Protein AF-0000000066319123 (afdb_homodimer)

Structure (mmCIF, N/CA/C/O backbone):
data_AF-0000000066319123-model_v1
#
loop_
_entity.id
_entity.type
_entity.pdbx_description
1 polymer 'Uncharacterized protein L432'
#
loop_
_atom_site.group_PDB
_atom_site.id
_atom_site.type_symbol
_atom_site.label_atom_id
_atom_site.label_alt_id
_atom_site.label_comp_id
_atom_site.label_asym_id
_atom_site.label_entity_id
_atom_site.label_seq_id
_atom_site.pdbx_PDB_ins_code
_atom_site.Cartn_x
_atom_site.Cartn_y
_atom_site.Cartn_z
_atom_site.occupancy
_atom_site.B_iso_or_equiv
_atom_site.auth_seq_id
_atom_site.auth_comp_id
_atom_site.auth_asym_id
_atom_site.auth_atom_id
_atom_site.pdbx_PDB_model_num
ATOM 1 N N . MET A 1 1 ? 5.961 57.562 -35.188 1 72.5 1 MET A N 1
ATOM 2 C CA . MET A 1 1 ? 4.762 56.812 -34.812 1 72.5 1 MET A CA 1
ATOM 3 C C . MET A 1 1 ? 5.102 55.344 -34.5 1 72.5 1 MET A C 1
ATOM 5 O O . MET A 1 1 ? 4.633 54.812 -33.5 1 72.5 1 MET A O 1
ATOM 9 N N . ILE A 1 2 ? 6.062 54.812 -35.094 1 82.94 2 ILE A N 1
ATOM 10 C CA . ILE A 1 2 ? 6.438 53.406 -34.938 1 82.94 2 ILE A CA 1
ATOM 11 C C . ILE A 1 2 ? 7.23 53.25 -33.656 1 82.94 2 ILE A C 1
ATOM 13 O O . ILE A 1 2 ? 6.984 52.312 -32.875 1 82.94 2 ILE A O 1
ATOM 17 N N . PHE A 1 3 ? 8.016 54.188 -33.344 1 81.31 3 PHE A N 1
ATOM 18 C CA . PHE A 1 3 ? 8.852 54.094 -32.156 1 81.31 3 PHE A CA 1
ATOM 19 C C . PHE A 1 3 ? 8.016 54.219 -30.906 1 81.31 3 PHE A C 1
ATOM 21 O O . PHE A 1 3 ? 8.266 53.5 -29.922 1 81.31 3 PHE A O 1
ATOM 28 N N . TYR A 1 4 ? 6.98 55 -31.047 1 83.81 4 TYR A N 1
ATOM 29 C CA . TYR A 1 4 ? 6.094 55.188 -29.906 1 83.81 4 TYR A CA 1
ATOM 30 C C . TYR A 1 4 ? 5.258 53.938 -29.625 1 83.81 4 TYR A C 1
ATOM 32 O O . TYR A 1 4 ? 5.07 53.562 -28.469 1 83.81 4 TYR A O 1
ATOM 40 N N . ILE A 1 5 ? 4.926 53.219 -30.625 1 84.31 5 ILE A N 1
ATOM 41 C CA . ILE A 1 5 ? 4.113 52 -30.5 1 84.31 5 ILE A CA 1
ATOM 42 C C . ILE A 1 5 ? 4.953 50.875 -29.922 1 84.31 5 ILE A C 1
ATOM 44 O O . ILE A 1 5 ? 4.484 50.125 -29.062 1 84.31 5 ILE A O 1
ATOM 48 N N . ILE A 1 6 ? 6.23 50.844 -30.234 1 85.44 6 ILE A N 1
ATOM 49 C CA . ILE A 1 6 ? 7.125 49.781 -29.734 1 85.44 6 ILE A CA 1
ATOM 50 C C . ILE A 1 6 ? 7.422 50.031 -28.25 1 85.44 6 ILE A C 1
ATOM 52 O O . ILE A 1 6 ? 7.434 49.094 -27.469 1 85.44 6 ILE A O 1
ATOM 56 N N . SER A 1 7 ? 7.527 51.25 -27.875 1 84.56 7 SER A N 1
ATOM 57 C CA . SER A 1 7 ? 7.809 51.594 -26.484 1 84.56 7 SER A CA 1
ATOM 58 C C . SER A 1 7 ? 6.617 51.312 -25.578 1 84.56 7 SER A C 1
ATOM 60 O O . SER A 1 7 ? 6.785 50.781 -24.484 1 84.56 7 SER A O 1
ATOM 62 N N . LEU A 1 8 ? 5.461 51.469 -26.078 1 83.06 8 LEU A N 1
ATOM 63 C CA . LEU A 1 8 ? 4.246 51.188 -25.328 1 83.06 8 LEU A CA 1
ATOM 64 C C . LEU A 1 8 ? 4.039 49.688 -25.172 1 83.06 8 LEU A C 1
ATOM 66 O O . LEU A 1 8 ? 3.609 49.219 -24.125 1 83.06 8 LEU A O 1
ATOM 70 N N . LYS A 1 9 ? 4.43 48.875 -25.984 1 82.38 9 LYS A N 1
ATOM 71 C CA . LYS A 1 9 ? 4.301 47.406 -25.938 1 82.38 9 LYS A CA 1
ATOM 72 C C . LYS A 1 9 ? 5.273 46.812 -24.922 1 82.38 9 LYS A C 1
ATO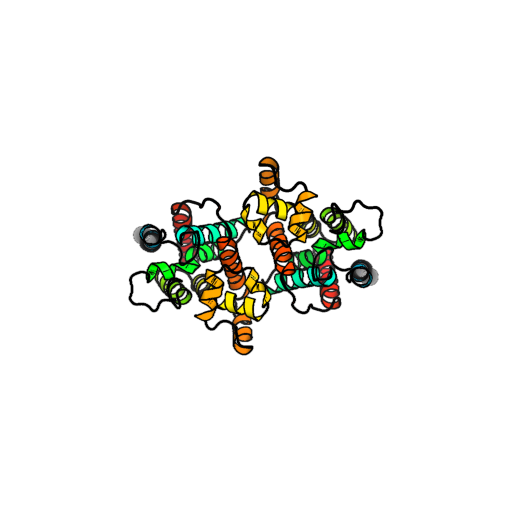M 74 O O . LYS A 1 9 ? 4.91 45.906 -24.172 1 82.38 9 LYS A O 1
ATOM 79 N N . ILE A 1 10 ? 6.387 47.469 -25.188 1 86.06 10 ILE A N 1
ATOM 80 C CA . ILE A 1 10 ? 7.41 47 -24.266 1 86.06 10 ILE A CA 1
ATOM 81 C C . ILE A 1 10 ? 7 47.312 -22.828 1 86.06 10 ILE A C 1
ATOM 83 O O . ILE A 1 10 ? 7.16 46.5 -21.922 1 86.06 10 ILE A O 1
ATOM 87 N N . LYS A 1 11 ? 6.449 48.438 -22.578 1 82.5 11 LYS A N 1
ATOM 88 C CA . LYS A 1 11 ? 5.969 48.812 -21.25 1 82.5 11 LYS A CA 1
ATOM 89 C C . LYS A 1 11 ? 4.832 47.906 -20.797 1 82.5 11 LYS A C 1
ATOM 91 O O . LYS A 1 11 ? 4.797 47.469 -19.656 1 82.5 11 LYS A O 1
ATOM 96 N N . LEU A 1 12 ? 3.959 47.531 -21.672 1 84.94 12 LEU A N 1
ATOM 97 C CA . LEU A 1 12 ? 2.832 46.688 -21.359 1 84.94 12 LEU A CA 1
ATOM 98 C C . LEU A 1 12 ? 3.311 45.25 -21.031 1 84.94 12 LEU A C 1
ATOM 100 O O . LEU A 1 12 ? 2.779 44.625 -20.125 1 84.94 12 LEU A O 1
ATOM 104 N N . ILE A 1 13 ? 4.289 44.844 -21.797 1 84.69 13 ILE A N 1
ATOM 105 C CA . ILE A 1 13 ? 4.852 43.5 -21.547 1 84.69 13 ILE A CA 1
ATOM 106 C C . ILE A 1 13 ? 5.562 43.5 -20.188 1 84.69 13 ILE A C 1
ATOM 108 O O . ILE A 1 13 ? 5.398 42.562 -19.406 1 84.69 13 ILE A O 1
ATOM 112 N N . ARG A 1 14 ? 6.301 44.531 -19.922 1 83.19 14 ARG A N 1
ATOM 113 C CA . ARG A 1 14 ? 6.98 44.625 -18.625 1 83.19 14 ARG A CA 1
ATOM 114 C C . ARG A 1 14 ? 5.977 44.688 -17.484 1 83.19 14 ARG A C 1
ATOM 116 O O . ARG A 1 14 ? 6.18 44.094 -16.438 1 83.19 14 ARG A O 1
ATOM 123 N N . ASP A 1 15 ? 4.969 45.531 -17.734 1 82.44 15 ASP A N 1
ATOM 124 C CA . ASP A 1 15 ? 3.912 45.625 -16.734 1 82.44 15 ASP A CA 1
ATOM 125 C C . ASP A 1 15 ? 3.221 44.281 -16.516 1 82.44 15 ASP A C 1
ATOM 127 O O . ASP A 1 15 ? 2.863 43.938 -15.383 1 82.44 15 ASP A O 1
ATOM 131 N N . TYR A 1 16 ? 3.051 43.562 -17.531 1 80.25 16 TYR A N 1
ATOM 132 C CA . TYR A 1 16 ? 2.463 42.219 -17.453 1 80.25 16 TYR A CA 1
ATOM 133 C C . TYR A 1 16 ? 3.338 41.281 -16.625 1 80.25 16 TYR A C 1
ATOM 135 O O . TYR A 1 16 ? 2.844 40.562 -15.758 1 80.25 16 TYR A O 1
ATOM 143 N N . TYR A 1 17 ? 4.578 41.281 -16.875 1 79.75 17 TYR A N 1
ATOM 144 C CA . TYR A 1 17 ? 5.5 40.438 -16.141 1 79.75 17 TYR A CA 1
ATOM 145 C C . TYR A 1 17 ? 5.605 40.875 -14.688 1 79.75 17 TYR A C 1
ATOM 147 O O . TYR A 1 17 ? 5.715 40.031 -13.789 1 79.75 17 TYR A O 1
ATOM 155 N N . LYS A 1 18 ? 5.582 42.156 -14.492 1 78.94 18 LYS A N 1
ATOM 156 C CA . LYS A 1 18 ? 5.605 42.656 -13.125 1 78.94 18 LYS A CA 1
ATOM 157 C C . LYS A 1 18 ? 4.34 42.25 -12.367 1 78.94 18 LYS A C 1
ATOM 159 O O . LYS A 1 18 ? 4.406 41.844 -11.203 1 78.94 18 LYS A O 1
ATOM 164 N N . TYR A 1 19 ? 3.289 42.406 -13.055 1 78.81 19 TYR A N 1
ATOM 165 C CA . TYR A 1 19 ? 2.012 42.031 -12.461 1 78.81 19 TYR A CA 1
ATOM 166 C C . TYR A 1 19 ? 1.986 40.531 -12.133 1 78.81 19 TYR A C 1
ATOM 168 O O . TYR A 1 19 ? 1.609 40.125 -11.023 1 78.81 19 TYR A O 1
ATOM 176 N N . ASN A 1 20 ? 2.416 39.75 -13.078 1 78.94 20 ASN A N 1
ATOM 177 C CA . ASN A 1 20 ? 2.451 38.281 -12.867 1 78.94 20 ASN A CA 1
ATOM 178 C C . ASN A 1 20 ? 3.42 37.906 -11.75 1 78.94 20 ASN A C 1
ATOM 180 O O . ASN A 1 20 ? 3.145 37 -10.969 1 78.94 20 ASN A O 1
ATOM 184 N N . ALA A 1 21 ? 4.453 38.656 -11.742 1 80.75 21 ALA A N 1
ATOM 185 C CA . ALA A 1 21 ? 5.418 38.406 -10.664 1 80.75 21 ALA A CA 1
ATOM 186 C C . ALA A 1 21 ? 4.828 38.781 -9.312 1 80.75 21 ALA A C 1
ATOM 188 O O . ALA A 1 21 ? 5.066 38.125 -8.312 1 80.75 21 ALA A O 1
ATOM 189 N N . CYS A 1 22 ? 4.086 39.875 -9.281 1 77.5 22 CYS A N 1
ATOM 190 C CA . CYS A 1 22 ? 3.439 40.312 -8.055 1 77.5 22 CYS A CA 1
ATOM 191 C C . CYS A 1 22 ? 2.412 39.281 -7.582 1 77.5 22 CYS A C 1
ATOM 193 O O . CYS A 1 22 ? 2.35 38.938 -6.395 1 77.5 22 CYS A O 1
ATOM 195 N N . ILE A 1 23 ? 1.688 38.812 -8.453 1 77.5 23 ILE A N 1
ATOM 196 C CA . ILE A 1 23 ? 0.68 37.812 -8.125 1 77.5 23 ILE A CA 1
ATOM 197 C C . ILE A 1 23 ? 1.359 36.531 -7.629 1 77.5 23 ILE A C 1
ATOM 199 O O . ILE A 1 23 ? 0.926 35.938 -6.645 1 77.5 23 ILE A O 1
ATOM 203 N N . TYR A 1 24 ? 2.363 36.219 -8.312 1 81.88 24 TYR A N 1
ATOM 204 C CA . TYR A 1 24 ? 3.113 35.031 -7.918 1 81.88 24 TYR A CA 1
ATOM 205 C C . TYR A 1 24 ? 3.691 35.188 -6.52 1 81.88 24 TYR A C 1
ATOM 207 O O . TYR A 1 24 ? 3.592 34.281 -5.691 1 81.88 24 TYR A O 1
ATOM 215 N N . ASN A 1 25 ? 4.203 36.344 -6.332 1 84.5 25 ASN A N 1
ATOM 216 C CA . ASN A 1 25 ? 4.809 36.625 -5.031 1 84.5 25 ASN A CA 1
ATOM 217 C C . ASN A 1 25 ? 3.76 36.625 -3.92 1 84.5 25 ASN A C 1
ATOM 219 O O . ASN A 1 25 ? 4.008 36.125 -2.82 1 84.5 25 ASN A O 1
ATOM 223 N N . ASN A 1 26 ? 2.713 37.25 -4.172 1 84.94 26 ASN A N 1
ATOM 224 C CA . ASN A 1 26 ? 1.636 37.281 -3.188 1 84.94 26 ASN A CA 1
ATOM 225 C C . ASN A 1 26 ? 1.097 35.875 -2.908 1 84.94 26 ASN A C 1
ATOM 227 O O . ASN A 1 26 ? 0.78 35.562 -1.764 1 84.94 26 ASN A O 1
ATOM 231 N N . ASN A 1 27 ? 0.992 35.156 -3.906 1 88.81 27 ASN A N 1
ATOM 232 C CA . ASN A 1 27 ? 0.531 33.75 -3.75 1 88.81 27 ASN A CA 1
ATOM 233 C C . ASN A 1 27 ? 1.515 32.938 -2.93 1 88.81 27 ASN A C 1
ATOM 235 O O . ASN A 1 27 ? 1.106 32.125 -2.084 1 88.81 27 ASN A O 1
ATOM 239 N N . MET A 1 28 ? 2.703 33.188 -3.197 1 92.06 28 MET A N 1
ATOM 240 C CA . MET A 1 28 ? 3.734 32.469 -2.471 1 92.06 28 MET A CA 1
ATOM 241 C C . MET A 1 28 ? 3.744 32.844 -0.997 1 92.06 28 MET A C 1
ATOM 243 O O . MET A 1 28 ? 3.953 32 -0.127 1 92.06 28 MET A O 1
ATOM 247 N N . GLU A 1 29 ? 3.537 34.062 -0.723 1 93.5 29 GLU A N 1
ATOM 248 C CA . GLU A 1 29 ? 3.48 34.531 0.662 1 93.5 29 GLU A CA 1
ATOM 249 C C . GLU A 1 29 ? 2.301 33.906 1.401 1 93.5 29 GLU A C 1
ATOM 251 O O . GLU A 1 29 ? 2.42 33.531 2.572 1 93.5 29 GLU A O 1
ATOM 256 N N . GLN A 1 30 ? 1.279 33.875 0.768 1 94.94 30 GLN A N 1
ATOM 257 C CA . GLN A 1 30 ? 0.1 33.281 1.373 1 94.94 30 GLN A CA 1
ATOM 258 C C . GLN A 1 30 ? 0.324 31.781 1.639 1 94.94 30 GLN A C 1
ATOM 260 O O . GLN A 1 30 ? -0.09 31.266 2.676 1 94.94 30 GLN A O 1
ATOM 265 N N . ILE A 1 31 ? 0.944 31.141 0.725 1 96.88 31 ILE A N 1
ATOM 266 C CA . ILE A 1 31 ? 1.253 29.734 0.879 1 96.88 31 ILE A CA 1
ATOM 267 C C . ILE A 1 31 ? 2.156 29.531 2.094 1 96.88 31 ILE A C 1
ATOM 269 O O . ILE A 1 31 ? 1.888 28.672 2.939 1 96.88 31 ILE A O 1
ATOM 273 N N . ILE A 1 32 ? 3.146 30.328 2.182 1 97.38 32 ILE A N 1
ATOM 274 C CA . ILE A 1 32 ? 4.105 30.219 3.273 1 97.38 32 ILE A CA 1
ATOM 275 C C . ILE A 1 32 ? 3.408 30.469 4.605 1 97.38 32 ILE A C 1
ATOM 277 O O . ILE A 1 32 ? 3.631 29.75 5.582 1 97.38 32 ILE A O 1
ATOM 281 N N . GLN A 1 33 ? 2.559 31.422 4.629 1 97.38 33 GLN A N 1
ATOM 282 C CA . GLN A 1 33 ? 1.821 31.734 5.848 1 97.38 33 GLN A CA 1
ATOM 283 C C . GLN A 1 33 ? 0.901 30.578 6.242 1 97.38 33 GLN A C 1
ATOM 285 O O . GLN A 1 33 ? 0.825 30.219 7.418 1 97.38 33 GLN A O 1
ATOM 290 N N . ASN A 1 34 ? 0.202 30.094 5.281 1 97.88 34 ASN A N 1
ATOM 291 C CA . ASN A 1 34 ? -0.692 28.969 5.539 1 97.88 34 ASN A CA 1
ATOM 292 C C . ASN A 1 34 ? 0.07 27.766 6.066 1 97.88 34 ASN A C 1
ATOM 294 O O . ASN A 1 34 ? -0.347 27.141 7.043 1 97.88 34 ASN A O 1
ATOM 298 N N . VAL A 1 35 ? 1.161 27.453 5.461 1 98.5 35 VAL A N 1
ATOM 299 C CA . VAL A 1 35 ? 1.965 26.297 5.855 1 98.5 35 VAL A CA 1
ATOM 300 C C . VAL A 1 35 ? 2.551 26.531 7.246 1 98.5 35 VAL A C 1
ATOM 302 O O . VAL A 1 35 ? 2.57 25.625 8.078 1 98.5 35 VAL A O 1
ATOM 305 N N . ASN A 1 36 ? 2.969 27.734 7.496 1 98.31 36 ASN A N 1
ATOM 306 C CA . ASN A 1 36 ? 3.508 28.047 8.812 1 98.31 36 ASN A CA 1
ATOM 307 C C . ASN A 1 36 ? 2.443 27.922 9.898 1 98.31 36 ASN A C 1
ATOM 309 O O . ASN A 1 36 ? 2.74 27.5 11.023 1 98.31 36 ASN A O 1
ATOM 313 N N . THR A 1 37 ? 1.271 28.297 9.578 1 98.12 37 THR A N 1
ATOM 314 C CA . THR A 1 37 ? 0.176 28.141 10.531 1 98.12 37 THR A CA 1
ATOM 315 C C . THR A 1 37 ? -0.043 26.672 10.859 1 98.12 37 THR A C 1
ATOM 317 O O . THR A 1 37 ? -0.272 26.312 12.016 1 98.12 37 THR A O 1
ATOM 320 N N . ILE A 1 38 ? 0.036 25.844 9.883 1 98.38 38 ILE A N 1
ATOM 321 C CA . ILE A 1 38 ? -0.114 24.406 10.07 1 98.38 38 ILE A CA 1
ATOM 322 C C . ILE A 1 38 ? 1.033 23.875 10.922 1 98.38 38 ILE A C 1
ATOM 324 O O . ILE A 1 38 ? 0.807 23.156 11.898 1 98.38 38 ILE A O 1
ATOM 328 N N . ILE A 1 39 ? 2.244 24.281 10.586 1 98.44 39 ILE A N 1
ATOM 329 C CA . ILE A 1 39 ? 3.432 23.828 11.297 1 98.44 39 ILE A CA 1
ATOM 330 C C . ILE A 1 39 ? 3.367 24.266 12.758 1 98.44 39 ILE A C 1
ATOM 332 O O . ILE A 1 39 ? 3.762 23.516 13.656 1 98.44 39 ILE A O 1
ATOM 336 N N . ASN A 1 40 ? 2.84 25.422 12.984 1 97.31 40 ASN A N 1
ATOM 337 C CA . ASN A 1 40 ? 2.711 25.938 14.344 1 97.31 40 ASN A CA 1
ATOM 338 C C . ASN A 1 40 ? 1.774 25.078 15.188 1 97.31 40 ASN A C 1
ATOM 340 O O . ASN A 1 40 ? 1.979 24.922 16.391 1 97.31 40 ASN A O 1
ATOM 344 N N . LEU A 1 41 ? 0.739 24.5 14.602 1 96.56 41 LEU A N 1
ATOM 345 C CA . LEU A 1 41 ? -0.139 23.594 15.32 1 96.56 41 LEU A CA 1
ATOM 346 C C . LEU A 1 41 ? 0.642 22.391 15.852 1 96.56 41 LEU A C 1
ATOM 348 O O . LEU A 1 41 ? 0.45 21.984 17 1 96.56 41 LEU A O 1
ATOM 352 N N . TYR A 1 42 ? 1.515 21.859 15.016 1 96.69 42 TYR A N 1
ATOM 353 C CA . TYR A 1 42 ? 2.34 20.734 15.43 1 96.69 42 TYR A CA 1
ATOM 354 C C . TYR A 1 42 ? 3.283 21.141 16.562 1 96.69 42 TYR A C 1
ATOM 356 O O . TYR A 1 42 ? 3.475 20.375 17.516 1 96.69 42 TYR A O 1
ATOM 364 N N . GLU A 1 43 ? 3.9 22.281 16.391 1 95.69 43 GLU A N 1
ATOM 365 C CA . GLU A 1 43 ? 4.867 22.734 17.391 1 95.69 43 GLU A CA 1
ATOM 366 C C . GLU A 1 43 ? 4.199 22.969 18.734 1 95.69 43 GLU A C 1
ATOM 368 O O . GLU A 1 43 ? 4.77 22.656 19.781 1 95.69 43 GLU A O 1
ATOM 373 N N . GLN A 1 44 ? 3.041 23.469 18.734 1 93.75 44 GLN A N 1
ATOM 374 C CA . GLN A 1 44 ? 2.359 23.844 19.969 1 93.75 44 GLN A CA 1
ATOM 375 C C . GLN A 1 44 ? 1.651 22.656 20.594 1 93.75 44 GLN A C 1
ATOM 377 O O . GLN A 1 44 ? 1.676 22.484 21.812 1 93.75 44 GLN A O 1
ATOM 382 N N . PHE A 1 45 ? 1.048 21.781 19.734 1 92.31 45 PHE A N 1
ATOM 383 C CA . PHE A 1 45 ? 0.116 20.797 20.281 1 92.31 45 PHE A CA 1
ATOM 384 C C . PHE A 1 45 ? 0.528 19.391 19.906 1 92.31 45 PHE A C 1
ATOM 386 O O . PHE A 1 45 ? -0.052 18.406 20.391 1 92.31 45 PHE A O 1
ATOM 393 N N . GLY A 1 46 ? 1.486 19.25 19.016 1 92.19 46 GLY A N 1
ATOM 394 C CA . GLY A 1 46 ? 1.865 17.953 18.484 1 92.19 46 GLY A CA 1
ATOM 395 C C . GLY A 1 46 ? 2.504 17.047 19.531 1 92.19 46 GLY A C 1
ATOM 396 O O . GLY A 1 46 ? 2.59 15.836 19.328 1 92.19 46 GLY A O 1
ATOM 397 N N . GLY A 1 47 ? 3.029 17.609 20.594 1 87.81 47 GLY A N 1
ATOM 398 C CA . GLY A 1 47 ? 3.705 16.859 21.625 1 87.81 47 GLY A CA 1
ATOM 399 C C . GLY A 1 47 ? 2.75 16.219 22.625 1 87.81 47 GLY A C 1
ATOM 400 O O . GLY A 1 47 ? 3.17 15.461 23.5 1 87.81 47 GLY A O 1
ATOM 401 N N . SER A 1 48 ? 1.572 16.656 22.547 1 72.25 48 SER A N 1
ATOM 402 C CA . SER A 1 48 ? 0.586 16.094 23.469 1 72.25 48 SER A CA 1
ATOM 403 C C . SER A 1 48 ? 0.408 14.602 23.25 1 72.25 48 SER A C 1
ATOM 405 O O . SER A 1 48 ? 0.528 14.117 22.109 1 72.25 48 SER A O 1
ATOM 407 N N . ASP A 1 49 ? 0.618 13.914 24.406 1 59.66 49 ASP A N 1
ATOM 408 C CA . ASP A 1 49 ? 0.486 12.461 24.359 1 59.66 49 ASP A CA 1
ATOM 409 C C . ASP A 1 49 ? -0.738 12.047 23.547 1 59.66 49 ASP A C 1
ATOM 411 O O . ASP A 1 49 ? -1.784 12.695 23.609 1 59.66 49 ASP A O 1
ATOM 415 N N . TYR A 1 50 ? -0.393 11.461 22.391 1 54.91 50 TYR A N 1
ATOM 416 C CA . TYR A 1 50 ? -1.491 10.812 21.672 1 54.91 50 TYR A CA 1
ATOM 417 C C . TYR A 1 50 ? -2.314 9.945 22.625 1 54.91 50 TYR A C 1
ATOM 419 O O . TYR A 1 50 ? -1.759 9.219 23.453 1 54.91 50 TYR A O 1
ATOM 427 N N . ILE A 1 51 ? -3.709 10.273 22.766 1 48.69 51 ILE A N 1
ATOM 428 C CA . ILE A 1 51 ? -4.695 9.68 23.656 1 48.69 51 ILE A CA 1
ATOM 429 C C . ILE A 1 51 ? -4.59 8.156 23.594 1 48.69 51 ILE A C 1
ATOM 431 O O . ILE A 1 51 ? -5.039 7.535 22.641 1 48.69 51 ILE A O 1
ATOM 435 N N . GLY A 1 52 ? -3.92 7.574 24.594 1 51.91 52 GLY A N 1
ATOM 436 C CA . GLY A 1 52 ? -3.869 6.137 24.828 1 51.91 52 GLY A CA 1
ATOM 437 C C . GLY A 1 52 ? -2.752 5.453 24.062 1 51.91 52 GLY A C 1
ATOM 438 O O . GLY A 1 52 ? -2.711 4.227 23.969 1 51.91 52 GLY A O 1
ATOM 439 N N . GLU A 1 53 ? -1.94 6.312 23.25 1 60.59 53 GLU A N 1
ATOM 440 C CA . GLU A 1 53 ? -0.854 5.68 22.516 1 60.59 53 GLU A CA 1
ATOM 441 C C . GLU A 1 53 ? 0.506 6.078 23.078 1 60.59 53 GLU A C 1
ATOM 443 O O . GLU A 1 53 ? 0.609 7.039 23.844 1 60.59 53 GLU A O 1
ATOM 448 N N . SER A 1 54 ? 1.512 5.301 22.906 1 67.81 54 SER A N 1
ATOM 449 C CA . SER A 1 54 ? 2.873 5.473 23.406 1 67.81 54 SER A CA 1
ATOM 450 C C . SER A 1 54 ? 3.625 6.531 22.609 1 67.81 54 SER A C 1
ATOM 452 O O . SER A 1 54 ? 4.781 6.836 22.906 1 67.81 54 SER A O 1
ATOM 454 N N . GLN A 1 55 ? 2.84 7.105 21.672 1 83.75 55 GLN A N 1
ATOM 455 C CA . GLN A 1 55 ? 3.52 8.117 20.875 1 83.75 55 GLN A CA 1
ATOM 456 C C . GLN A 1 55 ? 2.707 9.406 20.797 1 83.75 55 GLN A C 1
ATOM 458 O O . GLN A 1 55 ? 1.489 9.391 21 1 83.75 55 GLN A O 1
ATOM 463 N N . THR A 1 56 ? 3.428 10.516 20.547 1 90.25 56 THR A N 1
ATOM 464 C CA . THR A 1 56 ? 2.766 11.805 20.406 1 90.25 56 THR A CA 1
ATOM 465 C C . THR A 1 56 ? 2.066 11.898 19.047 1 90.25 56 THR A C 1
ATOM 467 O O . THR A 1 56 ? 2.334 11.102 18.141 1 90.25 56 THR A O 1
ATOM 470 N N . GLN A 1 57 ? 1.211 12.859 18.906 1 91.88 57 GLN A N 1
ATOM 471 C CA . GLN A 1 57 ? 0.521 13.07 17.641 1 91.88 57 GLN A CA 1
ATOM 472 C C . GLN A 1 57 ? 1.505 13.438 16.531 1 91.88 57 GLN A C 1
ATOM 474 O O . GLN A 1 57 ? 1.356 12.992 15.391 1 91.88 57 GLN A O 1
ATOM 479 N N . LEU A 1 58 ? 2.496 14.281 16.875 1 94.19 58 LEU A N 1
ATOM 480 C CA . LEU A 1 58 ? 3.529 14.641 15.906 1 94.19 58 LEU A CA 1
ATOM 481 C C . LEU A 1 58 ? 4.281 13.406 15.43 1 94.19 58 LEU A C 1
ATOM 483 O O . LEU A 1 58 ? 4.496 13.227 14.227 1 94.19 58 LEU A O 1
ATOM 487 N N . GLU A 1 59 ? 4.684 12.586 16.328 1 93.56 59 GLU A N 1
ATOM 488 C CA . GLU A 1 59 ? 5.398 11.359 15.977 1 93.56 59 GLU A CA 1
ATOM 489 C C . GLU A 1 59 ? 4.539 10.453 15.102 1 93.56 59 GLU A C 1
ATOM 491 O O . GLU A 1 59 ? 5.004 9.953 14.07 1 93.56 59 GLU A O 1
ATOM 496 N N . HIS A 1 60 ? 3.303 10.258 15.492 1 94 60 HIS A N 1
ATOM 497 C CA . HIS A 1 60 ? 2.379 9.383 14.781 1 94 60 HIS A CA 1
ATOM 498 C C . HIS A 1 60 ? 2.193 9.828 13.344 1 94 60 HIS A C 1
ATOM 500 O O . HIS A 1 60 ? 2.402 9.047 12.406 1 94 60 HIS A O 1
ATOM 506 N N . MET A 1 61 ? 1.879 11.07 13.203 1 96.31 61 MET A N 1
ATOM 507 C CA . MET A 1 61 ? 1.582 11.594 11.875 1 96.31 61 MET A CA 1
ATOM 508 C C . MET A 1 61 ? 2.842 11.648 1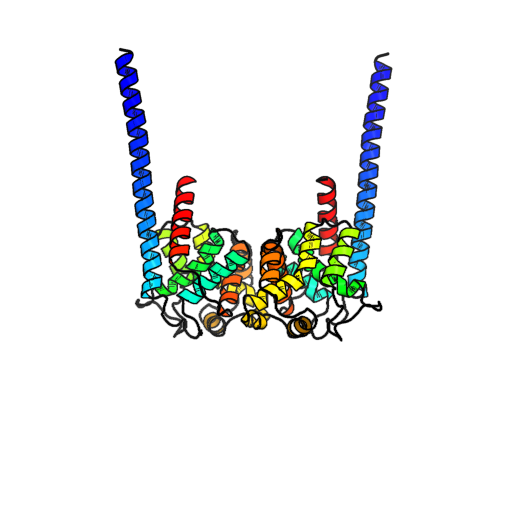1.016 1 96.31 61 MET A C 1
ATOM 510 O O . MET A 1 61 ? 2.793 11.359 9.82 1 96.31 61 MET A O 1
ATOM 514 N N . THR A 1 62 ? 4.004 11.953 11.648 1 96.75 62 THR A N 1
ATOM 515 C CA . THR A 1 62 ? 5.262 11.969 10.906 1 96.75 62 THR A CA 1
ATOM 516 C C . THR A 1 62 ? 5.652 10.562 10.477 1 96.75 62 THR A C 1
ATOM 518 O O . THR A 1 62 ? 6.094 10.352 9.344 1 96.75 62 THR A O 1
ATOM 521 N N . ARG A 1 63 ? 5.461 9.586 11.312 1 95.38 63 ARG A N 1
ATOM 522 C CA . ARG A 1 63 ? 5.793 8.203 10.977 1 95.38 63 ARG A CA 1
ATOM 523 C C . ARG A 1 63 ? 4.895 7.684 9.859 1 95.38 63 ARG A C 1
ATOM 525 O O . ARG A 1 63 ? 5.348 6.938 8.984 1 95.38 63 ARG A O 1
ATOM 532 N N . ALA A 1 64 ? 3.615 8.07 9.906 1 97 64 ALA A N 1
ATOM 533 C CA . ALA A 1 64 ? 2.711 7.68 8.828 1 97 64 ALA A CA 1
ATOM 534 C C . ALA A 1 64 ? 3.197 8.219 7.484 1 97 64 ALA A C 1
ATOM 536 O O . ALA A 1 64 ? 3.205 7.5 6.48 1 97 64 ALA A O 1
ATOM 537 N N . ALA A 1 65 ? 3.637 9.477 7.473 1 98.19 65 ALA A N 1
ATOM 538 C CA . ALA A 1 65 ? 4.152 10.094 6.254 1 98.19 65 ALA A CA 1
ATOM 539 C C . ALA A 1 65 ? 5.445 9.414 5.801 1 98.19 65 ALA A C 1
ATOM 541 O O . ALA A 1 65 ? 5.641 9.18 4.605 1 98.19 65 ALA A O 1
ATOM 542 N N . MET A 1 66 ? 6.316 9.094 6.746 1 96 66 MET A N 1
ATOM 543 C CA . MET A 1 66 ? 7.582 8.438 6.434 1 96 66 MET A CA 1
ATOM 544 C C . MET A 1 66 ? 7.348 7.062 5.82 1 96 66 MET A C 1
ATOM 546 O O . MET A 1 66 ? 8.055 6.66 4.898 1 96 66 MET A O 1
ATOM 550 N N . LEU A 1 67 ? 6.391 6.375 6.336 1 95 67 LEU A N 1
ATOM 551 C CA . LEU A 1 67 ? 6.055 5.07 5.777 1 95 67 LEU A CA 1
ATOM 552 C C . LEU A 1 67 ? 5.551 5.207 4.344 1 95 67 LEU A C 1
ATOM 554 O O . LEU A 1 67 ? 5.926 4.414 3.473 1 95 67 LEU A O 1
ATOM 558 N N . ALA A 1 68 ? 4.68 6.172 4.113 1 97 68 ALA A N 1
ATOM 559 C CA . ALA A 1 68 ? 4.207 6.426 2.754 1 97 68 ALA A CA 1
ATOM 560 C C . ALA A 1 68 ? 5.375 6.719 1.814 1 97 68 ALA A C 1
ATOM 562 O O . ALA A 1 68 ? 5.379 6.277 0.664 1 97 68 ALA A O 1
ATOM 563 N N . GLU A 1 69 ? 6.395 7.418 2.307 1 95.81 69 GLU A N 1
ATOM 564 C CA . GLU A 1 69 ? 7.598 7.68 1.519 1 95.81 69 GLU A CA 1
ATOM 565 C C . GLU A 1 69 ? 8.336 6.387 1.19 1 95.81 69 GLU A C 1
ATOM 567 O O . GLU A 1 69 ? 8.781 6.191 0.059 1 95.81 69 GLU A O 1
ATOM 572 N N . GLU A 1 70 ? 8.461 5.562 2.197 1 91.62 70 GLU A N 1
ATOM 573 C CA . GLU A 1 70 ? 9.164 4.297 2.018 1 91.62 70 GLU A CA 1
ATOM 574 C C . GLU A 1 70 ? 8.484 3.434 0.958 1 91.62 70 GLU A C 1
ATOM 576 O O . GLU A 1 70 ? 9.156 2.709 0.219 1 91.62 70 GLU A O 1
ATOM 581 N N . PHE A 1 71 ? 7.207 3.537 0.909 1 93 71 PHE A N 1
ATOM 582 C CA . PHE A 1 71 ? 6.445 2.73 -0.035 1 93 71 PHE A CA 1
ATOM 583 C C . PHE A 1 71 ? 6.387 3.404 -1.401 1 93 71 PHE A C 1
ATOM 585 O O . PHE A 1 71 ? 5.77 2.885 -2.33 1 93 71 PHE A O 1
ATOM 592 N N . GLY A 1 72 ? 7.012 4.598 -1.57 1 93.44 72 GLY A N 1
ATOM 593 C CA . GLY A 1 72 ? 7.156 5.25 -2.861 1 93.44 72 GLY A CA 1
ATOM 594 C C . GLY A 1 72 ? 5.902 5.984 -3.299 1 93.44 72 GLY A C 1
ATOM 595 O O . GLY A 1 72 ? 5.648 6.137 -4.496 1 93.44 72 GLY A O 1
ATOM 596 N N . GLU A 1 73 ? 5.117 6.426 -2.377 1 95.69 73 GLU A N 1
ATOM 597 C CA . GLU A 1 73 ? 3.885 7.137 -2.709 1 95.69 73 GLU A CA 1
ATOM 598 C C . GLU A 1 73 ? 4.18 8.531 -3.246 1 95.69 73 GLU A C 1
ATOM 600 O O . GLU A 1 73 ? 5.254 9.086 -3.002 1 95.69 73 GLU A O 1
ATOM 605 N N . GLN A 1 74 ? 3.213 9.055 -3.945 1 95.56 74 GLN A N 1
ATOM 606 C CA . GLN A 1 74 ? 3.297 10.43 -4.418 1 95.56 74 GLN A CA 1
ATOM 607 C C . GLN A 1 74 ? 3.059 11.422 -3.279 1 95.56 74 GLN A C 1
ATOM 609 O O . GLN A 1 74 ? 2.553 11.047 -2.219 1 95.56 74 GLN A O 1
ATOM 614 N N . ASN A 1 75 ? 3.361 12.727 -3.523 1 97.38 75 ASN A N 1
ATOM 615 C CA . ASN A 1 75 ? 3.363 13.75 -2.484 1 97.38 75 ASN A CA 1
ATOM 616 C C . ASN A 1 75 ? 1.97 13.953 -1.894 1 97.38 75 ASN A C 1
ATOM 618 O O . ASN A 1 75 ? 1.833 14.281 -0.713 1 97.38 75 ASN A O 1
ATOM 622 N N . ASP A 1 76 ? 0.928 13.727 -2.688 1 97.25 76 ASP A N 1
ATOM 623 C CA . ASP A 1 76 ? -0.424 13.906 -2.17 1 97.25 76 ASP A CA 1
ATOM 624 C C . ASP A 1 76 ? -0.721 12.914 -1.047 1 97.25 76 ASP A C 1
ATOM 626 O O . ASP A 1 76 ? -1.215 13.305 0.015 1 97.25 76 ASP A O 1
ATOM 630 N N . ILE A 1 77 ? -0.26 11.672 -1.206 1 98.12 77 ILE A N 1
ATOM 631 C CA . ILE A 1 77 ? -0.512 10.648 -0.195 1 98.12 77 ILE A CA 1
ATOM 632 C C . ILE A 1 77 ? 0.429 10.852 0.99 1 98.12 77 ILE A C 1
ATOM 634 O O . ILE A 1 77 ? 0.037 10.656 2.143 1 98.12 77 ILE A O 1
ATOM 638 N N . ILE A 1 78 ? 1.693 11.227 0.735 1 98.56 78 ILE A N 1
ATOM 639 C CA . ILE A 1 78 ? 2.664 11.492 1.792 1 98.56 78 ILE A CA 1
ATOM 640 C C . ILE A 1 78 ? 2.152 12.617 2.691 1 98.56 78 ILE A C 1
ATOM 642 O O . ILE A 1 78 ? 2.137 12.484 3.916 1 98.56 78 ILE A O 1
ATOM 646 N N . LEU A 1 79 ? 1.643 13.641 2.047 1 98.81 79 LEU A N 1
ATOM 647 C CA . LEU A 1 79 ? 1.151 14.781 2.814 1 98.81 79 LEU A CA 1
ATOM 648 C C . LEU A 1 79 ? -0.177 14.453 3.486 1 98.81 79 LEU A C 1
ATOM 650 O O . LEU A 1 79 ? -0.453 14.93 4.59 1 98.81 79 LEU A O 1
ATOM 654 N N . ALA A 1 80 ? -1.004 13.68 2.814 1 98.88 80 ALA A N 1
ATOM 655 C CA . ALA A 1 80 ? -2.229 13.227 3.469 1 98.88 80 ALA A CA 1
ATOM 656 C C . ALA A 1 80 ? -1.917 12.461 4.75 1 98.88 80 ALA A C 1
ATOM 658 O O . ALA A 1 80 ? -2.588 12.641 5.77 1 98.88 80 ALA A O 1
ATOM 659 N N . ALA A 1 81 ? -0.913 11.648 4.719 1 98.75 81 ALA A N 1
ATOM 660 C CA . ALA A 1 81 ? -0.501 10.883 5.891 1 98.75 81 ALA A CA 1
ATOM 661 C C . ALA A 1 81 ? 0.017 11.805 6.992 1 98.75 81 ALA A C 1
ATOM 663 O O . ALA A 1 81 ? -0.287 11.602 8.172 1 98.75 81 ALA A O 1
ATOM 664 N N . PHE A 1 82 ? 0.733 12.836 6.633 1 98.69 82 PHE A N 1
ATOM 665 C CA . PHE A 1 82 ? 1.302 13.789 7.578 1 98.69 82 PHE A CA 1
ATOM 666 C C . PHE A 1 82 ? 0.208 14.625 8.227 1 98.69 82 PHE A C 1
ATOM 668 O O . PHE A 1 82 ? 0.327 15.016 9.391 1 98.69 82 PHE A O 1
ATOM 675 N N . LEU A 1 83 ? -0.925 14.805 7.516 1 98.81 83 LEU A N 1
ATOM 676 C CA . LEU A 1 83 ? -1.894 15.812 7.938 1 98.81 83 LEU A CA 1
ATOM 677 C C . LEU A 1 83 ? -3.195 15.156 8.391 1 98.81 83 LEU A C 1
ATOM 679 O O . LEU A 1 83 ? -4.109 15.844 8.852 1 98.81 83 LEU A O 1
ATOM 683 N N . HIS A 1 84 ? -3.314 13.852 8.344 1 98.5 84 HIS A N 1
ATOM 684 C CA . HIS A 1 84 ? -4.617 13.203 8.406 1 98.5 84 HIS A CA 1
ATOM 685 C C . HIS A 1 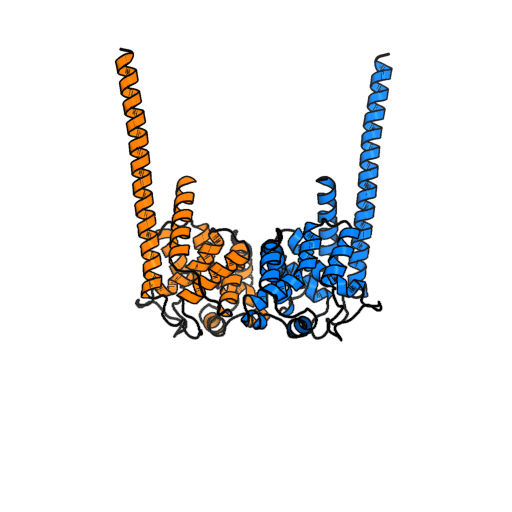84 ? -5.285 13.43 9.758 1 98.5 84 HIS A C 1
ATOM 687 O O . HIS A 1 84 ? -6.508 13.586 9.836 1 98.5 84 HIS A O 1
ATOM 693 N N . ASP A 1 85 ? -4.547 13.578 10.797 1 96.44 85 ASP A N 1
ATOM 694 C CA . ASP A 1 85 ? -5.094 13.68 12.148 1 96.44 85 ASP A CA 1
ATOM 695 C C . ASP A 1 85 ? -4.977 15.102 12.68 1 96.44 85 ASP A C 1
ATOM 697 O O . ASP A 1 85 ? -5.141 15.336 13.883 1 96.44 85 ASP A O 1
ATOM 701 N N . ILE A 1 86 ? -4.723 16.109 11.828 1 97.25 86 ILE A N 1
ATOM 702 C CA . ILE A 1 86 ? -4.465 17.469 12.273 1 97.25 86 ILE A CA 1
ATOM 703 C C . ILE A 1 86 ? -5.719 18.047 12.93 1 97.25 86 ILE A C 1
ATOM 705 O O . ILE A 1 86 ? -5.641 19 13.703 1 97.25 86 ILE A O 1
ATOM 709 N N . GLY A 1 87 ? -6.863 17.469 12.625 1 96.75 87 GLY A N 1
ATOM 710 C CA . GLY A 1 87 ? -8.102 17.891 13.25 1 96.75 87 GLY A CA 1
ATOM 711 C C . GLY A 1 87 ? -8.062 17.828 14.766 1 96.75 87 GLY A C 1
ATOM 712 O O . GLY A 1 87 ? -8.727 18.609 15.445 1 96.75 87 GLY A O 1
ATOM 713 N N . HIS A 1 88 ? -7.266 16.922 15.273 1 94 88 HIS A N 1
ATOM 714 C CA . HIS A 1 88 ? -7.102 16.828 16.719 1 94 88 HIS A CA 1
ATOM 715 C C . HIS A 1 88 ? -6.398 18.062 17.266 1 94 88 HIS A C 1
ATOM 717 O O . HIS A 1 88 ? -6.695 18.5 18.391 1 94 88 HIS A O 1
ATOM 723 N N . LEU A 1 89 ? -5.453 18.578 16.531 1 93.88 89 LEU A N 1
ATOM 724 C CA . LEU A 1 89 ? -4.66 19.719 17 1 93.88 89 LEU A CA 1
ATOM 725 C C . LEU A 1 89 ? -5.445 21.016 16.875 1 93.88 89 LEU A C 1
ATOM 727 O O . LEU A 1 89 ? -5.324 21.891 17.734 1 93.88 89 LEU A O 1
ATOM 731 N N . ILE A 1 90 ? -6.18 21.094 15.836 1 92.62 90 ILE A N 1
ATOM 732 C CA . ILE A 1 90 ? -6.957 22.297 15.562 1 92.62 90 ILE A CA 1
ATOM 733 C C . ILE A 1 90 ? -7.945 22.547 16.703 1 92.62 90 ILE A C 1
ATOM 735 O O . ILE A 1 90 ? -8.109 23.688 17.156 1 92.62 90 ILE A O 1
ATOM 739 N N . GLU A 1 91 ? -8.57 21.516 17.234 1 83.31 91 GLU A N 1
ATOM 740 C CA . GLU A 1 91 ? -9.688 21.672 18.156 1 83.31 91 GLU A CA 1
ATOM 741 C C . GLU A 1 91 ? -9.289 21.281 19.578 1 83.31 91 GLU A C 1
ATOM 743 O O . GLU A 1 91 ? -10.148 21.047 20.422 1 83.31 91 GLU A O 1
ATOM 748 N N . ILE A 1 92 ? -8.047 21.188 19.797 1 76.88 92 ILE A N 1
ATOM 749 C CA . ILE A 1 92 ? -7.566 20.594 21.047 1 76.88 92 ILE A CA 1
ATOM 750 C C . ILE A 1 92 ? -8.078 21.422 22.219 1 76.88 92 ILE A C 1
ATOM 752 O O . ILE A 1 92 ? -8.445 20.859 23.266 1 76.88 92 ILE A O 1
ATOM 756 N N . ASN A 1 93 ? -8.219 22.688 22.062 1 74.88 93 ASN A N 1
ATOM 757 C CA . ASN A 1 93 ? -8.602 23.531 23.188 1 74.88 93 ASN A CA 1
ATOM 758 C C . ASN A 1 93 ? -10.023 24.078 23.031 1 74.88 93 ASN A C 1
ATOM 760 O O . ASN A 1 93 ? -10.445 24.953 23.781 1 74.88 93 ASN A O 1
ATOM 764 N N . ASN A 1 94 ? -10.664 23.469 22.125 1 81.25 94 ASN A N 1
ATOM 765 C CA . ASN A 1 94 ? -12.016 23.953 21.875 1 81.25 94 ASN A CA 1
ATOM 766 C C . ASN A 1 94 ? -13.055 23.062 22.562 1 81.25 94 ASN A C 1
ATOM 768 O O . ASN A 1 94 ? -12.719 22.016 23.109 1 81.25 94 ASN A O 1
ATOM 772 N N . ASP A 1 95 ? -14.258 23.516 22.703 1 78.75 95 ASP A N 1
ATOM 773 C CA . ASP A 1 95 ? -15.359 22.797 23.328 1 78.75 95 ASP A CA 1
ATOM 774 C C . ASP A 1 95 ? -15.961 21.766 22.391 1 78.75 95 ASP A C 1
ATOM 776 O O . ASP A 1 95 ? -17.094 21.312 22.578 1 78.75 95 ASP A O 1
ATOM 780 N N . THR A 1 96 ? -15.172 21.422 21.578 1 81.75 96 THR A N 1
ATOM 781 C CA . THR A 1 96 ? -15.625 20.422 20.609 1 81.75 96 THR A CA 1
ATOM 782 C C . THR A 1 96 ? -15.805 19.062 21.281 1 81.75 96 THR A C 1
ATOM 784 O O . THR A 1 96 ? -15.109 18.75 22.25 1 81.75 96 THR A O 1
ATOM 787 N N . ILE A 1 97 ? -16.766 18.312 20.797 1 82.44 97 ILE A N 1
ATOM 788 C CA . ILE A 1 97 ? -17.062 17 21.344 1 82.44 97 ILE A CA 1
ATOM 789 C C . ILE A 1 97 ? -15.836 16.109 21.25 1 82.44 97 ILE A C 1
ATOM 791 O O . ILE A 1 97 ? -15.195 16.031 20.203 1 82.44 97 ILE A O 1
ATOM 795 N N . LYS A 1 98 ? -15.586 15.461 22.359 1 86.81 98 LYS A N 1
ATOM 796 C CA . LYS A 1 98 ? -14.406 14.602 22.438 1 86.81 98 LYS A CA 1
ATOM 797 C C . LYS A 1 98 ? -14.812 13.133 22.578 1 86.81 98 LYS A C 1
ATOM 799 O O . LYS A 1 98 ? -15.93 12.828 23 1 86.81 98 LYS A O 1
ATOM 804 N N . MET A 1 99 ? -13.938 12.328 22.109 1 88.69 99 MET A N 1
ATOM 805 C CA . MET A 1 99 ? -14.055 10.891 22.344 1 88.69 99 MET A CA 1
ATOM 806 C C . MET A 1 99 ? -13.312 10.484 23.609 1 88.69 99 MET A C 1
ATOM 808 O O . MET A 1 99 ? -12.383 9.68 23.547 1 88.69 99 MET A O 1
ATOM 812 N N . GLY A 1 100 ? -13.844 11.086 24.688 1 81.38 100 GLY A N 1
ATOM 813 C CA . GLY A 1 100 ? -13.102 10.859 25.906 1 81.38 100 GLY A CA 1
ATOM 814 C C . GLY A 1 100 ? -11.664 11.352 25.828 1 81.38 100 GLY A C 1
ATOM 815 O O . GLY A 1 100 ? -11.422 12.516 25.5 1 81.38 100 GLY A O 1
ATOM 816 N N . SER A 1 101 ? -10.719 10.484 26.047 1 83.12 101 SER A N 1
ATOM 817 C CA . SER A 1 101 ? -9.305 10.844 25.984 1 83.12 101 SER A CA 1
ATOM 818 C C . SER A 1 101 ? -8.695 10.453 24.641 1 83.12 101 SER A C 1
ATOM 820 O O . SER A 1 101 ? -7.488 10.578 24.438 1 83.12 101 SER A O 1
ATOM 822 N N . LEU A 1 102 ? -9.586 10.055 23.734 1 85.62 102 LEU A N 1
ATOM 823 C CA . LEU A 1 102 ? -9.102 9.453 22.484 1 85.62 102 LEU A CA 1
ATOM 824 C C . LEU A 1 102 ? -8.992 10.508 21.391 1 85.62 102 LEU A C 1
ATOM 826 O O . LEU A 1 102 ? -8.539 10.203 20.281 1 85.62 102 LEU A O 1
ATOM 830 N N . GLY A 1 103 ? -9.477 11.742 21.734 1 88.31 103 GLY A N 1
ATOM 831 C CA . GLY A 1 103 ? -9.336 12.812 20.75 1 88.31 103 GLY A CA 1
ATOM 832 C C . GLY A 1 103 ? -10.656 13.484 20.406 1 88.31 103 GLY A C 1
ATOM 833 O O . GLY A 1 103 ? -11.609 13.414 21.188 1 88.31 103 GLY A O 1
ATOM 834 N N . ILE A 1 104 ? -10.625 14.164 19.328 1 89.81 104 ILE A N 1
ATOM 835 C CA . ILE A 1 104 ? -11.742 15.016 18.93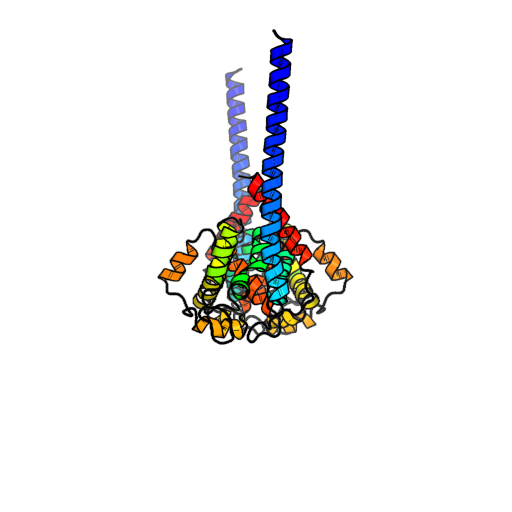8 1 89.81 104 ILE A CA 1
ATOM 836 C C . ILE A 1 104 ? -12.664 14.25 17.984 1 89.81 104 ILE A C 1
ATOM 838 O O . ILE A 1 104 ? -12.195 13.609 17.031 1 89.81 104 ILE A O 1
ATOM 842 N N . MET A 1 105 ? -13.945 14.297 18.266 1 91.75 105 MET A N 1
ATOM 843 C CA . MET A 1 105 ? -14.922 13.695 17.359 1 91.75 105 MET A CA 1
ATOM 844 C C . MET A 1 105 ? -14.914 14.406 16 1 91.75 105 MET A C 1
ATOM 846 O O . MET A 1 105 ? -14.828 15.633 15.945 1 91.75 105 MET A O 1
ATOM 850 N N . ASN A 1 106 ? -14.992 13.656 14.93 1 94.81 106 ASN A N 1
ATOM 851 C CA . ASN A 1 106 ? -15.039 14.148 13.562 1 94.81 106 ASN A CA 1
ATOM 852 C C . ASN A 1 106 ? -13.766 14.906 13.195 1 94.81 106 ASN A C 1
ATOM 854 O O . ASN A 1 106 ? -13.805 15.859 12.422 1 94.81 106 ASN A O 1
ATOM 858 N N . HIS A 1 107 ? -12.656 14.523 13.805 1 96.12 107 HIS A N 1
ATOM 859 C CA . HIS A 1 107 ? -11.391 15.188 13.508 1 96.12 107 HIS A CA 1
ATOM 860 C C . HIS A 1 107 ? -11.039 15.086 12.031 1 96.12 107 HIS A C 1
ATOM 862 O O . HIS A 1 107 ? -10.391 15.969 11.477 1 96.12 107 HIS A O 1
ATOM 868 N N . GLU A 1 108 ? -11.492 14.047 11.359 1 97.81 108 GLU A N 1
ATOM 869 C CA . GLU A 1 108 ? -11.195 13.852 9.945 1 97.81 108 GLU A CA 1
ATOM 870 C C . GLU A 1 108 ? -11.898 14.898 9.086 1 97.81 108 GLU A C 1
ATOM 872 O O . GLU A 1 108 ? -11.336 15.383 8.102 1 97.81 108 GLU A O 1
ATOM 877 N N . LEU A 1 109 ? -13.133 15.234 9.453 1 97.38 109 LEU A N 1
ATOM 878 C CA . LEU A 1 109 ? -13.883 16.234 8.695 1 97.38 109 LEU A CA 1
ATOM 879 C C . LEU A 1 109 ? -13.383 17.641 9.008 1 97.38 109 LEU A C 1
ATOM 881 O O . LEU A 1 109 ? -13.328 18.484 8.125 1 97.38 109 LEU A O 1
ATOM 885 N N . ILE A 1 110 ? -13.047 17.844 10.266 1 97.19 110 ILE A N 1
ATOM 886 C CA . ILE A 1 110 ? -12.453 19.109 10.672 1 97.19 110 ILE A CA 1
ATOM 887 C C . ILE A 1 110 ? -11.164 19.344 9.891 1 97.19 110 ILE A C 1
ATOM 889 O O . ILE A 1 110 ? -10.938 20.438 9.367 1 97.19 110 ILE A O 1
ATOM 893 N N . ALA A 1 111 ? -10.328 18.312 9.82 1 98.25 111 ALA A N 1
ATOM 894 C CA . ALA A 1 111 ? -9.078 18.406 9.07 1 98.25 111 ALA A CA 1
ATOM 895 C C . ALA A 1 111 ? -9.352 18.719 7.598 1 98.25 111 ALA A C 1
ATOM 897 O O . ALA A 1 111 ? -8.703 19.594 7.012 1 98.25 111 ALA A O 1
ATOM 898 N N . ARG A 1 112 ? -10.289 18.016 6.984 1 98.5 112 ARG A N 1
ATOM 899 C CA . ARG A 1 112 ? -10.641 18.203 5.578 1 98.5 112 ARG A CA 1
ATOM 900 C C . ARG A 1 112 ? -10.984 19.656 5.297 1 98.5 112 ARG A C 1
ATOM 902 O O . ARG A 1 112 ? -10.398 20.281 4.406 1 98.5 112 ARG A O 1
ATOM 909 N N . ASP A 1 113 ? -11.867 20.219 6.07 1 98.19 113 ASP A N 1
ATOM 910 C CA . ASP A 1 113 ? -12.352 21.578 5.828 1 98.19 113 ASP A CA 1
ATOM 911 C C . ASP A 1 113 ? -11.25 22.609 6.082 1 98.19 113 ASP A C 1
ATOM 913 O O . ASP A 1 113 ? -11.102 23.562 5.324 1 98.19 113 ASP A O 1
ATOM 917 N N . TYR A 1 114 ? -10.5 22.406 7.145 1 98.19 114 TYR A N 1
ATOM 918 C CA . TYR A 1 114 ? -9.398 23.297 7.484 1 98.19 114 TYR A CA 1
ATOM 919 C C . TYR A 1 114 ? -8.367 23.344 6.363 1 98.19 114 TYR A C 1
ATOM 921 O O . TYR A 1 114 ? -7.895 24.422 5.992 1 98.19 114 TYR A O 1
ATOM 929 N N . LEU A 1 115 ? -8.055 22.188 5.773 1 98.5 115 LEU A N 1
ATOM 930 C CA . LEU A 1 115 ? -6.996 22.125 4.773 1 98.5 115 LEU A CA 1
ATOM 931 C C . LEU A 1 115 ? -7.457 22.719 3.449 1 98.5 115 LEU A C 1
ATOM 933 O O . LEU A 1 115 ? -6.66 23.312 2.719 1 98.5 115 LEU A O 1
ATOM 937 N N . ILE A 1 116 ? -8.719 22.594 3.16 1 97.94 116 ILE A N 1
ATOM 938 C CA . ILE A 1 116 ? -9.266 23.281 1.995 1 97.94 116 ILE A CA 1
ATOM 939 C C . ILE A 1 116 ? -9.102 24.797 2.164 1 97.94 116 ILE A C 1
ATOM 941 O O . ILE A 1 116 ? -8.656 25.484 1.247 1 97.94 116 ILE A O 1
ATOM 945 N N . GLU A 1 117 ? -9.391 25.266 3.312 1 97.62 117 GLU A N 1
ATOM 946 C CA . GLU A 1 117 ? -9.25 26.688 3.615 1 97.62 117 GLU A CA 1
ATOM 947 C C . GLU A 1 117 ? -7.797 27.141 3.492 1 97.62 117 GLU A C 1
ATOM 949 O O . GLU A 1 117 ? -7.527 28.281 3.109 1 97.62 117 GLU A O 1
ATOM 954 N N . LYS A 1 118 ? -6.902 26.219 3.777 1 97.69 118 LYS A N 1
ATOM 955 C CA . LYS A 1 118 ? -5.48 26.547 3.746 1 97.69 118 LYS A CA 1
ATOM 956 C C . LYS A 1 118 ? -4.902 26.359 2.346 1 97.69 118 LYS A C 1
ATOM 958 O O . LYS A 1 118 ? -3.697 26.516 2.139 1 97.69 118 LYS A O 1
ATOM 963 N N . GLY A 1 119 ? -5.75 25.984 1.382 1 96.75 119 GLY A N 1
ATOM 964 C CA . GLY A 1 119 ? -5.328 26.047 -0.01 1 96.75 119 GLY A CA 1
ATOM 965 C C . GLY A 1 119 ? -5.059 24.672 -0.609 1 96.75 119 GLY A C 1
ATOM 966 O O . GLY A 1 119 ? -4.699 24.562 -1.783 1 96.75 119 GLY A O 1
ATOM 967 N N . PHE A 1 120 ? -5.258 23.578 0.084 1 98.06 120 PHE A N 1
ATOM 968 C CA . PHE A 1 120 ? -5.074 22.234 -0.481 1 98.06 120 PHE A CA 1
ATOM 969 C C . PHE A 1 120 ? -6.219 21.891 -1.424 1 98.06 120 PHE A C 1
ATOM 971 O O . PHE A 1 120 ? -7.355 22.328 -1.218 1 98.06 120 PHE A O 1
ATOM 978 N N . ASP A 1 121 ? -5.879 21.172 -2.455 1 96.56 121 ASP A N 1
ATOM 979 C CA . ASP A 1 121 ? -6.922 20.75 -3.385 1 96.56 121 ASP A CA 1
ATOM 980 C C . ASP A 1 121 ? -7.906 19.797 -2.709 1 96.56 121 ASP A C 1
ATOM 982 O O . ASP A 1 121 ? -7.562 19.141 -1.723 1 96.56 121 ASP A O 1
ATOM 986 N N . LYS A 1 122 ? -9.062 19.672 -3.234 1 97.56 122 LYS A N 1
ATOM 987 C CA . LYS A 1 122 ? -10.156 18.906 -2.646 1 97.56 122 LYS A CA 1
ATOM 988 C C . LYS A 1 122 ? -9.828 17.422 -2.586 1 97.56 122 LYS A C 1
ATOM 990 O O . LYS A 1 122 ? -10.258 16.719 -1.666 1 97.56 122 LYS A O 1
ATOM 995 N N . ASP A 1 123 ? -9.078 16.953 -3.516 1 97.5 123 ASP A N 1
ATOM 996 C CA . ASP A 1 123 ? -8.789 15.523 -3.545 1 97.5 123 ASP A CA 1
ATOM 997 C C . ASP A 1 123 ? -8.008 15.094 -2.299 1 97.5 123 ASP A C 1
ATOM 999 O O . ASP A 1 123 ? -8.422 14.18 -1.589 1 97.5 123 ASP A O 1
ATOM 1003 N N . ILE A 1 124 ? -6.91 15.773 -1.986 1 98.25 124 ILE A N 1
ATOM 1004 C CA . ILE A 1 124 ? -6.129 15.391 -0.814 1 98.25 124 ILE A CA 1
ATOM 1005 C C . ILE A 1 124 ? -6.949 15.625 0.451 1 98.25 124 ILE A C 1
ATOM 1007 O O . ILE A 1 124 ? -6.902 14.82 1.386 1 98.25 124 ILE A O 1
ATOM 1011 N N . ALA A 1 125 ? -7.699 16.703 0.506 1 98.62 125 ALA A N 1
ATOM 1012 C CA . ALA A 1 125 ? -8.547 16.969 1.662 1 98.62 125 ALA A CA 1
ATOM 1013 C C . ALA A 1 125 ? -9.602 15.883 1.847 1 98.62 125 ALA A C 1
ATOM 1015 O O . ALA A 1 125 ? -9.859 15.445 2.971 1 98.62 125 ALA A O 1
ATOM 1016 N N . ASN A 1 126 ? -10.148 15.453 0.78 1 98.69 126 ASN A N 1
ATOM 1017 C CA . ASN A 1 126 ? -11.172 14.414 0.85 1 98.69 126 ASN A CA 1
ATOM 1018 C C . ASN A 1 126 ? -10.57 13.062 1.245 1 98.69 126 ASN A C 1
ATOM 1020 O O . ASN A 1 126 ? -11.211 12.273 1.936 1 98.69 126 ASN A O 1
ATOM 1024 N N . ILE A 1 127 ? -9.383 12.75 0.771 1 98.75 127 ILE A N 1
ATOM 1025 C CA . ILE A 1 127 ? -8.688 11.547 1.213 1 98.75 127 ILE A CA 1
ATOM 1026 C C . ILE A 1 127 ? -8.539 11.562 2.732 1 98.75 127 ILE A C 1
ATOM 1028 O O . ILE A 1 127 ? -8.836 10.578 3.406 1 98.75 127 ILE A O 1
ATOM 1032 N N . ILE A 1 128 ? -8.133 12.68 3.281 1 98.81 128 ILE A N 1
ATOM 1033 C CA . ILE A 1 128 ? -7.945 12.867 4.715 1 98.81 128 ILE A CA 1
ATOM 1034 C C . ILE A 1 128 ? -9.289 12.734 5.434 1 98.81 128 ILE A C 1
ATOM 1036 O O . ILE A 1 128 ? -9.383 12.055 6.457 1 98.81 128 ILE A O 1
ATOM 1040 N N . GLY A 1 129 ? -10.312 13.305 4.844 1 98.62 129 GLY A N 1
ATOM 1041 C CA . GLY A 1 129 ? -11.648 13.227 5.418 1 98.62 129 GLY A CA 1
ATOM 1042 C C . GLY A 1 129 ? -12.203 11.812 5.43 1 98.62 129 GLY A C 1
ATOM 1043 O O . GLY A 1 129 ? -13.117 11.508 6.203 1 98.62 129 GLY A O 1
ATOM 1044 N N . ASN A 1 130 ? -11.656 10.953 4.633 1 98.56 130 ASN A N 1
ATOM 1045 C CA . ASN A 1 130 ? -12.172 9.602 4.438 1 98.56 130 ASN A CA 1
ATOM 1046 C C . ASN A 1 130 ? -11.484 8.602 5.359 1 98.56 130 ASN A C 1
ATOM 1048 O O . ASN A 1 130 ? -11.844 7.426 5.387 1 98.56 130 ASN A O 1
ATOM 1052 N N . HIS A 1 131 ? -10.453 8.977 6.219 1 98.31 131 HIS A N 1
ATOM 1053 C CA . HIS A 1 131 ? -9.609 7.949 6.812 1 98.31 131 HIS A CA 1
ATOM 1054 C C . HIS A 1 131 ? -10.344 7.207 7.926 1 98.31 131 HIS A C 1
ATOM 1056 O O . HIS A 1 131 ? -10.023 6.059 8.227 1 98.31 131 HIS A O 1
ATOM 1062 N N . VAL A 1 132 ? -11.367 7.816 8.484 1 97.75 132 VAL A N 1
ATOM 1063 C CA . VAL A 1 132 ? -12.195 7.09 9.438 1 97.75 132 VAL A CA 1
ATOM 1064 C C . VAL A 1 132 ? -13.133 6.145 8.703 1 97.75 132 VAL A C 1
ATOM 1066 O O . VAL A 1 132 ? -13.32 4.996 9.109 1 97.75 132 VAL A O 1
ATOM 1069 N N . LYS A 1 133 ? -13.75 6.672 7.594 1 97.62 133 LYS A N 1
ATOM 1070 C CA . LYS A 1 133 ? -14.57 5.805 6.758 1 97.62 133 LYS A CA 1
ATOM 1071 C C . LYS A 1 133 ? -13.789 4.582 6.289 1 97.62 133 LYS A C 1
ATOM 1073 O O . LYS A 1 133 ? -14.32 3.473 6.242 1 97.62 133 LYS A O 1
ATOM 1078 N N . ALA A 1 134 ? -12.594 4.805 5.898 1 98.06 134 ALA A N 1
ATOM 1079 C CA . ALA A 1 134 ? -11.75 3.713 5.434 1 98.06 134 ALA A CA 1
ATOM 1080 C C . ALA A 1 134 ? -11.555 2.668 6.527 1 98.06 134 ALA A C 1
ATOM 1082 O O . ALA A 1 134 ? -11.578 1.465 6.258 1 98.06 134 ALA A O 1
ATOM 1083 N N . LYS A 1 135 ? -11.312 3.131 7.707 1 97.06 135 LYS A N 1
ATOM 1084 C CA . LYS A 1 135 ? -11.203 2.225 8.852 1 97.06 135 LYS A CA 1
ATOM 1085 C C . LYS A 1 135 ? -12.477 1.403 9.023 1 97.06 135 LYS A C 1
ATOM 1087 O O . LYS A 1 135 ? -12.414 0.18 9.164 1 97.06 135 LYS A O 1
ATOM 1092 N N . ARG A 1 136 ? -13.594 2.072 9.008 1 97.62 136 ARG A N 1
ATOM 1093 C CA . ARG A 1 136 ? -14.875 1.391 9.156 1 97.62 136 ARG A CA 1
ATOM 1094 C C . ARG A 1 136 ? -15.086 0.372 8.039 1 97.62 136 ARG A C 1
ATOM 1096 O O . ARG A 1 136 ? -15.57 -0.733 8.281 1 97.62 136 ARG A O 1
ATOM 1103 N N . TYR A 1 137 ? -14.742 0.768 6.902 1 97.75 137 TYR A N 1
ATOM 1104 C CA . TYR A 1 137 ? -14.891 -0.115 5.75 1 97.75 137 TYR A CA 1
ATOM 1105 C C . TYR A 1 137 ? -14.07 -1.387 5.926 1 97.75 137 TYR A C 1
ATOM 1107 O O . TYR A 1 137 ? -14.586 -2.494 5.742 1 97.75 137 TYR A O 1
ATOM 1115 N N . LEU A 1 138 ? -12.812 -1.239 6.25 1 94.81 138 LEU A N 1
ATOM 1116 C CA . LEU A 1 138 ? -11.898 -2.375 6.352 1 94.81 138 LEU A CA 1
ATOM 1117 C C . LEU A 1 138 ? -12.352 -3.338 7.445 1 94.81 138 LEU A C 1
ATOM 1119 O O . LEU A 1 138 ? -12.336 -4.555 7.25 1 94.81 138 LEU A O 1
ATOM 1123 N N . VAL A 1 139 ? -12.797 -2.869 8.57 1 94.19 139 VAL A N 1
ATOM 1124 C CA . VAL A 1 139 ? -13.203 -3.74 9.664 1 94.19 139 VAL A CA 1
ATOM 1125 C C . VAL A 1 139 ? -14.523 -4.426 9.32 1 94.19 139 VAL A C 1
ATOM 1127 O O . VAL A 1 139 ? -14.812 -5.516 9.82 1 94.19 139 VAL A O 1
ATOM 1130 N N . THR A 1 140 ? -15.383 -3.736 8.539 1 95.06 140 THR A N 1
ATOM 1131 C CA . THR A 1 140 ? -16.641 -4.344 8.109 1 95.06 140 THR A CA 1
ATOM 1132 C C . THR A 1 140 ? -16.375 -5.457 7.098 1 95.06 140 THR A C 1
ATOM 1134 O O . THR A 1 140 ? -16.906 -6.562 7.238 1 95.06 140 THR A O 1
ATOM 1137 N N . LYS A 1 141 ? -15.602 -5.098 6.117 1 92.25 141 LYS A N 1
ATOM 1138 C CA . LYS A 1 141 ? -15.336 -6.043 5.039 1 92.25 141 LYS A CA 1
ATOM 1139 C C . LYS A 1 141 ? -14.477 -7.207 5.531 1 92.25 141 LYS A C 1
ATOM 1141 O O . LYS A 1 141 ? -14.648 -8.344 5.078 1 92.25 141 LYS A O 1
ATOM 1146 N N . TYR A 1 142 ? -13.484 -6.832 6.402 1 88.75 142 TYR A N 1
ATOM 1147 C CA . TYR A 1 142 ? -12.562 -7.789 7.008 1 88.75 142 TYR A CA 1
ATOM 1148 C C . TYR A 1 142 ? -12.586 -7.68 8.523 1 88.75 142 TYR A C 1
ATOM 1150 O O . TYR A 1 142 ? -11.727 -7.035 9.125 1 88.75 142 TYR A O 1
ATOM 1158 N N . PRO A 1 143 ? -13.414 -8.43 9.156 1 88.88 143 PRO A N 1
ATOM 1159 C CA . PRO A 1 143 ? -13.547 -8.281 10.609 1 88.88 143 PRO A CA 1
ATOM 1160 C C . PRO A 1 143 ? -12.234 -8.523 11.352 1 88.88 143 PRO A C 1
ATOM 1162 O O . PRO A 1 143 ? -11.953 -7.875 12.359 1 88.88 143 PRO A O 1
ATOM 1165 N N . GLU A 1 144 ? -11.375 -9.398 10.891 1 86.19 144 GLU A N 1
ATOM 1166 C CA . GLU A 1 144 ? -10.102 -9.711 11.531 1 86.19 144 GLU A CA 1
ATOM 1167 C C . GLU A 1 144 ? -9.125 -8.539 11.422 1 86.19 144 GLU A C 1
ATOM 1169 O O . GLU A 1 144 ? -8.117 -8.5 12.125 1 86.19 144 GLU A O 1
ATOM 1174 N N . TYR A 1 145 ? -9.453 -7.621 10.539 1 87.88 145 TYR A N 1
ATOM 1175 C CA . TYR A 1 145 ? -8.602 -6.445 10.375 1 87.88 145 TYR A CA 1
ATOM 1176 C C . TYR A 1 145 ? -8.461 -5.688 11.688 1 87.88 145 TYR A C 1
ATOM 1178 O O . TYR A 1 145 ? -7.516 -4.918 11.867 1 87.88 145 TYR A O 1
ATOM 1186 N N . LYS A 1 146 ? -9.367 -5.91 12.594 1 87.44 146 LYS A N 1
ATOM 1187 C CA . LYS A 1 146 ? -9.328 -5.246 13.891 1 87.44 146 LYS A CA 1
ATOM 1188 C C . LYS A 1 146 ? -8.016 -5.535 14.617 1 87.44 146 LYS A C 1
ATOM 1190 O O . LYS A 1 146 ? -7.559 -4.73 15.43 1 87.44 146 LYS A O 1
ATOM 1195 N N . ILE A 1 147 ? -7.402 -6.625 14.273 1 79.56 147 ILE A N 1
ATOM 1196 C CA . ILE A 1 147 ? -6.156 -7.039 14.906 1 79.56 147 ILE A CA 1
ATOM 1197 C C . ILE A 1 147 ? -5.047 -6.055 14.555 1 79.56 147 ILE A C 1
ATOM 1199 O O . ILE A 1 147 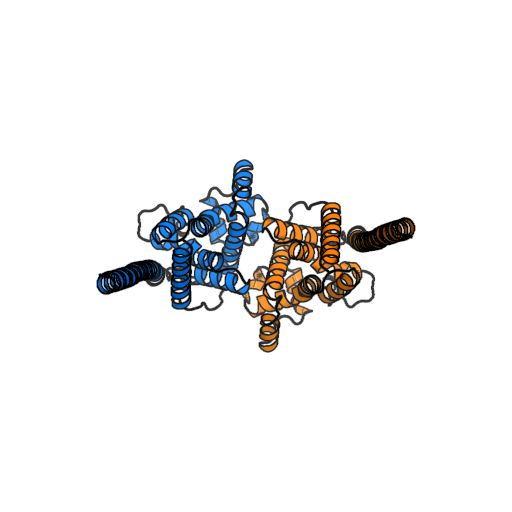? -4.121 -5.844 15.344 1 79.56 147 ILE A O 1
ATOM 1203 N N . ASN A 1 148 ? -5.156 -5.406 13.391 1 80.56 148 ASN A N 1
ATOM 1204 C CA . ASN A 1 148 ? -4.156 -4.461 12.914 1 80.56 148 ASN A CA 1
ATOM 1205 C C . ASN A 1 148 ? -4.332 -3.084 13.547 1 80.56 148 ASN A C 1
ATOM 1207 O O . ASN A 1 148 ? -3.471 -2.215 13.406 1 80.56 148 ASN A O 1
ATOM 1211 N N . LEU A 1 149 ? -5.418 -2.939 14.219 1 88.06 149 LEU A N 1
ATOM 1212 C CA . LEU A 1 149 ? -5.703 -1.638 14.812 1 88.06 149 LEU A CA 1
ATOM 1213 C C . LEU A 1 149 ? -5.062 -1.519 16.188 1 88.06 149 LEU A C 1
ATOM 1215 O O . LEU A 1 149 ? -5.023 -2.492 16.953 1 88.06 149 LEU A O 1
ATOM 1219 N N . SER A 1 150 ? -4.57 -0.347 16.484 1 87.44 150 SER A N 1
ATOM 1220 C CA . SER A 1 150 ? -4.16 -0.044 17.859 1 87.44 150 SER A CA 1
ATOM 1221 C C . SER A 1 150 ? -5.352 -0.058 18.812 1 87.44 150 SER A C 1
ATOM 1223 O O . SER A 1 150 ? -6.5 0.002 18.375 1 87.44 150 SER A O 1
ATOM 1225 N N . GLU A 1 151 ? -5.051 -0.154 20.078 1 87.62 151 GLU A N 1
ATOM 1226 C CA . GLU A 1 151 ? -6.113 -0.118 21.078 1 87.62 151 GLU A CA 1
ATOM 1227 C C . GLU A 1 151 ? -6.938 1.161 20.969 1 87.62 151 GLU A C 1
ATOM 1229 O O . GLU A 1 151 ? -8.172 1.121 21.031 1 87.62 151 GLU A O 1
ATOM 1234 N N . ALA A 1 152 ? -6.293 2.26 20.797 1 87.12 152 ALA A N 1
ATOM 1235 C CA . ALA A 1 152 ? -6.973 3.545 20.656 1 87.12 152 ALA A CA 1
ATOM 1236 C C . ALA A 1 152 ? -7.914 3.533 19.453 1 87.12 152 ALA A C 1
ATOM 1238 O O . ALA A 1 152 ? -9.039 4.027 19.531 1 87.12 152 ALA A O 1
ATOM 1239 N N . SER A 1 153 ? -7.418 2.992 18.344 1 91.12 153 SER A N 1
ATOM 1240 C CA . SER A 1 153 ? -8.234 2.941 17.141 1 91.12 153 SER A CA 1
ATOM 1241 C C . SER A 1 153 ? -9.453 2.041 17.328 1 91.12 153 SER A C 1
ATOM 1243 O O . SER A 1 153 ? -10.539 2.33 16.812 1 91.12 153 SER A O 1
ATOM 1245 N N . ARG A 1 154 ? -9.281 0.955 18.031 1 91.69 154 ARG A N 1
ATOM 1246 C CA . ARG A 1 154 ? -10.391 0.052 18.312 1 91.69 154 ARG A CA 1
ATOM 1247 C C . ARG A 1 154 ? -11.445 0.734 19.172 1 91.69 154 ARG A C 1
ATOM 1249 O O . ARG A 1 154 ? -12.641 0.603 18.938 1 91.69 154 ARG A O 1
ATOM 1256 N N . GLN A 1 155 ? -11.016 1.445 20.141 1 91.06 155 GLN A N 1
ATOM 1257 C CA . GLN A 1 155 ? -11.93 2.133 21.031 1 91.06 155 GLN A CA 1
ATOM 1258 C C . GLN A 1 155 ? -12.664 3.26 20.312 1 91.06 155 GLN A C 1
ATOM 1260 O O . GLN A 1 155 ? -13.859 3.471 20.547 1 91.06 155 GLN A O 1
ATOM 1265 N N . THR A 1 156 ? -11.93 3.922 19.438 1 92.81 156 THR A N 1
ATOM 1266 C CA . THR A 1 156 ? -12.562 5.051 18.766 1 92.81 156 THR A CA 1
ATOM 1267 C C . THR A 1 156 ? -13.633 4.57 17.797 1 92.81 156 THR A C 1
ATOM 1269 O O . THR A 1 156 ? -14.57 5.305 17.484 1 92.81 156 THR A O 1
ATOM 1272 N N . LEU A 1 157 ? -13.5 3.361 17.297 1 92.88 157 LEU A N 1
ATOM 1273 C CA . LEU A 1 157 ? -14.5 2.787 16.406 1 92.88 157 LEU A CA 1
ATOM 1274 C C . LEU A 1 157 ? -15.883 2.811 17.062 1 92.88 157 LEU A C 1
ATOM 1276 O O . LEU A 1 157 ? -16.891 3.01 16.391 1 92.88 157 LEU A O 1
ATOM 1280 N N . LEU A 1 158 ? -15.883 2.703 18.344 1 89.88 158 LEU A N 1
ATOM 1281 C CA . LEU A 1 158 ? -17.141 2.67 19.078 1 89.88 158 LEU A CA 1
ATOM 1282 C C . LEU A 1 158 ? -17.828 4.027 19.031 1 89.88 158 LEU A C 1
ATOM 1284 O O . LEU A 1 158 ? -19.062 4.098 19.031 1 89.88 158 LEU A O 1
ATOM 1288 N N . TYR A 1 159 ? -17.062 5.07 18.969 1 91.25 159 TYR A N 1
ATOM 1289 C CA . TYR A 1 159 ? -17.594 6.426 18.875 1 91.25 159 TYR A CA 1
ATOM 1290 C C . TYR A 1 159 ? -17.969 6.766 17.438 1 91.25 159 TYR A C 1
ATOM 1292 O O . TYR A 1 159 ? -18.766 7.684 17.188 1 91.25 159 TYR A O 1
ATOM 1300 N N . GLN A 1 160 ? -17.422 6.008 16.422 1 92.5 160 GLN A N 1
ATOM 1301 C CA . GLN A 1 160 ? -17.516 6.355 15.008 1 92.5 160 GLN A CA 1
ATOM 1302 C C . GLN A 1 160 ? -1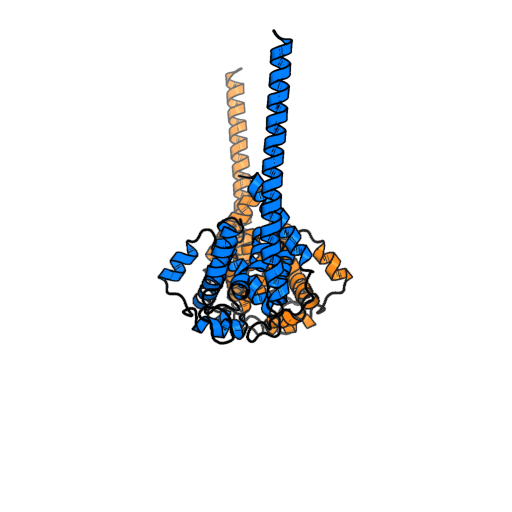8.484 5.43 14.273 1 92.5 160 GLN A C 1
ATOM 1304 O O . GLN A 1 160 ? -18.266 5.102 13.109 1 92.5 160 GLN A O 1
ATOM 1309 N N . LYS A 1 161 ? -19.406 4.941 14.875 1 90.88 161 LYS A N 1
ATOM 1310 C CA . LYS A 1 161 ? -20.5 4.137 14.344 1 90.88 161 LYS A CA 1
ATOM 1311 C C . LYS A 1 161 ? -20.047 2.711 14.047 1 90.88 161 LYS A C 1
ATOM 1313 O O . LYS A 1 161 ? -20.766 1.94 13.414 1 90.88 161 LYS A O 1
ATOM 1318 N N . ASN A 1 162 ? -18.781 2.354 14.344 1 91.81 162 ASN A N 1
ATOM 1319 C CA . ASN A 1 162 ? -18.234 1.005 14.242 1 91.81 162 ASN A CA 1
ATOM 1320 C C . ASN A 1 162 ? -18.234 0.5 12.805 1 91.81 162 ASN A C 1
ATOM 1322 O O . ASN A 1 162 ? -17.609 1.095 11.93 1 91.81 162 ASN A O 1
ATOM 1326 N N . THR A 1 163 ? -19.141 -0.515 12.461 1 94.75 163 THR A N 1
ATOM 1327 C CA . THR A 1 163 ? -19.156 -1.12 11.133 1 94.75 163 THR A CA 1
ATOM 1328 C C . THR A 1 163 ? -20.094 -0.363 10.203 1 94.75 163 THR A C 1
ATOM 1330 O O . THR A 1 163 ? -20.875 0.483 10.648 1 94.75 163 THR A O 1
ATOM 1333 N N . MET A 1 164 ? -19.922 -0.632 8.969 1 97.38 164 MET A N 1
ATOM 1334 C CA . MET A 1 164 ? -20.734 -0.001 7.926 1 97.38 164 MET A CA 1
ATOM 1335 C C . MET A 1 164 ? -21.875 -0.912 7.5 1 97.38 164 MET A C 1
ATOM 1337 O O . MET A 1 164 ? -21.75 -2.137 7.543 1 97.38 164 MET A O 1
ATOM 1341 N N . SER A 1 165 ? -23.016 -0.22 7.117 1 97.06 165 SER A N 1
ATOM 1342 C CA . SER A 1 165 ? -24.047 -0.942 6.391 1 97.06 165 SER A CA 1
ATOM 1343 C C . SER A 1 165 ? -23.609 -1.255 4.961 1 97.06 165 SER A C 1
ATOM 1345 O O . SER A 1 165 ? -22.625 -0.707 4.477 1 97.06 165 SER A O 1
ATOM 1347 N N . GLN A 1 166 ? -24.375 -2.168 4.293 1 96.69 166 GLN A N 1
ATOM 1348 C CA . GLN A 1 166 ? -24.078 -2.482 2.9 1 96.69 166 GLN A CA 1
ATOM 1349 C C . GLN A 1 166 ? -24.172 -1.237 2.023 1 96.69 166 GLN A C 1
ATOM 1351 O O . GLN A 1 166 ? -23.391 -1.07 1.086 1 96.69 166 GLN A O 1
ATOM 1356 N N . GLU A 1 167 ? -25.109 -0.414 2.338 1 97.44 167 GLU A N 1
ATOM 1357 C CA . GLU A 1 167 ? -25.281 0.829 1.592 1 97.44 167 GLU A CA 1
ATOM 1358 C C . GLU A 1 167 ? -24.078 1.755 1.778 1 97.44 167 GLU A C 1
ATOM 1360 O O . GLU A 1 167 ? -23.594 2.354 0.816 1 97.44 167 GLU A O 1
ATOM 1365 N N . GLU A 1 168 ? -23.578 1.869 3.012 1 97.62 168 GLU A N 1
ATOM 1366 C CA . GLU A 1 168 ? -22.406 2.695 3.297 1 97.62 168 GLU A CA 1
ATOM 1367 C C . GLU A 1 168 ? -21.172 2.166 2.578 1 97.62 168 GLU A C 1
ATOM 1369 O O . GLU A 1 168 ? -20.375 2.943 2.043 1 97.62 168 GLU A O 1
ATOM 1374 N N . MET A 1 169 ? -21.062 0.85 2.609 1 97.44 169 MET A N 1
ATOM 1375 C CA . MET A 1 169 ? -19.922 0.222 1.939 1 97.44 169 MET A CA 1
ATOM 1376 C C . MET A 1 169 ? -19.969 0.496 0.44 1 97.44 169 MET A C 1
ATOM 1378 O O . MET A 1 169 ? -18.953 0.865 -0.151 1 97.44 169 MET A O 1
ATOM 1382 N N . THR A 1 170 ? -21.141 0.337 -0.189 1 97.44 170 THR A N 1
ATOM 1383 C CA . THR A 1 170 ? -21.297 0.558 -1.622 1 97.44 170 THR A CA 1
ATOM 1384 C C . THR A 1 170 ? -21 2.01 -1.983 1 97.44 170 THR A C 1
ATOM 1386 O O . THR A 1 170 ? -20.328 2.281 -2.984 1 97.44 170 THR A O 1
ATOM 1389 N N . GLU A 1 171 ? -21.469 2.926 -1.186 1 97.81 171 GLU A N 1
ATOM 1390 C CA . GLU A 1 171 ? -21.203 4.344 -1.406 1 97.81 171 GLU A CA 1
ATOM 1391 C C . GLU A 1 171 ? -19.719 4.656 -1.328 1 97.81 171 GLU A C 1
ATOM 1393 O O . GLU A 1 171 ? -19.172 5.371 -2.178 1 97.81 171 GLU A O 1
ATOM 1398 N N . PHE A 1 172 ? -19.078 4.113 -0.299 1 98.38 172 PHE A N 1
ATOM 1399 C CA . PHE A 1 172 ? -17.656 4.371 -0.136 1 98.38 172 PHE A CA 1
ATOM 1400 C C . PHE A 1 172 ? -16.859 3.748 -1.276 1 98.38 172 PHE A C 1
ATOM 1402 O O . PHE A 1 172 ? -15.922 4.359 -1.797 1 98.38 172 PHE A O 1
ATOM 1409 N N . GLU A 1 173 ? -17.25 2.533 -1.699 1 96.88 173 GLU A N 1
ATOM 1410 C CA . GLU A 1 173 ? -16.578 1.822 -2.781 1 96.88 173 GLU A CA 1
ATOM 1411 C C . GLU A 1 173 ? -16.719 2.574 -4.102 1 96.88 173 GLU A C 1
ATOM 1413 O O . GLU A 1 173 ? -15.875 2.428 -4.992 1 96.88 173 GLU A O 1
ATOM 1418 N N . SER A 1 174 ? -17.719 3.436 -4.258 1 97.25 174 SER A N 1
ATOM 1419 C CA . SER A 1 174 ? -17.969 4.18 -5.484 1 97.25 174 SER A CA 1
ATOM 1420 C C . SER A 1 174 ? -17.219 5.504 -5.492 1 97.25 174 SER A C 1
ATOM 1422 O O . SER A 1 174 ? -17.172 6.191 -6.516 1 97.25 174 SER A O 1
ATOM 1424 N N . ASP A 1 175 ? -16.594 5.848 -4.387 1 97.38 175 ASP A N 1
ATOM 1425 C CA . ASP A 1 175 ? -15.812 7.074 -4.293 1 97.38 175 ASP A CA 1
ATOM 1426 C C . ASP A 1 175 ? -14.57 6.996 -5.18 1 97.38 175 ASP A C 1
ATOM 1428 O O . ASP A 1 175 ? -13.789 6.043 -5.082 1 97.38 175 ASP A O 1
ATOM 1432 N N . PRO A 1 176 ? -14.375 8.008 -6.004 1 97.44 176 PRO A N 1
ATOM 1433 C CA . PRO A 1 176 ? -13.195 7.988 -6.875 1 97.44 176 PRO A CA 1
ATOM 1434 C C . PRO A 1 176 ? -11.883 7.953 -6.094 1 97.44 176 PRO A C 1
ATOM 1436 O O . PRO A 1 176 ? -10.852 7.562 -6.633 1 97.44 176 PRO A O 1
ATOM 1439 N N . LEU A 1 177 ? -11.883 8.312 -4.852 1 97.94 177 LEU A N 1
ATOM 1440 C CA . LEU A 1 177 ? -10.68 8.359 -4.027 1 97.94 177 LEU A CA 1
ATOM 1441 C C . LEU A 1 177 ? -10.609 7.152 -3.096 1 97.94 177 LEU A C 1
ATOM 1443 O O . LEU A 1 177 ? -9.812 7.137 -2.156 1 97.94 177 LEU A O 1
ATOM 1447 N N . PHE A 1 178 ? -11.453 6.16 -3.361 1 97.88 178 PHE A N 1
ATOM 1448 C CA . PHE A 1 178 ? -11.602 4.988 -2.508 1 97.88 178 PHE A CA 1
ATOM 1449 C C . PHE A 1 178 ? -10.25 4.332 -2.25 1 97.88 178 PHE A C 1
ATOM 1451 O O . PHE A 1 178 ? -9.836 4.184 -1.097 1 97.88 178 PHE A O 1
ATOM 1458 N N . ASN A 1 179 ? -9.484 4.07 -3.26 1 96.56 179 ASN A N 1
ATOM 1459 C CA . ASN A 1 179 ? -8.227 3.346 -3.139 1 96.56 179 ASN A CA 1
ATOM 1460 C C . ASN A 1 179 ? -7.18 4.164 -2.387 1 96.56 179 ASN A C 1
ATOM 1462 O O . ASN A 1 179 ? -6.465 3.631 -1.535 1 96.56 179 ASN A O 1
ATOM 1466 N N . LYS A 1 180 ? -7.113 5.434 -2.717 1 97 180 LYS A N 1
ATOM 1467 C CA . LYS A 1 180 ? -6.16 6.305 -2.035 1 97 180 LYS A CA 1
ATOM 1468 C C . LYS A 1 180 ? -6.5 6.438 -0.553 1 97 180 LYS A C 1
ATOM 1470 O O . LYS A 1 180 ? -5.605 6.555 0.287 1 97 180 LYS A O 1
ATOM 1475 N N . SER A 1 181 ? -7.805 6.395 -0.24 1 98.5 181 SER A N 1
ATOM 1476 C CA . SER A 1 181 ? -8.234 6.461 1.152 1 98.5 181 SER A CA 1
ATOM 1477 C C . SER A 1 181 ? -7.832 5.207 1.919 1 98.5 181 SER A C 1
ATOM 1479 O O . SER A 1 181 ? -7.445 5.285 3.086 1 98.5 181 SER A O 1
ATOM 1481 N N . LEU A 1 182 ? -7.914 4.098 1.271 1 97.38 182 LEU A N 1
ATOM 1482 C CA . LEU A 1 182 ? -7.477 2.859 1.904 1 97.38 182 LEU A CA 1
ATOM 1483 C C . LEU A 1 182 ? -5.973 2.881 2.166 1 97.38 182 LEU A C 1
ATOM 1485 O O . LEU A 1 182 ? -5.516 2.41 3.209 1 97.38 182 LEU A O 1
ATOM 1489 N N . LYS A 1 183 ? -5.223 3.377 1.202 1 95.81 183 LYS A N 1
ATOM 1490 C CA . LYS A 1 183 ? -3.777 3.492 1.382 1 95.81 183 LYS A CA 1
ATOM 1491 C C . LYS A 1 183 ? -3.439 4.355 2.594 1 95.81 183 LYS A C 1
ATOM 1493 O O . LYS A 1 183 ? -2.58 3.994 3.398 1 95.81 183 LYS A O 1
ATOM 1498 N N . LEU A 1 184 ? -4.113 5.461 2.682 1 98.31 184 LEU A N 1
ATOM 1499 C CA . LEU A 1 184 ? -3.885 6.332 3.828 1 98.31 184 LEU A CA 1
ATOM 1500 C C . LEU A 1 184 ? -4.184 5.598 5.133 1 98.31 184 LEU A C 1
ATOM 1502 O O . LEU A 1 184 ? -3.445 5.742 6.113 1 98.31 184 LEU A O 1
ATOM 1506 N N . ARG A 1 185 ? -5.273 4.867 5.137 1 97.19 185 ARG A N 1
ATOM 1507 C CA . ARG A 1 185 ? -5.645 4.137 6.344 1 97.19 185 ARG A CA 1
ATOM 1508 C C . ARG A 1 185 ? -4.57 3.123 6.723 1 97.19 185 ARG A C 1
ATOM 1510 O O . ARG A 1 185 ? -4.273 2.936 7.902 1 97.19 185 ARG A O 1
ATOM 1517 N N . PHE A 1 186 ? -4.031 2.504 5.738 1 92.75 186 PHE A N 1
ATOM 1518 C CA . PHE A 1 186 ? -2.938 1.568 5.977 1 92.75 186 PHE A CA 1
ATOM 1519 C C . PHE A 1 186 ? -1.778 2.256 6.684 1 92.75 186 PHE A C 1
ATOM 1521 O O . PHE A 1 186 ? -1.263 1.746 7.684 1 92.75 186 PHE A O 1
ATOM 1528 N N . TYR A 1 187 ? -1.305 3.387 6.18 1 95.81 187 TYR A N 1
ATOM 1529 C CA . TYR A 1 187 ? -0.175 4.098 6.77 1 95.81 187 TYR A CA 1
ATOM 1530 C C . TYR A 1 187 ? -0.503 4.566 8.18 1 95.81 187 TYR A C 1
ATOM 1532 O O . TYR A 1 187 ? 0.352 4.527 9.07 1 95.81 187 TYR A O 1
ATOM 1540 N N . ASP A 1 188 ? -1.739 4.969 8.352 1 96 188 ASP A N 1
ATOM 1541 C CA . ASP A 1 188 ? -2.213 5.371 9.672 1 96 188 ASP A CA 1
ATOM 1542 C C . ASP A 1 188 ? -2.109 4.219 10.672 1 96 188 ASP A C 1
ATOM 1544 O O . ASP A 1 188 ? -1.511 4.367 11.734 1 96 188 ASP A O 1
ATOM 1548 N N . ASP A 1 189 ? -2.58 3.09 10.281 1 92.88 189 ASP A N 1
ATOM 1549 C CA . ASP A 1 189 ? -2.604 1.939 11.18 1 92.88 189 ASP A CA 1
ATOM 1550 C C . ASP A 1 189 ? -1.191 1.428 11.453 1 92.88 189 ASP A C 1
ATOM 1552 O O . ASP A 1 189 ? -0.847 1.128 12.602 1 92.88 189 ASP A O 1
ATOM 1556 N N . GLN A 1 190 ? -0.394 1.36 10.438 1 89.69 190 GLN A N 1
ATOM 1557 C CA . GLN A 1 190 ? 0.938 0.784 10.586 1 89.69 190 GLN A CA 1
ATOM 1558 C C . GLN A 1 190 ? 1.852 1.707 11.391 1 89.69 190 GLN A C 1
ATOM 1560 O O . GLN A 1 190 ? 2.711 1.241 12.141 1 89.69 190 GLN A O 1
ATOM 1565 N N . SER A 1 191 ? 1.656 2.955 11.219 1 90.56 191 SER A N 1
ATOM 1566 C CA . SER A 1 191 ? 2.523 3.916 11.891 1 90.56 191 SER A CA 1
ATOM 1567 C C . SER A 1 191 ? 2.34 3.859 13.398 1 90.56 191 SER A C 1
ATOM 1569 O O . SER A 1 191 ? 3.258 4.188 14.156 1 90.56 191 SER A O 1
ATOM 1571 N N . LYS A 1 192 ? 1.219 3.443 13.836 1 85 192 LYS A N 1
ATOM 1572 C CA . LYS A 1 192 ? 0.916 3.381 15.266 1 85 192 LYS A CA 1
ATOM 1573 C C . LYS A 1 192 ? 1.721 2.281 15.945 1 85 192 LYS A C 1
ATOM 1575 O O . LYS A 1 192 ? 1.849 2.27 17.172 1 85 192 LYS A O 1
ATOM 1580 N N . LEU A 1 193 ? 2.203 1.461 15.125 1 75.62 193 LEU A N 1
ATOM 1581 C CA . LEU A 1 193 ? 2.898 0.296 15.664 1 75.62 193 LEU A CA 1
ATOM 1582 C C . LEU A 1 193 ? 4.41 0.464 15.547 1 75.62 193 LEU A C 1
ATOM 1584 O O . LEU A 1 193 ? 5.168 -0.444 15.898 1 75.62 193 LEU A O 1
ATOM 1588 N N . LEU A 1 194 ? 4.855 1.625 15.07 1 78.81 194 LEU A N 1
ATOM 1589 C CA . LEU A 1 194 ? 6.277 1.86 14.828 1 78.81 194 LEU A CA 1
ATOM 1590 C C . LEU A 1 194 ? 6.848 2.852 15.836 1 78.81 194 LEU A C 1
ATOM 1592 O O . LEU A 1 194 ? 6.141 3.748 16.297 1 78.81 194 LEU A O 1
ATOM 1596 N N . SER A 1 195 ? 8.094 2.723 16.203 1 79.75 195 SER A N 1
ATOM 1597 C CA . SER A 1 195 ? 8.734 3.623 17.156 1 79.75 195 SER A CA 1
ATOM 1598 C C . SER A 1 195 ? 9.977 4.266 16.547 1 79.75 195 SER A C 1
ATOM 1600 O O . SER A 1 195 ? 10.758 4.91 17.25 1 79.75 195 SER A O 1
ATOM 1602 N N . LYS A 1 196 ? 10.133 4.258 15.375 1 80.25 196 LYS A N 1
ATOM 1603 C CA . LYS A 1 196 ? 11.305 4.809 14.703 1 80.25 196 LYS A CA 1
ATOM 1604 C C . LYS A 1 196 ? 11.398 6.316 14.914 1 80.25 196 LYS A C 1
ATOM 1606 O O . LYS A 1 196 ? 10.383 6.992 15.094 1 80.25 196 LYS A O 1
ATOM 1611 N N . SER A 1 197 ? 12.633 6.812 14.82 1 88.69 197 SER A N 1
ATOM 1612 C CA . SER A 1 197 ? 12.852 8.258 14.852 1 88.69 197 SER A CA 1
ATOM 1613 C C . SER A 1 197 ? 12.18 8.945 13.664 1 88.69 197 SER A C 1
ATOM 1615 O O . SER A 1 197 ? 12.008 8.336 12.609 1 88.69 197 SER A O 1
ATOM 1617 N N . ILE A 1 198 ? 11.805 10.188 13.898 1 93.31 198 ILE A N 1
ATOM 1618 C CA . ILE A 1 198 ? 11.008 10.844 12.867 1 93.31 198 ILE A CA 1
ATOM 1619 C C . ILE A 1 198 ? 11.828 11.945 12.195 1 93.31 198 ILE A C 1
ATOM 1621 O O . ILE A 1 198 ? 12.742 12.508 12.812 1 93.31 198 ILE A O 1
ATOM 1625 N N . LYS A 1 199 ? 11.562 12.273 10.969 1 95.19 199 LYS A N 1
ATOM 1626 C CA . LYS A 1 199 ? 12.133 13.406 10.25 1 95.19 199 LYS A CA 1
ATOM 1627 C C . LYS A 1 199 ? 11.734 14.727 10.906 1 95.19 199 LYS A C 1
ATOM 1629 O O . LYS A 1 199 ? 10.688 14.812 11.547 1 95.19 199 LYS A O 1
ATOM 1634 N N . PRO A 1 200 ? 12.562 15.719 10.727 1 96 200 PRO A N 1
ATOM 1635 C CA . PRO A 1 200 ? 12.227 17.016 11.297 1 96 200 PRO A CA 1
ATOM 1636 C C . PRO A 1 200 ? 11.008 17.656 10.633 1 96 200 PRO A C 1
ATOM 1638 O O . PRO A 1 200 ? 10.781 17.469 9.438 1 96 200 PRO A O 1
ATOM 1641 N N . LEU A 1 201 ? 10.328 18.484 11.367 1 97.06 201 LEU A N 1
ATOM 1642 C CA . LEU A 1 201 ? 9.109 19.156 10.914 1 97.06 201 LEU A CA 1
ATOM 1643 C C . LEU A 1 201 ? 9.391 20 9.672 1 97.06 201 LEU A C 1
ATOM 1645 O O . LEU A 1 201 ? 8.523 20.141 8.805 1 97.06 201 LEU A O 1
ATOM 1649 N N . ASP A 1 202 ? 10.602 20.516 9.547 1 97.44 202 ASP A N 1
ATOM 1650 C CA . ASP A 1 202 ? 10.969 21.406 8.438 1 97.44 202 ASP A CA 1
ATOM 1651 C C . ASP A 1 202 ? 10.891 20.656 7.102 1 97.44 202 ASP A C 1
ATOM 1653 O O . ASP A 1 202 ? 10.594 21.266 6.066 1 97.44 202 ASP A O 1
ATOM 1657 N N . TYR A 1 203 ? 11.141 19.438 7.148 1 98.12 203 TYR A N 1
ATOM 1658 C CA . TYR A 1 203 ? 11.055 18.656 5.922 1 98.12 203 TYR A CA 1
ATOM 1659 C C . TYR A 1 203 ? 9.648 18.719 5.34 1 98.12 203 TYR A C 1
ATOM 1661 O O . TYR A 1 203 ? 9.469 19 4.152 1 98.12 203 TYR A O 1
ATOM 1669 N N . TYR A 1 204 ? 8.695 18.484 6.152 1 98.56 204 TYR A N 1
ATOM 1670 C CA . TYR A 1 204 ? 7.32 18.453 5.66 1 98.56 204 TYR A CA 1
ATOM 1671 C C . TYR A 1 204 ? 6.781 19.859 5.438 1 98.56 204 TYR A C 1
ATOM 1673 O O . TYR A 1 204 ? 5.895 20.062 4.605 1 98.56 204 TYR A O 1
ATOM 1681 N N . ARG A 1 205 ? 7.305 20.844 6.184 1 98.44 205 ARG A N 1
ATOM 1682 C CA . ARG A 1 205 ? 7.023 22.25 5.852 1 98.44 205 ARG A CA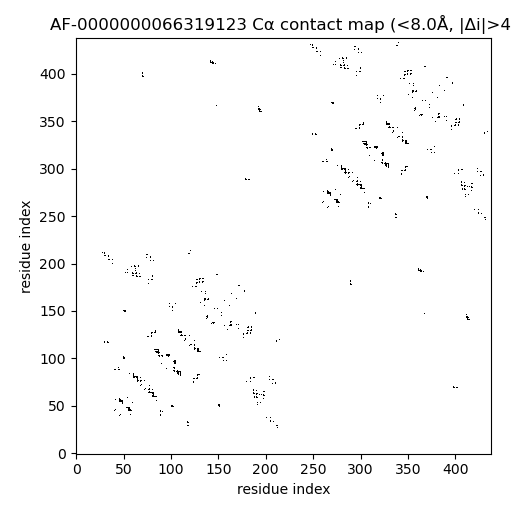 1
ATOM 1683 C C . ARG A 1 205 ? 7.387 22.547 4.402 1 98.44 205 ARG A C 1
ATOM 1685 O O . ARG A 1 205 ? 6.57 23.094 3.652 1 98.44 205 ARG A O 1
ATOM 1692 N N . ASN A 1 206 ? 8.57 22.172 4.066 1 98.44 206 ASN A N 1
ATOM 1693 C CA . ASN A 1 206 ? 9.055 22.438 2.715 1 98.44 206 ASN A CA 1
ATOM 1694 C C . ASN A 1 206 ? 8.266 21.656 1.672 1 98.44 206 ASN A C 1
ATOM 1696 O O . ASN A 1 206 ? 7.992 22.156 0.583 1 98.44 206 ASN A O 1
ATOM 1700 N N . LEU A 1 207 ? 7.949 20.453 2.02 1 98.38 207 LEU A N 1
ATOM 1701 C CA . LEU A 1 207 ? 7.168 19.625 1.101 1 98.38 207 LEU A CA 1
ATOM 1702 C C . LEU A 1 207 ? 5.797 20.234 0.852 1 98.38 207 LEU A C 1
ATOM 1704 O O . LEU A 1 207 ? 5.297 20.219 -0.275 1 98.38 207 LEU A O 1
ATOM 1708 N N . MET A 1 208 ? 5.176 20.75 1.902 1 98.56 208 MET A N 1
ATOM 1709 C CA . MET A 1 208 ? 3.871 21.375 1.753 1 98.56 208 MET A CA 1
ATOM 1710 C C . MET A 1 208 ? 3.971 22.625 0.872 1 98.56 208 MET A C 1
ATOM 1712 O O . MET A 1 208 ? 3.115 22.859 0.015 1 98.56 208 MET A O 1
ATOM 1716 N N . ILE A 1 209 ? 4.984 23.422 1.087 1 97.62 209 ILE A N 1
ATOM 1717 C CA . ILE A 1 209 ? 5.176 24.625 0.295 1 97.62 209 ILE A CA 1
ATOM 1718 C C . ILE A 1 209 ? 5.344 24.266 -1.178 1 97.62 209 ILE A C 1
ATOM 1720 O O . ILE A 1 209 ? 4.703 24.859 -2.049 1 97.62 209 ILE A O 1
ATOM 1724 N N . GLU A 1 210 ? 6.16 23.281 -1.438 1 96.81 210 GLU A N 1
ATOM 1725 C CA . GLU A 1 210 ? 6.371 22.828 -2.807 1 96.81 210 GLU A CA 1
ATOM 1726 C C . GLU A 1 210 ? 5.074 22.328 -3.428 1 96.81 210 GLU A C 1
ATOM 1728 O O . GLU A 1 210 ? 4.75 22.656 -4.566 1 96.81 210 GLU A O 1
ATOM 1733 N N . TYR A 1 211 ? 4.363 21.547 -2.719 1 97.06 211 TYR A N 1
ATOM 1734 C CA . TYR A 1 211 ? 3.125 20.938 -3.201 1 97.06 211 TYR A CA 1
ATOM 1735 C C . TYR A 1 211 ? 2.096 22.016 -3.551 1 97.06 211 TYR A C 1
ATOM 1737 O O . TYR A 1 211 ? 1.478 21.969 -4.617 1 97.06 211 TYR A O 1
ATOM 1745 N N . LEU A 1 212 ? 1.924 22.969 -2.646 1 96.94 212 LEU A N 1
ATOM 1746 C CA . LEU A 1 212 ? 0.92 24.016 -2.832 1 96.94 212 LEU A CA 1
ATOM 1747 C C . LEU A 1 212 ? 1.335 24.984 -3.941 1 96.94 212 LEU A C 1
ATOM 1749 O O . LEU A 1 212 ? 0.482 25.562 -4.617 1 96.94 212 LEU A O 1
ATOM 1753 N N . SER A 1 213 ? 2.646 25.141 -4.113 1 93.94 213 SER A N 1
ATOM 1754 C CA . SER A 1 213 ? 3.148 26.016 -5.164 1 93.94 213 SER A CA 1
ATOM 1755 C C . SER A 1 213 ? 2.912 25.422 -6.543 1 93.94 213 SER A C 1
ATOM 1757 O O . SER A 1 213 ? 2.678 26.141 -7.512 1 93.94 213 SER A O 1
ATOM 1759 N N . GLU A 1 214 ? 3.016 24.109 -6.688 1 88.88 214 GLU A N 1
ATOM 1760 C CA . GLU A 1 214 ? 2.803 23.422 -7.957 1 88.88 214 GLU A CA 1
ATOM 1761 C C . GLU A 1 214 ? 1.324 23.391 -8.328 1 88.88 214 GLU A C 1
ATOM 1763 O O . GLU A 1 214 ? 0.977 23.422 -9.516 1 88.88 214 GLU A O 1
ATOM 1768 N N . SER A 1 215 ? 0.564 23.281 -7.438 1 78.19 215 SER A N 1
ATOM 1769 C CA . SER A 1 215 ? -0.875 23.219 -7.672 1 78.19 215 SER A CA 1
ATOM 1770 C C . SER A 1 215 ? -1.414 24.547 -8.172 1 78.19 215 SER A C 1
ATOM 1772 O O . SER A 1 215 ? -2.391 24.594 -8.922 1 78.19 215 SER A O 1
ATOM 1774 N N . THR A 1 216 ? -0.876 25.578 -7.723 1 69 216 THR A N 1
ATOM 1775 C CA . THR A 1 216 ? -1.296 26.922 -8.141 1 69 216 THR A CA 1
ATOM 1776 C C . THR A 1 216 ? -0.839 27.203 -9.57 1 69 216 THR A C 1
ATOM 1778 O O . THR A 1 216 ? -1.516 27.922 -10.312 1 69 216 THR A O 1
ATOM 1781 N N . ASN A 1 217 ? 0.193 26.469 -9.945 1 59.84 217 ASN A N 1
ATOM 1782 C CA . ASN A 1 217 ? 0.683 26.688 -11.305 1 59.84 217 ASN A CA 1
ATOM 1783 C C . ASN A 1 217 ? -0.118 25.875 -12.32 1 59.84 217 ASN A C 1
ATOM 1785 O O . ASN A 1 217 ? -0.176 26.25 -13.5 1 59.84 217 ASN A O 1
ATOM 1789 N N . ASN A 1 218 ? -0.693 24.812 -11.852 1 49.97 218 ASN A N 1
ATOM 1790 C CA . ASN A 1 218 ? -1.468 24.016 -12.797 1 49.97 218 ASN A CA 1
ATOM 1791 C C . ASN A 1 218 ? -2.881 24.578 -12.969 1 49.97 218 ASN A C 1
ATOM 1793 O O . ASN A 1 218 ? -3.674 24.031 -13.742 1 49.97 218 ASN A O 1
ATOM 1797 N N . VAL A 1 219 ? -3.23 25.625 -12.07 1 41.62 219 VAL A N 1
ATOM 1798 C CA . VAL A 1 219 ? -4.523 26.25 -12.336 1 41.62 219 VAL A CA 1
ATOM 1799 C C . VAL A 1 219 ? -4.336 27.453 -13.273 1 41.62 219 VAL A C 1
ATOM 1801 O O . VAL A 1 219 ? -3.322 28.141 -13.203 1 41.62 219 VAL A O 1
ATOM 1804 N N . MET B 1 1 ? 1.381 -7.902 -67.125 1 72.69 1 MET B N 1
ATOM 1805 C CA . MET B 1 1 ? 2.494 -7.801 -66.188 1 72.69 1 MET B CA 1
ATOM 1806 C C . MET B 1 1 ? 2.051 -7.145 -64.875 1 72.69 1 MET B C 1
ATOM 1808 O O . MET B 1 1 ? 2.373 -7.629 -63.812 1 72.69 1 MET B O 1
ATOM 1812 N N . ILE B 1 2 ? 1.121 -6.277 -64.938 1 83.38 2 ILE B N 1
ATOM 1813 C CA . ILE B 1 2 ? 0.654 -5.516 -63.812 1 83.38 2 ILE B CA 1
ATOM 1814 C C . ILE B 1 2 ? -0.287 -6.379 -62.969 1 83.38 2 ILE B C 1
ATOM 1816 O O . ILE B 1 2 ? -0.184 -6.406 -61.75 1 83.38 2 ILE B O 1
ATOM 1820 N N . PHE B 1 3 ? -1.042 -7.156 -63.625 1 81.31 3 PHE B N 1
ATOM 1821 C CA . PHE B 1 3 ? -2.018 -7.98 -62.906 1 81.31 3 PHE B CA 1
ATOM 1822 C C . PHE B 1 3 ? -1.327 -9.102 -62.125 1 81.31 3 PHE B C 1
ATOM 1824 O O . PHE B 1 3 ? -1.721 -9.422 -61 1 81.31 3 PHE B O 1
ATOM 1831 N N . TYR B 1 4 ? -0.248 -9.547 -62.719 1 83.81 4 TYR B N 1
ATOM 1832 C CA . TYR B 1 4 ? 0.51 -10.625 -62.062 1 83.81 4 TYR B CA 1
ATOM 1833 C C . TYR B 1 4 ? 1.241 -10.117 -60.844 1 83.81 4 TYR B C 1
ATOM 1835 O O . TYR B 1 4 ? 1.281 -10.805 -59.812 1 83.81 4 TYR B O 1
ATOM 1843 N N . ILE B 1 5 ? 1.642 -8.883 -60.812 1 84.25 5 ILE B N 1
ATOM 1844 C CA . ILE B 1 5 ? 2.371 -8.273 -59.719 1 84.25 5 ILE B CA 1
ATOM 1845 C C . ILE B 1 5 ? 1.411 -7.977 -58.562 1 84.25 5 ILE B C 1
ATOM 1847 O O . ILE B 1 5 ? 1.739 -8.211 -57.406 1 84.25 5 ILE B O 1
ATOM 1851 N N . ILE B 1 6 ? 0.179 -7.664 -58.906 1 85.12 6 ILE B N 1
ATOM 1852 C CA . ILE B 1 6 ? -0.82 -7.344 -57.875 1 85.12 6 ILE B CA 1
ATOM 1853 C C . ILE B 1 6 ? -1.28 -8.625 -57.188 1 85.12 6 ILE B C 1
ATOM 1855 O O . ILE B 1 6 ? -1.437 -8.656 -55.969 1 85.12 6 ILE B O 1
ATOM 1859 N N . SER B 1 7 ? -1.362 -9.664 -57.938 1 84.12 7 SER B N 1
ATOM 1860 C CA . SER B 1 7 ? -1.785 -10.953 -57.406 1 84.12 7 SER B CA 1
ATOM 1861 C C . SER B 1 7 ? -0.725 -11.539 -56.469 1 84.12 7 SER B C 1
ATOM 1863 O O . SER B 1 7 ? -1.048 -12.07 -55.406 1 84.12 7 SER B O 1
ATOM 1865 N N . LEU B 1 8 ? 0.48 -11.344 -56.75 1 83 8 LEU B N 1
ATOM 1866 C CA . LEU B 1 8 ? 1.585 -11.82 -55.938 1 83 8 LEU B CA 1
ATOM 1867 C C . LEU B 1 8 ? 1.689 -11.023 -54.656 1 83 8 LEU B C 1
ATOM 1869 O O . LEU B 1 8 ? 1.973 -11.578 -53.594 1 83 8 LEU B O 1
ATOM 1873 N N . LYS B 1 9 ? 1.341 -9.859 -54.531 1 82.25 9 LYS B N 1
ATOM 1874 C CA . LYS B 1 9 ? 1.388 -8.992 -53.375 1 82.25 9 LYS B CA 1
ATOM 1875 C C . LYS B 1 9 ? 0.271 -9.344 -52.375 1 82.25 9 LYS B C 1
ATOM 1877 O O . LYS B 1 9 ? 0.494 -9.391 -51.156 1 82.25 9 LYS B O 1
ATOM 1882 N N . ILE B 1 10 ? -0.762 -9.5 -53.219 1 86 10 ILE B N 1
ATOM 1883 C CA . ILE B 1 10 ? -1.911 -9.867 -52.375 1 86 10 ILE B CA 1
ATOM 1884 C C . ILE B 1 10 ? -1.656 -11.211 -51.719 1 86 10 ILE B C 1
ATOM 1886 O O . ILE B 1 10 ? -1.968 -11.391 -50.531 1 86 10 ILE B O 1
ATOM 1890 N N . LYS B 1 11 ? -1.071 -12.109 -52.344 1 82.12 11 LYS B N 1
ATOM 1891 C CA . LYS B 1 11 ? -0.732 -13.414 -51.781 1 82.12 11 LYS B CA 1
ATOM 1892 C C . LYS B 1 11 ? 0.297 -13.273 -50.656 1 82.12 11 LYS B C 1
ATOM 1894 O O . LYS B 1 11 ? 0.173 -13.914 -49.625 1 82.12 11 LYS B O 1
ATOM 1899 N N . LEU B 1 12 ? 1.249 -12.422 -50.812 1 85.19 12 LEU B N 1
ATOM 1900 C CA . LEU B 1 12 ? 2.285 -12.18 -49.812 1 85.19 12 LEU B CA 1
ATOM 1901 C C . LEU B 1 12 ? 1.698 -11.539 -48.562 1 85.19 12 LEU B C 1
ATOM 1903 O O . LEU B 1 12 ? 2.082 -11.883 -47.438 1 85.19 12 LEU B O 1
ATOM 1907 N N . ILE B 1 13 ? 0.786 -10.625 -48.812 1 84.75 13 ILE B N 1
ATOM 1908 C CA . ILE B 1 13 ? 0.128 -9.969 -47.688 1 84.75 13 ILE B CA 1
ATOM 1909 C C . ILE B 1 13 ? -0.734 -10.969 -46.938 1 84.75 13 ILE B C 1
ATOM 1911 O O . ILE B 1 13 ? -0.72 -11.008 -45.688 1 84.75 13 ILE B O 1
ATOM 1915 N N . ARG B 1 14 ? -1.447 -11.773 -47.656 1 83 14 ARG B N 1
ATOM 1916 C CA . ARG B 1 14 ? -2.268 -12.805 -47.031 1 83 14 ARG B CA 1
ATOM 1917 C C . ARG B 1 14 ? -1.404 -13.805 -46.25 1 83 14 ARG B C 1
ATOM 1919 O O . ARG B 1 14 ? -1.763 -14.227 -45.156 1 83 14 ARG B O 1
ATOM 1926 N N . ASP B 1 15 ? -0.335 -14.188 -46.938 1 82.25 15 ASP B N 1
ATOM 1927 C CA . ASP B 1 15 ? 0.6 -15.094 -46.281 1 82.25 15 ASP B CA 1
ATOM 1928 C C . ASP B 1 15 ? 1.184 -14.469 -45 1 82.25 15 ASP B C 1
ATOM 1930 O O . ASP B 1 15 ? 1.382 -15.156 -44 1 82.25 15 ASP B O 1
ATOM 1934 N N . TYR B 1 16 ? 1.438 -13.219 -45.062 1 80.56 16 TYR B N 1
ATOM 1935 C CA . TYR B 1 16 ? 1.935 -12.484 -43.906 1 80.56 16 TYR B CA 1
ATOM 1936 C C . TYR B 1 16 ? 0.913 -12.492 -42.781 1 80.56 16 TYR B C 1
ATOM 1938 O O . TYR B 1 16 ? 1.257 -12.758 -41.625 1 80.56 16 TYR B O 1
ATOM 1946 N N . TYR B 1 17 ? -0.294 -12.234 -43.062 1 80.56 17 TYR B N 1
ATOM 1947 C CA . TYR B 1 17 ? -1.347 -12.227 -42.031 1 80.56 17 TYR B CA 1
ATOM 1948 C C . TYR B 1 17 ? -1.597 -13.625 -41.5 1 80.56 17 TYR B C 1
ATOM 1950 O O . TYR B 1 17 ? -1.853 -13.797 -40.312 1 80.56 17 TYR B O 1
ATOM 1958 N N . LYS B 1 18 ? -1.521 -14.578 -42.375 1 78.44 18 LYS B N 1
ATOM 1959 C CA . LYS B 1 18 ? -1.674 -15.961 -41.938 1 78.44 18 LYS B CA 1
ATOM 1960 C C . LYS B 1 18 ? -0.529 -16.375 -41 1 78.44 18 LYS B C 1
ATOM 1962 O O . LYS B 1 18 ? -0.75 -17.031 -40 1 78.44 18 LYS B O 1
ATOM 1967 N N . TYR B 1 19 ? 0.609 -15.992 -41.406 1 78.12 19 TYR B N 1
ATOM 1968 C CA . TYR B 1 19 ? 1.783 -16.297 -40.594 1 78.12 19 TYR B CA 1
ATOM 1969 C C . TYR B 1 19 ? 1.688 -15.617 -39.219 1 78.12 19 TYR B C 1
ATOM 1971 O O . TYR B 1 19 ? 1.914 -16.25 -38.188 1 78.12 19 TYR B O 1
ATOM 1979 N N . ASN B 1 20 ? 1.334 -14.367 -39.25 1 79.12 20 ASN B N 1
ATOM 1980 C CA . ASN B 1 20 ? 1.196 -13.625 -38 1 79.12 20 ASN B CA 1
ATOM 1981 C C . ASN B 1 20 ? 0.083 -14.195 -37.125 1 79.12 20 ASN B C 1
ATOM 1983 O O . ASN B 1 20 ? 0.214 -14.25 -35.875 1 79.12 20 ASN B O 1
ATOM 1987 N N . ALA B 1 21 ? -0.902 -14.602 -37.781 1 80.75 21 ALA B N 1
ATOM 1988 C CA . ALA B 1 21 ? -1.999 -15.242 -37.062 1 80.75 21 ALA B CA 1
ATOM 1989 C C . ALA B 1 21 ? -1.552 -16.562 -36.438 1 80.75 21 ALA B C 1
ATOM 1991 O O . ALA B 1 21 ? -1.944 -16.906 -35.344 1 80.75 21 ALA B O 1
ATOM 1992 N N . CYS B 1 22 ? -0.773 -17.312 -37.188 1 76.75 22 CYS B N 1
ATOM 1993 C CA . CYS B 1 22 ? -0.25 -18.578 -36.688 1 76.75 22 CYS B CA 1
ATOM 1994 C C . CYS B 1 22 ? 0.655 -18.359 -35.469 1 76.75 22 CYS B C 1
ATOM 1996 O O . CYS B 1 22 ? 0.562 -19.078 -34.5 1 76.75 22 CYS B O 1
ATOM 1998 N N . ILE B 1 23 ? 1.444 -17.422 -35.594 1 77.25 23 ILE B N 1
ATOM 1999 C CA . ILE B 1 23 ? 2.352 -17.109 -34.469 1 77.25 23 ILE B CA 1
ATOM 2000 C C . ILE B 1 23 ? 1.549 -16.656 -33.25 1 77.25 23 ILE B C 1
ATOM 2002 O O . ILE B 1 23 ? 1.829 -17.078 -32.125 1 77.25 23 ILE B O 1
ATOM 2006 N N . TYR B 1 24 ? 0.622 -15.859 -33.531 1 82 24 TYR B N 1
ATOM 2007 C CA . TYR B 1 24 ? -0.234 -15.383 -32.469 1 82 24 TYR B CA 1
ATOM 2008 C C . TYR B 1 24 ? -0.961 -16.547 -31.781 1 82 24 TYR B C 1
ATOM 2010 O O . TYR B 1 24 ? -1.009 -16.625 -30.562 1 82 24 TYR B O 1
ATOM 2018 N N . ASN B 1 25 ? -1.42 -17.391 -32.656 1 84.5 25 ASN B N 1
ATOM 2019 C CA . ASN B 1 25 ? -2.158 -18.531 -32.125 1 84.5 25 ASN B CA 1
ATOM 2020 C C . ASN B 1 25 ? -1.25 -19.469 -31.328 1 84.5 25 ASN B C 1
ATOM 2022 O O . ASN B 1 25 ? -1.652 -20 -30.281 1 84.5 25 ASN B O 1
ATOM 2026 N N . ASN B 1 26 ? -0.154 -19.719 -31.844 1 84.94 26 ASN B N 1
ATOM 2027 C CA . ASN B 1 26 ? 0.798 -20.562 -31.141 1 84.94 26 ASN B CA 1
ATOM 2028 C C . ASN B 1 26 ? 1.221 -19.938 -29.812 1 84.94 26 ASN B C 1
ATOM 2030 O O . ASN B 1 26 ? 1.383 -20.641 -28.812 1 84.94 26 ASN B O 1
ATOM 2034 N N . ASN B 1 27 ? 1.396 -18.703 -29.828 1 88.88 27 ASN B N 1
ATOM 2035 C CA . ASN B 1 27 ? 1.755 -18 -28.609 1 88.88 27 ASN B CA 1
ATOM 2036 C C . ASN B 1 27 ? 0.635 -18.062 -27.562 1 88.88 27 ASN B C 1
ATOM 2038 O O . ASN B 1 27 ? 0.895 -18.25 -26.375 1 88.88 27 ASN B O 1
ATOM 2042 N N . MET B 1 28 ? -0.5 -17.938 -28.078 1 92.12 28 MET B N 1
ATOM 2043 C CA . MET B 1 28 ? -1.649 -17.984 -27.188 1 92.12 28 MET B CA 1
ATOM 2044 C C . MET B 1 28 ? -1.809 -19.375 -26.578 1 92.12 28 MET B C 1
ATOM 2046 O O . MET B 1 28 ? -2.166 -19.516 -25.406 1 92.12 28 MET B O 1
ATOM 2050 N N . GLU B 1 29 ? -1.571 -20.375 -27.344 1 93.56 29 GLU B N 1
ATOM 2051 C CA . GLU B 1 29 ? -1.65 -21.75 -26.844 1 93.56 29 GLU B CA 1
ATOM 2052 C C . GLU B 1 29 ? -0.603 -22 -25.766 1 93.56 29 GLU B C 1
ATOM 2054 O O . GLU B 1 29 ? -0.879 -22.672 -24.766 1 93.56 29 GLU B O 1
ATOM 2059 N N . GLN B 1 30 ? 0.489 -21.547 -26 1 94.94 30 GLN B N 1
ATOM 2060 C CA . GLN B 1 30 ? 1.551 -21.703 -25.016 1 94.94 30 GLN B CA 1
ATOM 2061 C C . GLN B 1 30 ? 1.211 -20.969 -23.719 1 94.94 30 GLN B C 1
ATOM 2063 O O . GLN B 1 30 ? 1.47 -21.469 -22.625 1 94.94 30 GLN B O 1
ATOM 2068 N N . ILE B 1 31 ? 0.665 -19.828 -23.859 1 96.94 31 ILE B N 1
ATOM 2069 C CA . ILE B 1 31 ? 0.26 -19.047 -22.703 1 96.94 31 ILE B CA 1
ATOM 2070 C C . ILE B 1 31 ? -0.79 -19.812 -21.906 1 96.94 31 ILE B C 1
ATOM 2072 O O . ILE B 1 31 ? -0.672 -19.953 -20.688 1 96.94 31 ILE B O 1
ATOM 2076 N N . ILE B 1 32 ? -1.739 -20.328 -22.594 1 97.31 32 ILE B N 1
ATOM 2077 C CA . ILE B 1 32 ? -2.826 -21.047 -21.938 1 97.31 32 ILE B CA 1
ATOM 2078 C C . ILE B 1 32 ? -2.275 -22.281 -21.234 1 97.31 32 ILE B C 1
ATOM 2080 O O . ILE B 1 32 ? -2.652 -22.578 -20.094 1 97.31 32 ILE B O 1
ATOM 2084 N N . GLN B 1 33 ? -1.381 -22.938 -21.859 1 97.31 33 GLN B N 1
ATOM 2085 C CA . GLN B 1 33 ? -0.776 -24.125 -21.266 1 97.31 33 GLN B CA 1
ATOM 2086 C C . GLN B 1 33 ? 0.025 -23.766 -20.016 1 97.31 33 GLN B C 1
ATOM 2088 O O . GLN B 1 33 ? -0.057 -24.453 -19 1 97.31 33 GLN B O 1
ATOM 2093 N N . ASN B 1 34 ? 0.803 -22.766 -20.141 1 97.88 34 ASN B N 1
ATOM 2094 C CA . ASN B 1 34 ? 1.594 -22.312 -19 1 97.88 34 ASN B CA 1
ATOM 2095 C C . ASN B 1 34 ? 0.707 -21.922 -17.828 1 97.88 34 ASN B C 1
ATOM 2097 O O . ASN B 1 34 ? 0.97 -22.312 -16.688 1 97.88 34 ASN B O 1
ATOM 2101 N N . VAL B 1 35 ? -0.321 -21.188 -18.094 1 98.5 35 VAL B N 1
ATOM 2102 C CA . VAL B 1 35 ? -1.231 -20.734 -17.047 1 98.5 35 VAL B CA 1
ATOM 2103 C C . VAL B 1 35 ? -1.964 -21.922 -16.438 1 98.5 35 VAL B C 1
ATOM 2105 O O . VAL B 1 35 ? -2.133 -22 -15.219 1 98.5 35 VAL B O 1
ATOM 2108 N N . ASN B 1 36 ? -2.338 -22.859 -17.281 1 98.31 36 ASN B N 1
ATOM 2109 C CA . ASN B 1 36 ? -3.012 -24.047 -16.766 1 98.31 36 ASN B CA 1
ATOM 2110 C C . ASN B 1 36 ? -2.092 -24.859 -15.875 1 98.31 36 ASN B C 1
ATOM 2112 O O . ASN B 1 36 ? -2.543 -25.469 -14.898 1 98.31 36 ASN B O 1
ATOM 2116 N N . THR B 1 37 ? -0.87 -24.922 -16.234 1 98.06 37 THR B N 1
ATOM 2117 C CA . THR B 1 37 ? 0.094 -25.625 -15.391 1 98.06 37 THR B CA 1
ATOM 2118 C C . THR B 1 37 ? 0.187 -24.969 -14.008 1 98.06 37 THR B C 1
ATOM 2120 O O . THR B 1 37 ? 0.258 -25.656 -12.992 1 98.06 37 THR B O 1
ATOM 2123 N N . ILE B 1 38 ? 0.179 -23.703 -13.992 1 98.38 38 ILE B N 1
ATOM 2124 C CA . ILE B 1 38 ? 0.224 -22.953 -12.742 1 98.38 38 ILE B CA 1
ATOM 2125 C C . ILE B 1 38 ? -1.045 -23.219 -11.93 1 98.38 38 ILE B C 1
ATOM 2127 O O . ILE B 1 38 ? -0.977 -23.531 -10.742 1 98.38 38 ILE B O 1
ATOM 2131 N N . ILE B 1 39 ? -2.182 -23.141 -12.602 1 98.44 39 ILE B N 1
ATOM 2132 C CA . ILE B 1 39 ? -3.471 -23.328 -11.945 1 98.44 39 ILE B CA 1
ATOM 2133 C C . ILE B 1 39 ? -3.553 -24.75 -11.383 1 98.44 39 ILE B C 1
ATOM 2135 O O . ILE B 1 39 ? -4.094 -24.969 -10.289 1 98.44 39 ILE B O 1
ATOM 2139 N N . ASN B 1 40 ? -2.984 -25.688 -12.078 1 97.38 40 ASN B N 1
ATOM 2140 C CA . ASN B 1 40 ? -2.988 -27.078 -11.633 1 97.38 40 ASN B CA 1
ATOM 2141 C C . ASN B 1 40 ? -2.209 -27.25 -10.328 1 97.38 40 ASN B C 1
ATOM 2143 O O . ASN B 1 40 ? -2.562 -28.078 -9.492 1 97.38 40 ASN B O 1
ATOM 2147 N N . LEU B 1 41 ? -1.145 -26.484 -10.133 1 96.56 41 LEU B N 1
ATOM 2148 C CA . LEU B 1 41 ? -0.411 -26.531 -8.875 1 96.56 41 LEU B CA 1
ATOM 2149 C C . LEU B 1 41 ? -1.316 -26.156 -7.703 1 96.56 41 LEU B C 1
ATOM 2151 O O . LEU B 1 41 ? -1.286 -26.812 -6.656 1 96.56 41 LEU B O 1
ATOM 2155 N N . TYR B 1 42 ? -2.115 -25.109 -7.902 1 96.69 42 TYR B N 1
ATOM 2156 C CA . TYR B 1 42 ? -3.049 -24.688 -6.863 1 96.69 42 TYR B CA 1
ATOM 2157 C C . TYR B 1 42 ? -4.094 -25.766 -6.598 1 96.69 42 TYR B C 1
ATOM 2159 O O . TYR B 1 42 ? -4.441 -26.031 -5.445 1 96.69 42 TYR B O 1
ATOM 2167 N N . GLU B 1 43 ? -4.621 -26.312 -7.656 1 95.75 43 GLU B N 1
ATOM 2168 C CA . GLU B 1 43 ? -5.668 -27.328 -7.52 1 95.75 43 GLU B CA 1
ATOM 2169 C C . GLU B 1 43 ? -5.152 -28.562 -6.797 1 95.75 43 GLU B C 1
ATOM 2171 O O . GLU B 1 43 ? -5.859 -29.141 -5.969 1 95.75 43 GLU B O 1
ATOM 2176 N N . GLN B 1 44 ? -3.977 -28.938 -7.051 1 93.81 44 GLN B N 1
ATOM 2177 C CA . GLN B 1 44 ? -3.424 -30.172 -6.504 1 93.81 44 GLN B CA 1
ATOM 2178 C C . GLN B 1 44 ? -2.869 -29.953 -5.102 1 93.81 44 GLN B C 1
ATOM 2180 O O . GLN B 1 44 ? -3.053 -30.797 -4.219 1 93.81 44 GLN B O 1
ATOM 2185 N N . PHE B 1 45 ? -2.217 -28.766 -4.875 1 92.31 45 PHE B N 1
ATOM 2186 C CA . PHE B 1 45 ? -1.416 -28.656 -3.662 1 92.31 45 PHE B CA 1
ATOM 2187 C C . PHE B 1 45 ? -1.863 -27.453 -2.838 1 92.31 45 PHE B C 1
ATOM 2189 O O . PHE B 1 45 ? -1.401 -27.25 -1.712 1 92.31 45 PHE B O 1
ATOM 2196 N N . GLY B 1 46 ? -2.721 -26.625 -3.4 1 92.19 46 GLY B N 1
ATOM 2197 C CA . GLY B 1 46 ? -3.111 -25.375 -2.762 1 92.19 46 GLY B CA 1
ATOM 2198 C C . GLY B 1 46 ? -3.91 -25.578 -1.49 1 92.19 46 GLY B C 1
ATOM 2199 O O . GLY B 1 46 ? -4.043 -24.656 -0.677 1 92.19 46 GLY B O 1
ATOM 2200 N N . GLY B 1 47 ? -4.508 -26.734 -1.329 1 87.88 47 GLY B N 1
ATOM 2201 C CA . GLY B 1 47 ? -5.336 -27.031 -0.173 1 87.88 47 GLY B CA 1
ATOM 2202 C C . GLY B 1 47 ? -4.535 -27.453 1.043 1 87.88 47 GLY B C 1
ATOM 2203 O O . GLY B 1 47 ? -5.09 -27.641 2.129 1 87.88 47 GLY B O 1
ATOM 2204 N N . SER B 1 48 ? -3.322 -27.719 0.793 1 72.56 48 SER B N 1
ATOM 2205 C CA . SER B 1 48 ? -2.475 -28.125 1.91 1 72.56 48 SER B CA 1
ATOM 2206 C C . SER B 1 48 ? -2.363 -27.016 2.951 1 72.56 48 SER B C 1
ATOM 2208 O O . SER B 1 48 ? -2.379 -25.828 2.609 1 72.56 48 SER B O 1
ATOM 2210 N N . ASP B 1 49 ? -2.736 -27.484 4.172 1 59.72 49 ASP B N 1
ATOM 2211 C CA . ASP B 1 49 ? -2.68 -26.547 5.281 1 59.72 49 ASP B CA 1
ATOM 2212 C C . ASP B 1 49 ? -1.375 -25.75 5.262 1 59.72 49 ASP B C 1
ATOM 2214 O O . ASP B 1 49 ? -0.318 -26.281 4.93 1 59.72 49 ASP B O 1
ATOM 2218 N N . TYR B 1 50 ? -1.582 -24.438 4.973 1 54.66 50 TYR B N 1
ATOM 2219 C CA . TYR B 1 50 ? -0.422 -23.594 5.215 1 54.66 50 TYR B CA 1
ATOM 2220 C C . TYR B 1 50 ? 0.167 -23.859 6.598 1 54.66 50 TYR B C 1
ATOM 2222 O O . TYR B 1 50 ? -0.568 -23.969 7.582 1 54.66 50 TYR B O 1
ATOM 2230 N N . ILE B 1 51 ? 1.512 -24.359 6.656 1 48.22 51 ILE B N 1
ATOM 2231 C CA . ILE B 1 51 ? 2.262 -24.766 7.844 1 48.22 51 ILE B CA 1
ATOM 2232 C C . ILE B 1 51 ? 2.111 -23.703 8.93 1 48.22 51 ILE B C 1
ATOM 2234 O O . ILE B 1 51 ? 2.68 -22.609 8.828 1 48.22 51 ILE B O 1
ATOM 2238 N N . GLY B 1 52 ? 1.264 -23.984 9.914 1 52.12 52 GLY B N 1
ATOM 2239 C CA . GLY B 1 52 ? 1.121 -23.203 11.133 1 52.12 52 GLY B CA 1
ATOM 2240 C C . GLY B 1 52 ? 0.089 -22.094 11.008 1 52.12 52 GLY B C 1
ATOM 2241 O O . GLY B 1 52 ? 0.001 -21.219 11.875 1 52.12 52 GLY B O 1
ATOM 2242 N N . GLU B 1 53 ? -0.556 -22 9.742 1 60.81 53 GLU B N 1
ATOM 2243 C CA . GLU B 1 53 ? -1.571 -20.969 9.602 1 60.81 53 GLU B CA 1
ATOM 2244 C C . GLU B 1 53 ? -2.969 -21.562 9.5 1 60.81 53 GLU B C 1
ATOM 2246 O O . GLU B 1 53 ? -3.115 -22.766 9.227 1 60.81 53 GLU B O 1
ATOM 2251 N N . SER B 1 54 ? -3.973 -20.875 9.867 1 68.38 54 SER B N 1
ATOM 2252 C CA . SER B 1 54 ? -5.371 -21.281 9.883 1 68.38 54 SER B CA 1
ATOM 2253 C C . SER B 1 54 ? -5.965 -21.297 8.484 1 68.38 54 SER B C 1
ATOM 2255 O O . SER B 1 54 ? -7.133 -21.641 8.297 1 68.38 54 SER B O 1
ATOM 2257 N N . GLN B 1 55 ? -5.047 -20.984 7.543 1 84 55 GLN B N 1
ATOM 2258 C CA . GLN B 1 55 ? -5.574 -20.969 6.184 1 84 55 GLN B CA 1
ATOM 2259 C C . GLN B 1 55 ? -4.684 -21.766 5.234 1 84 55 GLN B C 1
ATOM 2261 O O . GLN B 1 55 ? -3.498 -21.969 5.508 1 84 55 GLN B O 1
ATOM 2266 N N . THR B 1 56 ? -5.305 -22.234 4.125 1 90.25 56 THR B N 1
ATOM 2267 C CA . THR B 1 56 ? -4.555 -22.953 3.107 1 90.25 56 THR B CA 1
ATOM 2268 C C . THR B 1 56 ? -3.699 -22.016 2.279 1 90.25 56 THR B C 1
ATOM 2270 O O . THR B 1 56 ? -3.902 -20.797 2.311 1 90.25 56 THR B O 1
ATOM 2273 N N . GLN B 1 57 ? -2.787 -22.547 1.556 1 91.81 57 GLN B N 1
ATOM 2274 C CA . GLN B 1 57 ? -1.941 -21.734 0.689 1 91.81 57 GLN B CA 1
ATOM 2275 C C . GLN B 1 57 ? -2.766 -21.047 -0.393 1 91.81 57 GLN B C 1
ATOM 2277 O O . GLN B 1 57 ? -2.514 -19.891 -0.73 1 91.81 57 GLN B O 1
ATOM 2282 N N . LEU B 1 58 ? -3.738 -21.781 -0.968 1 94.19 58 LEU B N 1
ATOM 2283 C CA . LEU B 1 58 ? -4.629 -21.203 -1.964 1 94.19 58 LEU B CA 1
ATOM 2284 C C . LEU B 1 58 ? -5.391 -20.016 -1.384 1 94.19 58 LEU B C 1
ATOM 2286 O O . LEU B 1 58 ? -5.473 -18.953 -2.012 1 94.19 58 LEU B O 1
ATOM 2290 N N . GLU B 1 59 ? -5.945 -20.172 -0.235 1 93.62 59 GLU B N 1
ATOM 2291 C CA . GLU B 1 59 ? -6.684 -19.094 0.419 1 93.62 59 GLU B CA 1
ATOM 2292 C C . GLU B 1 59 ? -5.785 -17.891 0.689 1 93.62 59 GLU B C 1
ATOM 2294 O O . GLU B 1 59 ? -6.148 -16.75 0.388 1 93.62 59 GLU B O 1
ATOM 2299 N N . HIS B 1 60 ? -4.617 -18.141 1.23 1 94 60 HIS B N 1
ATOM 2300 C CA . HIS B 1 60 ? -3.668 -17.094 1.585 1 94 60 HIS B CA 1
ATOM 2301 C C . HIS B 1 60 ? -3.287 -16.266 0.365 1 94 60 HIS B C 1
ATOM 2303 O O . HIS B 1 60 ? -3.43 -15.039 0.375 1 94 60 HIS B O 1
ATOM 2309 N N . MET B 1 61 ? -2.885 -16.953 -0.653 1 96.31 61 MET B N 1
ATOM 2310 C CA . MET B 1 61 ? -2.402 -16.266 -1.845 1 96.31 61 MET B CA 1
ATOM 2311 C C . MET B 1 61 ? -3.547 -15.547 -2.561 1 96.31 61 MET B C 1
ATOM 2313 O O . MET B 1 61 ? -3.375 -14.438 -3.07 1 96.31 61 MET B O 1
ATOM 2317 N N . THR B 1 62 ? -4.754 -16.172 -2.545 1 96.75 62 THR B N 1
ATOM 2318 C CA . THR B 1 62 ? -5.914 -15.539 -3.164 1 96.75 62 THR B CA 1
ATOM 2319 C C . THR B 1 62 ? -6.332 -14.297 -2.379 1 96.75 62 THR B C 1
ATOM 2321 O O . THR B 1 62 ? -6.648 -13.266 -2.969 1 96.75 62 THR B O 1
ATOM 2324 N N . ARG B 1 63 ? -6.293 -14.344 -1.084 1 95.44 63 ARG B N 1
ATOM 2325 C CA . ARG B 1 63 ? -6.664 -13.203 -0.257 1 95.44 63 ARG B CA 1
ATOM 2326 C C . ARG B 1 63 ? -5.672 -12.055 -0.433 1 95.44 63 ARG B C 1
ATOM 2328 O O . ARG B 1 63 ? -6.059 -10.883 -0.443 1 95.44 63 ARG B O 1
ATOM 2335 N N . ALA B 1 64 ? -4.383 -12.406 -0.557 1 97 64 ALA B N 1
ATOM 2336 C CA . ALA B 1 64 ? -3.383 -11.375 -0.817 1 97 64 ALA B CA 1
ATOM 2337 C C . ALA B 1 64 ? -3.678 -10.641 -2.123 1 97 64 ALA B C 1
ATOM 2339 O O . ALA B 1 64 ? -3.611 -9.406 -2.178 1 97 64 ALA B O 1
ATOM 2340 N N . ALA B 1 65 ? -4.047 -11.383 -3.146 1 98.19 65 ALA B N 1
ATOM 2341 C CA . ALA B 1 65 ? -4.379 -10.797 -4.438 1 98.19 65 ALA B CA 1
ATOM 2342 C C . ALA B 1 65 ? -5.645 -9.945 -4.344 1 98.19 65 ALA B C 1
ATOM 2344 O O . ALA B 1 65 ? -5.719 -8.859 -4.922 1 98.19 65 ALA B O 1
ATOM 2345 N N . MET B 1 66 ? -6.637 -10.438 -3.615 1 96.06 66 MET B N 1
ATOM 2346 C CA . MET B 1 66 ? -7.895 -9.711 -3.447 1 96.06 66 MET B CA 1
ATOM 2347 C C . MET B 1 66 ? -7.664 -8.391 -2.725 1 96.06 66 MET B C 1
ATOM 2349 O O . MET B 1 66 ? -8.281 -7.375 -3.061 1 96.06 66 MET B O 1
ATOM 2353 N N . LEU B 1 67 ? -6.812 -8.414 -1.75 1 95.06 67 LEU B N 1
ATOM 2354 C CA . LEU B 1 67 ? -6.484 -7.18 -1.039 1 95.06 67 LEU B CA 1
ATOM 2355 C C . LEU B 1 67 ? -5.812 -6.18 -1.971 1 95.06 67 LEU B C 1
ATOM 2357 O O . LEU B 1 67 ? -6.121 -4.984 -1.933 1 95.06 67 LEU B O 1
ATOM 2361 N N . ALA B 1 68 ? -4.867 -6.656 -2.762 1 97 68 ALA B N 1
ATOM 2362 C CA . ALA B 1 68 ? -4.223 -5.789 -3.744 1 97 68 ALA B CA 1
ATOM 2363 C C . ALA B 1 68 ? -5.254 -5.172 -4.688 1 97 68 ALA B C 1
ATOM 2365 O O . ALA B 1 68 ? -5.145 -3.996 -5.051 1 97 68 ALA B O 1
ATOM 2366 N N . GLU B 1 69 ? -6.285 -5.926 -5.039 1 95.88 69 GLU B N 1
ATOM 2367 C CA . GLU B 1 69 ? -7.367 -5.402 -5.871 1 95.88 69 GLU B CA 1
ATOM 2368 C C . GLU B 1 69 ? -8.133 -4.297 -5.148 1 95.88 69 GLU B C 1
ATOM 2370 O O . GLU B 1 69 ? -8.453 -3.27 -5.746 1 95.88 69 GLU B O 1
ATOM 2375 N N . GLU B 1 70 ? -8.422 -4.559 -3.908 1 91.69 70 GLU B N 1
ATOM 2376 C CA . GLU B 1 70 ? -9.164 -3.586 -3.113 1 91.69 70 GLU B CA 1
ATOM 2377 C C . GLU B 1 70 ? -8.414 -2.262 -3.016 1 91.69 70 GLU B C 1
ATOM 2379 O O . GLU B 1 70 ? -9.031 -1.194 -2.984 1 91.69 70 GLU B O 1
ATOM 2384 N N . PHE B 1 71 ? -7.137 -2.361 -2.971 1 93.06 71 PHE B N 1
ATOM 2385 C CA . PHE B 1 71 ? -6.312 -1.167 -2.834 1 93.06 71 PHE B CA 1
ATOM 2386 C C . PHE B 1 71 ? -6.055 -0.528 -4.195 1 93.06 71 PHE B C 1
ATOM 2388 O O . PHE B 1 71 ? -5.359 0.485 -4.289 1 93.06 71 PHE B O 1
ATOM 2395 N N . GLY B 1 72 ? -6.586 -1.116 -5.301 1 93.56 72 GLY B N 1
ATOM 2396 C CA . GLY B 1 72 ? -6.539 -0.51 -6.625 1 93.56 72 GLY B CA 1
ATOM 2397 C C . GLY B 1 72 ? -5.203 -0.7 -7.316 1 93.56 72 GLY B C 1
ATOM 2398 O O . GLY B 1 72 ? -4.805 0.124 -8.141 1 93.56 72 GLY B O 1
ATOM 2399 N N . GLU B 1 73 ? -4.508 -1.734 -7.004 1 95.75 73 GLU B N 1
ATOM 2400 C CA . GLU B 1 73 ? -3.207 -1.99 -7.617 1 95.75 73 GLU B CA 1
ATOM 2401 C C . GLU B 1 73 ? -3.361 -2.43 -9.07 1 95.75 73 GLU B C 1
ATOM 2403 O O . GLU B 1 73 ? -4.426 -2.904 -9.469 1 95.75 73 GLU B O 1
ATOM 2408 N N . GLN B 1 74 ? -2.295 -2.256 -9.789 1 95.62 74 GLN B N 1
ATOM 2409 C CA . GLN B 1 74 ? -2.246 -2.744 -11.164 1 95.62 74 GLN B CA 1
ATOM 2410 C C . GLN B 1 74 ? -2.088 -4.262 -11.211 1 95.62 74 GLN B C 1
ATOM 2412 O O . GLN B 1 74 ? -1.732 -4.879 -10.203 1 95.62 74 GLN B O 1
ATOM 2417 N N . ASN B 1 75 ? -2.289 -4.871 -12.414 1 97.38 75 ASN B N 1
ATOM 2418 C CA . ASN B 1 75 ? -2.357 -6.32 -12.578 1 97.38 75 ASN B CA 1
ATOM 2419 C C . ASN B 1 75 ? -1.033 -6.988 -12.211 1 97.38 75 ASN B C 1
ATOM 2421 O O . ASN B 1 75 ? -1.017 -8.117 -11.727 1 97.38 75 ASN B O 1
ATOM 2425 N N . ASP B 1 76 ? 0.08 -6.285 -12.398 1 97.25 76 ASP B N 1
ATOM 2426 C CA . ASP B 1 76 ? 1.37 -6.879 -12.062 1 97.25 76 ASP B CA 1
ATOM 2427 C C . ASP B 1 76 ? 1.476 -7.152 -10.562 1 97.25 76 ASP B C 1
ATOM 2429 O O . ASP B 1 76 ? 1.86 -8.25 -10.156 1 97.25 76 ASP B O 1
ATOM 2433 N N . ILE B 1 77 ? 0.97 -6.227 -9.75 1 98.06 77 ILE B N 1
ATOM 2434 C CA . ILE B 1 77 ? 1.042 -6.391 -8.297 1 98.06 77 ILE B CA 1
ATOM 2435 C C . ILE B 1 77 ? -0.021 -7.383 -7.84 1 98.06 77 ILE B C 1
ATOM 2437 O O . ILE B 1 77 ? 0.22 -8.188 -6.93 1 98.06 77 ILE B O 1
ATOM 2441 N N . ILE B 1 78 ? -1.219 -7.344 -8.438 1 98.56 78 ILE B N 1
ATOM 2442 C CA . ILE B 1 78 ? -2.289 -8.281 -8.102 1 98.56 78 ILE B CA 1
ATOM 2443 C C . ILE B 1 78 ? -1.826 -9.711 -8.367 1 98.56 78 ILE B C 1
ATOM 2445 O O . ILE B 1 78 ? -1.961 -10.578 -7.504 1 98.56 78 ILE B O 1
ATOM 2449 N N . LEU B 1 79 ? -1.188 -9.891 -9.5 1 98.81 79 LEU B N 1
ATOM 2450 C CA . LEU B 1 79 ? -0.726 -11.227 -9.852 1 98.81 79 LEU B CA 1
ATOM 2451 C C . LEU B 1 79 ? 0.492 -11.617 -9.023 1 98.81 79 LEU B C 1
ATOM 2453 O O . LEU B 1 79 ? 0.662 -12.789 -8.68 1 98.81 79 LEU B O 1
ATOM 2457 N N . ALA B 1 80 ? 1.35 -10.656 -8.742 1 98.88 80 ALA B N 1
ATOM 2458 C CA . ALA B 1 80 ? 2.463 -10.953 -7.844 1 98.88 80 ALA B CA 1
ATOM 2459 C C . ALA B 1 80 ? 1.958 -11.453 -6.492 1 98.88 80 ALA B C 1
ATOM 2461 O O . ALA B 1 80 ? 2.514 -12.398 -5.926 1 98.88 80 ALA B O 1
ATOM 2462 N N . ALA B 1 81 ? 0.913 -10.859 -6 1 98.75 81 ALA B N 1
ATOM 2463 C CA . ALA B 1 81 ? 0.323 -11.273 -4.73 1 98.75 81 ALA B CA 1
ATOM 2464 C C . ALA B 1 81 ? -0.265 -12.672 -4.832 1 98.75 81 ALA B C 1
ATOM 2466 O O . ALA B 1 81 ? -0.111 -13.484 -3.914 1 98.75 81 ALA B O 1
ATOM 2467 N N . PHE B 1 82 ? -0.868 -13 -5.941 1 98.69 82 PHE B N 1
ATOM 2468 C CA . PHE B 1 82 ? -1.489 -14.297 -6.164 1 98.69 82 PHE B CA 1
ATOM 2469 C C . PHE B 1 82 ? -0.432 -15.391 -6.293 1 98.69 82 PHE B C 1
ATOM 2471 O O . PHE B 1 82 ? -0.663 -16.531 -5.898 1 98.69 82 PHE B O 1
ATOM 2478 N N . LEU B 1 83 ? 0.784 -15.016 -6.738 1 98.81 83 LEU B N 1
ATOM 2479 C CA . LEU B 1 83 ? 1.752 -16.016 -7.148 1 98.81 83 LEU B CA 1
ATOM 2480 C C . LEU B 1 83 ? 2.951 -16.047 -6.207 1 98.81 83 LEU B C 1
ATOM 2482 O O . LEU B 1 83 ? 3.846 -16.875 -6.352 1 98.81 83 LEU B O 1
ATOM 2486 N N . HIS B 1 84 ? 3 -15.203 -5.199 1 98.5 84 HIS B N 1
ATOM 2487 C CA . HIS B 1 84 ? 4.25 -14.922 -4.5 1 98.5 84 HIS B CA 1
ATOM 2488 C C . HIS B 1 84 ? 4.766 -16.156 -3.77 1 98.5 84 HIS B C 1
ATOM 2490 O O . HIS B 1 84 ? 5.977 -16.391 -3.705 1 98.5 84 HIS B O 1
ATOM 2496 N N . ASP B 1 85 ? 3.932 -17 -3.326 1 96.5 85 ASP B N 1
ATOM 2497 C CA . ASP B 1 85 ? 4.32 -18.156 -2.506 1 96.5 85 ASP B CA 1
ATOM 2498 C C . ASP B 1 85 ? 4.223 -19.453 -3.299 1 96.5 85 ASP B C 1
ATOM 2500 O O . ASP B 1 85 ? 4.262 -20.547 -2.723 1 96.5 85 ASP B O 1
ATOM 2504 N N . ILE B 1 86 ? 4.121 -19.406 -4.637 1 97.25 86 ILE B N 1
ATOM 2505 C CA . ILE B 1 86 ? 3.889 -20.578 -5.453 1 97.25 86 ILE B CA 1
ATOM 2506 C C . ILE B 1 86 ? 5.086 -21.531 -5.348 1 97.25 86 ILE B C 1
ATOM 2508 O O . ILE B 1 86 ? 4.973 -22.719 -5.637 1 97.25 86 ILE B O 1
ATOM 2512 N N . GLY B 1 87 ? 6.227 -20.984 -4.957 1 96.75 87 GLY B N 1
ATOM 2513 C CA . GLY B 1 87 ? 7.406 -21.812 -4.762 1 96.75 87 GLY B CA 1
ATOM 2514 C C . GLY B 1 87 ? 7.188 -22.938 -3.775 1 96.75 87 GLY B C 1
ATOM 2515 O O . GLY B 1 87 ? 7.809 -24 -3.889 1 96.75 87 GLY B O 1
ATOM 2516 N N . HIS B 1 88 ? 6.281 -22.734 -2.85 1 93.94 88 HIS B N 1
ATOM 2517 C CA . HIS B 1 88 ? 5.945 -23.797 -1.904 1 93.94 88 HIS B CA 1
ATOM 2518 C C . HIS B 1 88 ? 5.254 -24.953 -2.605 1 93.94 88 HIS B C 1
ATOM 2520 O O . HIS B 1 88 ? 5.438 -26.125 -2.225 1 93.94 88 HIS B O 1
ATOM 2526 N N . LEU B 1 89 ? 4.434 -24.656 -3.584 1 93.88 89 LEU B N 1
ATOM 2527 C CA . LEU B 1 89 ? 3.658 -25.688 -4.273 1 93.88 89 LEU B CA 1
ATOM 2528 C C . LEU B 1 89 ? 4.527 -26.453 -5.27 1 93.88 89 LEU B C 1
ATOM 2530 O O . LEU B 1 89 ? 4.359 -27.656 -5.449 1 93.88 89 LEU B O 1
ATOM 2534 N N . ILE B 1 90 ? 5.391 -25.719 -5.895 1 92.56 90 ILE B N 1
ATOM 2535 C CA . ILE B 1 90 ? 6.262 -26.312 -6.91 1 92.56 90 ILE B CA 1
ATOM 2536 C C . ILE B 1 90 ? 7.121 -27.406 -6.281 1 92.56 90 ILE B C 1
ATOM 2538 O O . ILE B 1 90 ? 7.293 -28.469 -6.867 1 92.56 90 ILE B O 1
ATOM 2542 N N . GLU B 1 91 ? 7.617 -27.203 -5.078 1 83.5 91 GLU B N 1
ATOM 2543 C CA . GLU B 1 91 ? 8.633 -28.078 -4.492 1 83.5 91 GLU B CA 1
ATOM 2544 C C . GLU B 1 91 ? 8.047 -28.938 -3.375 1 83.5 91 GLU B C 1
ATOM 2546 O O . GLU B 1 91 ? 8.789 -29.5 -2.57 1 83.5 91 GLU B O 1
ATOM 2551 N N . ILE B 1 92 ? 6.781 -28.969 -3.303 1 77.06 92 ILE B N 1
ATOM 2552 C CA . ILE B 1 92 ? 6.129 -29.562 -2.139 1 77.06 92 ILE B CA 1
ATOM 2553 C C . ILE B 1 92 ? 6.543 -31.016 -1.993 1 77.06 92 ILE B C 1
ATOM 2555 O O . ILE B 1 92 ? 6.758 -31.5 -0.879 1 77.06 92 ILE B O 1
ATOM 2559 N N . ASN B 1 93 ? 6.773 -31.688 -3.047 1 75.25 93 ASN B N 1
ATOM 2560 C CA . ASN B 1 93 ? 7.074 -33.125 -2.98 1 75.25 93 ASN B CA 1
ATOM 2561 C C . ASN B 1 93 ? 8.531 -33.406 -3.332 1 75.25 93 ASN B C 1
ATOM 2563 O O . ASN B 1 93 ? 8.914 -34.562 -3.518 1 75.25 93 ASN B O 1
ATOM 2567 N N . ASN B 1 94 ? 9.242 -32.375 -3.35 1 81.5 94 ASN B N 1
ATOM 2568 C CA . ASN B 1 94 ? 10.648 -32.562 -3.713 1 81.5 94 ASN B CA 1
ATOM 2569 C C . ASN B 1 94 ? 11.547 -32.594 -2.48 1 81.5 94 ASN B C 1
ATOM 2571 O O . ASN B 1 94 ? 11.086 -32.344 -1.363 1 81.5 94 ASN B O 1
ATOM 2575 N N . ASP B 1 95 ? 12.758 -33.031 -2.611 1 79.38 95 ASP B N 1
ATOM 2576 C CA . ASP B 1 95 ? 13.734 -33.125 -1.533 1 79.38 95 ASP B CA 1
ATOM 2577 C C . ASP B 1 95 ? 14.367 -31.781 -1.234 1 79.38 95 ASP B C 1
ATOM 2579 O O . ASP B 1 95 ? 15.438 -31.703 -0.623 1 79.38 95 ASP B O 1
ATOM 2583 N N . THR B 1 96 ? 13.672 -30.875 -1.558 1 82.06 96 THR B N 1
ATOM 2584 C CA . THR B 1 96 ? 14.172 -29.531 -1.322 1 82.06 96 THR B CA 1
ATOM 2585 C C . THR B 1 96 ? 14.188 -29.219 0.17 1 82.06 96 THR B C 1
ATOM 2587 O O . THR B 1 96 ? 13.375 -29.734 0.932 1 82.06 96 THR B O 1
ATOM 2590 N N . ILE B 1 97 ? 15.141 -28.422 0.561 1 82.5 97 ILE B N 1
ATOM 2591 C CA . ILE B 1 97 ? 15.305 -28.047 1.962 1 82.5 97 ILE B CA 1
ATOM 2592 C C . ILE B 1 97 ? 14.047 -27.359 2.461 1 82.5 97 ILE B C 1
ATOM 2594 O O . ILE B 1 97 ? 13.523 -26.453 1.801 1 82.5 97 ILE B O 1
ATOM 2598 N N . LYS B 1 98 ? 13.633 -27.812 3.611 1 87.06 98 LYS B N 1
ATOM 2599 C CA . LYS B 1 98 ? 12.406 -27.266 4.195 1 87.06 98 LYS B CA 1
ATOM 2600 C C . LYS B 1 98 ? 12.703 -26.484 5.469 1 87.06 98 LYS B C 1
ATOM 2602 O O . LYS B 1 98 ? 13.742 -26.688 6.102 1 87.06 98 LYS B O 1
ATOM 2607 N N . MET B 1 99 ? 11.852 -25.562 5.707 1 88.75 99 MET B N 1
ATOM 2608 C CA . MET B 1 99 ? 11.859 -24.859 6.984 1 88.75 99 MET B CA 1
ATOM 2609 C C . MET B 1 99 ? 10.953 -25.547 7.996 1 88.75 99 MET B C 1
ATOM 2611 O O . MET B 1 99 ? 9.992 -24.953 8.484 1 88.75 99 MET B O 1
ATOM 2615 N N . GLY B 1 100 ? 11.383 -26.797 8.258 1 81.44 100 GLY B N 1
ATOM 2616 C CA . GLY B 1 100 ? 10.484 -27.562 9.102 1 81.44 100 GLY B CA 1
ATOM 2617 C C . GLY B 1 100 ? 9.102 -27.734 8.508 1 81.44 100 GLY B C 1
ATOM 2618 O O . GLY B 1 100 ? 8.961 -28.188 7.367 1 81.44 100 GLY B O 1
ATOM 2619 N N . SER B 1 101 ? 8.086 -27.312 9.203 1 83.12 101 SER B N 1
ATOM 2620 C CA . SER B 1 101 ? 6.719 -27.391 8.719 1 83.12 101 SER B CA 1
ATOM 2621 C C . SER B 1 101 ? 6.254 -26.078 8.125 1 83.12 101 SER B C 1
ATOM 2623 O O . SER B 1 101 ? 5.082 -25.922 7.758 1 83.12 101 SER B O 1
ATOM 2625 N N . LEU B 1 102 ? 7.211 -25.156 7.988 1 85.62 102 LEU B N 1
ATOM 2626 C CA . LEU B 1 102 ? 6.836 -23.797 7.629 1 85.62 102 LEU B CA 1
ATOM 2627 C C . LEU B 1 102 ? 6.926 -23.578 6.121 1 85.62 102 LEU B C 1
ATOM 2629 O O . LEU B 1 102 ? 6.59 -22.516 5.621 1 85.62 102 LEU B O 1
ATOM 2633 N N . GLY B 1 103 ? 7.434 -24.656 5.422 1 88.31 103 GLY B N 1
ATOM 2634 C CA . GLY B 1 103 ? 7.469 -24.547 3.971 1 88.31 103 GLY B CA 1
ATOM 2635 C C . GLY B 1 103 ? 8.852 -24.766 3.389 1 88.31 103 GLY B C 1
ATOM 2636 O O . GLY B 1 103 ? 9.711 -25.375 4.031 1 88.31 103 GLY B O 1
ATOM 2637 N N . ILE B 1 104 ? 8.992 -24.359 2.195 1 89.94 104 ILE B N 1
ATOM 2638 C CA . ILE B 1 104 ? 10.195 -24.641 1.413 1 89.94 104 ILE B CA 1
ATOM 2639 C C . ILE B 1 104 ? 11.172 -23.469 1.537 1 89.94 104 ILE B C 1
ATOM 2641 O O . ILE B 1 104 ? 10.781 -22.312 1.394 1 89.94 104 ILE B O 1
ATOM 2645 N N . MET B 1 105 ? 12.406 -23.797 1.824 1 91.88 105 MET B N 1
ATOM 2646 C CA . MET B 1 105 ? 13.453 -22.766 1.847 1 91.88 105 MET B CA 1
ATOM 2647 C C . MET B 1 105 ? 13.648 -22.156 0.461 1 91.88 105 MET B C 1
ATOM 2649 O O . MET B 1 105 ? 13.641 -22.875 -0.542 1 91.88 105 MET B O 1
ATOM 2653 N N . ASN B 1 106 ? 13.805 -20.859 0.397 1 94.88 106 ASN B N 1
ATOM 2654 C CA . ASN B 1 106 ? 14.039 -20.094 -0.826 1 94.88 106 ASN B CA 1
ATOM 2655 C C . ASN B 1 106 ? 12.859 -20.219 -1.793 1 94.88 106 ASN B C 1
ATOM 2657 O O . ASN B 1 106 ? 13.055 -20.219 -3.01 1 94.88 106 ASN B O 1
ATOM 2661 N N . HIS B 1 107 ? 11.656 -20.391 -1.254 1 96.12 107 HIS B N 1
ATOM 2662 C CA . HIS B 1 107 ? 10.477 -20.5 -2.102 1 96.12 107 HIS B CA 1
ATOM 2663 C C . HIS B 1 107 ? 10.305 -19.266 -2.975 1 96.12 107 HIS B C 1
ATOM 2665 O O . HIS B 1 107 ? 9.773 -19.344 -4.086 1 96.12 107 HIS B O 1
ATOM 2671 N N . GLU B 1 108 ? 10.773 -18.125 -2.531 1 97.81 108 GLU B N 1
ATOM 2672 C CA . GLU B 1 108 ? 10.633 -16.875 -3.285 1 97.81 108 GLU B CA 1
ATOM 2673 C C . GLU B 1 108 ? 11.492 -16.906 -4.547 1 97.81 108 GLU B C 1
ATOM 2675 O O . GLU B 1 108 ? 11.078 -16.406 -5.598 1 97.81 108 GLU B O 1
ATOM 2680 N N . LEU B 1 109 ? 12.688 -17.469 -4.43 1 97.44 109 LEU B N 1
ATOM 2681 C CA . LEU B 1 109 ? 13.578 -17.547 -5.582 1 97.44 109 LEU B CA 1
ATOM 2682 C C . LEU B 1 109 ? 13.125 -18.641 -6.543 1 97.44 109 LEU B C 1
ATOM 2684 O O . LEU B 1 109 ? 13.227 -18.484 -7.762 1 97.44 109 LEU B O 1
ATOM 2688 N N . ILE B 1 110 ? 12.648 -19.734 -5.965 1 97.19 110 ILE B N 1
ATOM 2689 C CA . ILE B 1 110 ? 12.086 -20.812 -6.777 1 97.19 110 ILE B CA 1
ATOM 2690 C C . ILE B 1 110 ? 10.914 -20.281 -7.598 1 97.19 110 ILE B C 1
ATOM 2692 O O . ILE B 1 110 ? 10.82 -20.531 -8.797 1 97.19 110 ILE B O 1
ATOM 2696 N N . ALA B 1 111 ? 10.039 -19.531 -6.938 1 98.25 111 ALA B N 1
ATOM 2697 C CA . ALA B 1 111 ? 8.891 -18.922 -7.621 1 98.25 111 ALA B CA 1
ATOM 2698 C C . ALA B 1 111 ? 9.352 -17.984 -8.734 1 98.25 111 ALA B C 1
ATOM 2700 O O . ALA B 1 111 ? 8.828 -18.047 -9.852 1 98.25 111 ALA B O 1
ATOM 2701 N N . ARG B 1 112 ? 10.312 -17.125 -8.453 1 98.5 112 ARG B N 1
ATOM 2702 C CA . ARG B 1 112 ? 10.836 -16.172 -9.422 1 98.5 112 ARG B CA 1
ATOM 2703 C C . ARG B 1 112 ? 11.297 -16.875 -10.695 1 98.5 112 ARG B C 1
ATOM 2705 O O . ARG B 1 112 ? 10.852 -16.547 -11.797 1 98.5 112 ARG B O 1
ATOM 2712 N N . ASP B 1 113 ? 12.133 -17.875 -10.547 1 98.19 113 ASP B N 1
ATOM 2713 C CA . ASP B 1 113 ? 12.719 -18.562 -11.695 1 98.19 113 ASP B CA 1
ATOM 2714 C C . ASP B 1 113 ? 11.648 -19.344 -12.469 1 98.19 113 ASP B C 1
ATOM 2716 O O . ASP B 1 113 ? 11.648 -19.328 -13.703 1 98.19 113 ASP B O 1
ATOM 2720 N N . TYR B 1 114 ? 10.75 -20 -11.75 1 98.19 114 TYR B N 1
ATOM 2721 C CA . TYR B 1 114 ? 9.672 -20.766 -12.367 1 98.19 114 TYR B CA 1
ATOM 2722 C C . TYR B 1 114 ? 8.781 -19.859 -13.219 1 98.19 114 TYR B C 1
ATOM 2724 O O . TYR B 1 114 ? 8.422 -20.219 -14.344 1 98.19 114 TYR B O 1
ATOM 2732 N N . LEU B 1 115 ? 8.477 -18.672 -12.719 1 98.5 115 LEU B N 1
ATOM 2733 C CA . LEU B 1 115 ? 7.543 -17.781 -13.398 1 98.5 115 LEU B CA 1
ATOM 2734 C C . LEU B 1 115 ? 8.188 -17.156 -14.633 1 98.5 115 LEU B C 1
ATOM 2736 O O . LEU B 1 115 ? 7.52 -16.906 -15.633 1 98.5 115 LEU B O 1
ATOM 2740 N N . ILE B 1 116 ? 9.477 -16.922 -14.562 1 97.94 116 ILE B N 1
ATOM 2741 C CA . ILE B 1 116 ? 10.195 -16.469 -15.758 1 97.94 116 ILE B CA 1
ATOM 2742 C C . ILE B 1 116 ? 10.102 -17.531 -16.844 1 97.94 116 ILE B C 1
ATOM 2744 O O . ILE B 1 116 ? 9.805 -17.234 -18 1 97.94 116 ILE B O 1
ATOM 2748 N N . GLU B 1 117 ? 10.266 -18.75 -16.469 1 97.69 117 GLU B N 1
ATOM 2749 C CA . GLU B 1 117 ? 10.172 -19.859 -17.391 1 97.69 117 GLU B CA 1
ATOM 2750 C C . GLU B 1 117 ? 8.773 -19.969 -18 1 97.69 117 GLU B C 1
ATOM 2752 O O . GLU B 1 117 ? 8.617 -20.359 -19.156 1 97.69 117 GLU B O 1
ATOM 2757 N N . LYS B 1 118 ? 7.793 -19.562 -17.219 1 97.69 118 LYS B N 1
ATOM 2758 C CA . LYS B 1 118 ? 6.406 -19.672 -17.656 1 97.69 118 LYS B CA 1
ATOM 2759 C C . LYS B 1 118 ? 5.988 -18.438 -18.453 1 97.69 118 LYS B C 1
ATOM 2761 O O . LYS B 1 118 ? 4.828 -18.297 -18.844 1 97.69 118 LYS B O 1
ATOM 2766 N N . GLY B 1 119 ? 6.918 -17.484 -18.641 1 96.75 119 GLY B N 1
ATOM 2767 C CA . GLY B 1 119 ? 6.672 -16.406 -19.594 1 96.75 119 GLY B CA 1
ATOM 2768 C C . GLY B 1 119 ? 6.398 -15.078 -18.938 1 96.75 119 GLY B C 1
ATOM 2769 O O . GLY B 1 119 ? 6.168 -14.07 -19.625 1 96.75 119 GLY B O 1
ATOM 2770 N N . PHE B 1 120 ? 6.457 -14.945 -17.625 1 98.06 120 PHE B N 1
ATOM 2771 C CA . PHE B 1 120 ? 6.266 -13.664 -16.969 1 98.06 120 PHE B CA 1
ATOM 2772 C C . PHE B 1 120 ? 7.496 -12.773 -17.141 1 98.06 120 PHE B C 1
ATOM 2774 O O . PHE B 1 120 ? 8.617 -13.273 -17.219 1 98.06 120 PHE B O 1
ATOM 2781 N N . ASP B 1 121 ? 7.23 -11.5 -17.266 1 96.56 121 ASP B N 1
ATOM 2782 C CA . ASP B 1 121 ? 8.352 -10.578 -17.375 1 96.56 121 ASP B CA 1
ATOM 2783 C C . ASP B 1 121 ? 9.188 -10.562 -16.109 1 96.56 121 ASP B C 1
ATOM 2785 O O . ASP B 1 121 ? 8.695 -10.898 -15.023 1 96.56 121 ASP B O 1
ATOM 2789 N N . LYS B 1 122 ? 10.391 -10.141 -16.203 1 97.56 122 LYS B N 1
ATOM 2790 C CA . LYS B 1 122 ? 11.367 -10.188 -15.117 1 97.56 122 LYS B CA 1
ATOM 2791 C C . LYS B 1 122 ? 10.945 -9.289 -13.961 1 97.56 122 LYS B C 1
ATOM 2793 O O . LYS B 1 122 ? 11.227 -9.586 -12.797 1 97.56 122 LYS B O 1
ATOM 2798 N N . ASP B 1 123 ? 10.289 -8.227 -14.25 1 97.5 123 ASP B N 1
ATOM 2799 C CA . ASP B 1 123 ? 9.914 -7.293 -13.188 1 97.5 123 ASP B CA 1
ATOM 2800 C C . ASP B 1 123 ? 8.977 -7.949 -12.18 1 97.5 123 ASP B C 1
ATOM 2802 O O . ASP B 1 123 ? 9.25 -7.953 -10.977 1 97.5 123 ASP B O 1
ATOM 2806 N N . ILE B 1 124 ? 7.887 -8.547 -12.648 1 98.25 124 ILE B N 1
ATOM 2807 C CA . ILE B 1 124 ? 6.953 -9.18 -11.719 1 98.25 124 ILE B CA 1
ATOM 2808 C C . ILE B 1 124 ? 7.637 -10.359 -11.023 1 98.25 124 ILE B C 1
ATOM 2810 O O . ILE B 1 124 ? 7.438 -10.578 -9.828 1 98.25 124 IL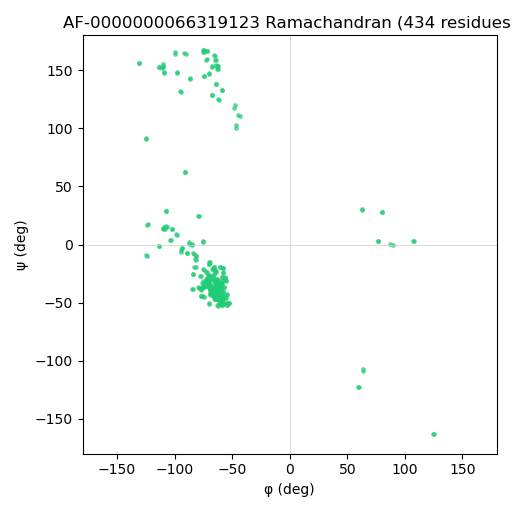E B O 1
ATOM 2814 N N . ALA B 1 125 ? 8.438 -11.117 -11.727 1 98.62 125 ALA B N 1
ATOM 2815 C CA . ALA B 1 125 ? 9.164 -12.234 -11.133 1 98.62 125 ALA B CA 1
ATOM 2816 C C . ALA B 1 125 ? 10.109 -11.75 -10.039 1 98.62 125 ALA B C 1
ATOM 2818 O O . ALA B 1 125 ? 10.219 -12.375 -8.977 1 98.62 125 ALA B O 1
ATOM 2819 N N . ASN B 1 126 ? 10.758 -10.688 -10.305 1 98.69 126 ASN B N 1
ATOM 2820 C CA . ASN B 1 126 ? 11.703 -10.148 -9.328 1 98.69 126 ASN B CA 1
ATOM 2821 C C . ASN B 1 126 ? 10.984 -9.586 -8.109 1 98.69 126 ASN B C 1
ATOM 2823 O O . ASN B 1 126 ? 11.492 -9.664 -6.988 1 98.69 126 ASN B O 1
ATOM 2827 N N . ILE B 1 127 ? 9.844 -8.945 -8.289 1 98.75 127 ILE B N 1
ATOM 2828 C CA . ILE B 1 127 ? 9.031 -8.5 -7.168 1 98.75 127 ILE B CA 1
ATOM 2829 C C . ILE B 1 127 ? 8.703 -9.688 -6.266 1 98.75 127 ILE B C 1
ATOM 2831 O O . ILE B 1 127 ? 8.867 -9.617 -5.043 1 98.75 127 ILE B O 1
ATOM 2835 N N . ILE B 1 128 ? 8.297 -10.789 -6.844 1 98.81 128 ILE B N 1
ATOM 2836 C CA . ILE B 1 128 ? 7.957 -12.016 -6.133 1 98.81 128 ILE B CA 1
ATOM 2837 C C . ILE B 1 128 ? 9.195 -12.562 -5.426 1 98.81 128 ILE B C 1
ATOM 2839 O O . ILE B 1 128 ? 9.133 -12.945 -4.254 1 98.81 128 ILE B O 1
ATOM 2843 N N . GLY B 1 129 ? 10.32 -12.523 -6.109 1 98.62 129 GLY B N 1
ATOM 2844 C CA . GLY B 1 129 ? 11.57 -13 -5.531 1 98.62 129 GLY B CA 1
ATOM 2845 C C . GLY B 1 129 ? 12.039 -12.156 -4.359 1 98.62 129 GLY B C 1
ATOM 2846 O O . GLY B 1 129 ? 12.836 -12.617 -3.541 1 98.62 129 GLY B O 1
ATOM 2847 N N . ASN B 1 130 ? 11.547 -10.969 -4.254 1 98.62 130 ASN B N 1
ATOM 2848 C CA . ASN B 1 130 ? 12 -10 -3.262 1 98.62 130 ASN B CA 1
ATOM 2849 C C . ASN B 1 130 ? 11.156 -10.055 -1.994 1 98.62 130 ASN B C 1
ATOM 2851 O O . ASN B 1 130 ? 11.445 -9.359 -1.018 1 98.62 130 ASN B O 1
ATOM 2855 N N . HIS B 1 131 ? 10.062 -10.906 -1.877 1 98.31 131 HIS B N 1
ATOM 2856 C CA . HIS B 1 131 ? 9.094 -10.672 -0.809 1 98.31 131 HIS B CA 1
ATOM 2857 C C . HIS B 1 131 ? 9.648 -11.117 0.54 1 98.31 131 HIS B C 1
ATOM 2859 O O . HIS B 1 131 ? 9.227 -10.617 1.585 1 98.31 131 HIS B O 1
ATOM 2865 N N . VAL B 1 132 ? 10.633 -11.984 0.533 1 97.75 132 VAL B N 1
ATOM 2866 C CA . VAL B 1 132 ? 11.297 -12.32 1.788 1 97.75 132 VAL B CA 1
ATOM 2867 C C . VAL B 1 132 ? 12.258 -11.203 2.182 1 97.75 132 VAL B C 1
ATOM 2869 O O . VAL B 1 132 ? 12.328 -10.82 3.35 1 97.75 132 VAL B O 1
ATOM 2872 N N . LYS B 1 133 ? 13.031 -10.711 1.158 1 97.62 133 LYS B N 1
ATOM 2873 C CA . LYS B 1 133 ? 13.898 -9.562 1.416 1 97.62 133 LYS B CA 1
ATOM 2874 C C . LYS B 1 133 ? 13.102 -8.391 1.986 1 97.62 133 LYS B C 1
ATOM 2876 O O . LYS B 1 133 ? 13.578 -7.691 2.883 1 97.62 133 LYS B O 1
ATOM 2881 N N . ALA B 1 134 ? 11.977 -8.172 1.433 1 98.06 134 ALA B N 1
ATOM 2882 C CA . ALA B 1 134 ? 11.133 -7.078 1.897 1 98.06 134 ALA B CA 1
ATOM 2883 C C . ALA B 1 134 ? 10.75 -7.266 3.361 1 98.06 134 ALA B C 1
ATOM 2885 O O . ALA B 1 134 ? 10.734 -6.305 4.137 1 98.06 134 ALA B O 1
ATOM 2886 N N . LYS B 1 135 ? 10.398 -8.461 3.703 1 97.06 135 LYS B N 1
ATOM 2887 C CA . LYS B 1 135 ? 10.109 -8.773 5.098 1 97.06 135 LYS B CA 1
ATOM 2888 C C . LYS B 1 135 ? 11.305 -8.469 5.996 1 97.06 135 LYS B C 1
ATOM 2890 O O . LYS B 1 135 ? 11.156 -7.816 7.031 1 97.06 135 LYS B O 1
ATOM 2895 N N . ARG B 1 136 ? 12.453 -8.945 5.605 1 97.62 136 ARG B N 1
ATOM 2896 C CA . ARG B 1 136 ? 13.664 -8.703 6.375 1 97.62 136 ARG B CA 1
ATOM 2897 C C . ARG B 1 136 ? 13.945 -7.207 6.504 1 97.62 136 ARG B C 1
ATOM 2899 O O . ARG B 1 136 ? 14.336 -6.73 7.57 1 97.62 136 ARG B O 1
ATOM 2906 N N . TYR B 1 137 ? 13.758 -6.551 5.453 1 97.75 137 TYR B N 1
ATOM 2907 C CA . TYR B 1 137 ? 14 -5.109 5.445 1 97.75 137 TYR B CA 1
ATOM 2908 C C . TYR B 1 137 ? 13.086 -4.402 6.445 1 97.75 137 TYR B C 1
ATOM 2910 O O . TYR B 1 137 ? 13.555 -3.598 7.254 1 97.75 137 TYR B O 1
ATOM 2918 N N . LEU B 1 138 ? 11.812 -4.688 6.387 1 94.88 138 LEU B N 1
ATOM 2919 C CA . LEU B 1 138 ? 10.836 -4.004 7.223 1 94.88 138 LEU B CA 1
ATOM 2920 C C . LEU B 1 138 ? 11.102 -4.277 8.703 1 94.88 138 LEU B C 1
ATOM 2922 O O . LEU B 1 138 ? 11.039 -3.363 9.523 1 94.88 138 LEU B O 1
ATOM 2926 N N . VAL B 1 139 ? 11.438 -5.461 9.078 1 94.19 139 VAL B N 1
ATOM 2927 C CA . VAL B 1 139 ? 11.656 -5.797 10.484 1 94.19 139 VAL B CA 1
ATOM 2928 C C . VAL B 1 139 ? 12.969 -5.176 10.961 1 94.19 139 VAL B C 1
ATOM 2930 O O . VAL B 1 139 ? 13.133 -4.906 12.148 1 94.19 139 VAL B O 1
ATOM 2933 N N . THR B 1 140 ? 13.945 -5.043 10.047 1 95.06 140 THR B N 1
ATOM 2934 C CA . THR B 1 140 ? 15.203 -4.398 10.398 1 95.06 140 THR B CA 1
ATOM 2935 C C . THR B 1 140 ? 15 -2.9 10.617 1 95.06 140 THR B C 1
ATOM 2937 O O . THR B 1 140 ? 15.445 -2.348 11.625 1 95.06 140 THR B O 1
ATOM 2940 N N . LYS B 1 141 ? 14.375 -2.32 9.633 1 92.25 141 LYS B N 1
ATOM 2941 C CA . LYS B 1 141 ? 14.188 -0.873 9.68 1 92.25 141 LYS B CA 1
ATOM 2942 C C . LYS B 1 141 ? 13.211 -0.481 10.781 1 92.25 141 LYS B C 1
ATOM 2944 O O . LYS B 1 141 ? 13.359 0.569 11.414 1 92.25 141 LYS B O 1
ATOM 2949 N N . TYR B 1 142 ? 12.148 -1.342 10.906 1 88.69 142 TYR B N 1
ATOM 2950 C CA . TYR B 1 142 ? 11.109 -1.164 11.914 1 88.69 142 TYR B CA 1
ATOM 2951 C C . TYR B 1 142 ? 10.961 -2.416 12.773 1 88.69 142 TYR B C 1
ATOM 2953 O O . TYR B 1 142 ? 10.07 -3.234 12.531 1 88.69 142 TYR B O 1
ATOM 2961 N N . PRO B 1 143 ? 11.656 -2.477 13.844 1 88.88 143 PRO B N 1
ATOM 2962 C CA . PRO B 1 143 ? 11.633 -3.709 14.633 1 88.88 143 PRO B CA 1
ATOM 2963 C C . PRO B 1 143 ? 10.227 -4.062 15.125 1 88.88 143 PRO B C 1
ATOM 2965 O O . PRO B 1 143 ? 9.875 -5.242 15.211 1 88.88 143 PRO B O 1
ATOM 2968 N N . GLU B 1 144 ? 9.383 -3.113 15.414 1 86.25 144 GLU B N 1
ATOM 2969 C CA . GLU B 1 144 ? 8.031 -3.348 15.906 1 86.25 144 GLU B CA 1
ATOM 2970 C C . GLU B 1 144 ? 7.145 -3.938 14.812 1 86.25 144 GLU B C 1
ATOM 2972 O O . GLU B 1 144 ? 6.062 -4.457 15.102 1 86.25 144 GLU B O 1
ATOM 2977 N N . TYR B 1 145 ? 7.605 -3.848 13.594 1 88 145 TYR B N 1
ATOM 2978 C CA . TYR B 1 145 ? 6.852 -4.406 12.477 1 88 145 TYR B CA 1
ATOM 2979 C C . TYR B 1 145 ? 6.602 -5.895 12.688 1 88 145 TYR B C 1
ATOM 2981 O O . TYR B 1 145 ? 5.684 -6.465 12.086 1 88 145 TYR B O 1
ATOM 2989 N N . LYS B 1 146 ? 7.387 -6.508 13.523 1 87.56 146 LYS B N 1
ATOM 2990 C CA . LYS B 1 146 ? 7.234 -7.934 13.805 1 87.56 146 LYS B CA 1
ATOM 2991 C C . LYS B 1 146 ? 5.836 -8.242 14.328 1 87.56 146 LYS B C 1
ATOM 2993 O O . LYS B 1 146 ? 5.328 -9.352 14.148 1 87.56 146 LYS B O 1
ATOM 2998 N N . ILE B 1 147 ? 5.211 -7.254 14.883 1 79.81 147 ILE B N 1
ATOM 2999 C CA . ILE B 1 147 ? 3.879 -7.418 15.453 1 79.81 147 ILE B CA 1
ATOM 3000 C C . ILE B 1 147 ? 2.871 -7.691 14.344 1 79.81 147 ILE B C 1
ATOM 3002 O O . ILE B 1 147 ? 1.872 -8.383 14.555 1 79.81 147 ILE B O 1
ATOM 3006 N N . ASN B 1 148 ? 3.152 -7.199 13.141 1 80.62 148 ASN B N 1
ATOM 3007 C CA . ASN B 1 148 ? 2.266 -7.355 11.992 1 80.62 148 ASN B CA 1
ATOM 3008 C C . ASN B 1 148 ? 2.443 -8.719 11.328 1 80.62 148 ASN B C 1
ATOM 3010 O O . ASN B 1 148 ? 1.655 -9.094 10.461 1 80.62 148 ASN B O 1
ATOM 3014 N N . LEU B 1 149 ? 3.443 -9.398 11.75 1 88.12 149 LEU B N 1
ATOM 3015 C CA . LEU B 1 149 ? 3.727 -10.688 11.133 1 88.12 149 LEU B CA 1
ATOM 3016 C C . LEU B 1 149 ? 2.936 -11.797 11.812 1 88.12 149 LEU B C 1
ATOM 3018 O O . LEU B 1 149 ? 2.754 -11.781 13.031 1 88.12 149 LEU B O 1
ATOM 3022 N N . SER B 1 150 ? 2.488 -12.742 11.031 1 87.56 150 SER B N 1
ATOM 3023 C CA . SER B 1 150 ? 1.938 -13.969 11.586 1 87.56 150 SER B CA 1
ATOM 3024 C C . SER B 1 150 ? 3.008 -14.773 12.32 1 87.56 150 SER B C 1
ATOM 3026 O O . SER B 1 150 ? 4.203 -14.531 12.148 1 87.56 150 SER B O 1
ATOM 3028 N N . GLU B 1 151 ? 2.555 -15.688 13.133 1 87.75 151 GLU B N 1
ATOM 3029 C CA . GLU B 1 151 ? 3.492 -16.547 13.852 1 87.75 151 GLU B CA 1
ATOM 3030 C C . GLU B 1 151 ? 4.398 -17.312 12.875 1 87.75 151 GLU B C 1
ATOM 3032 O O . GLU B 1 151 ? 5.605 -17.406 13.102 1 87.75 151 GLU B O 1
ATOM 3037 N N . ALA B 1 152 ? 3.842 -17.828 11.844 1 87.19 152 ALA B N 1
ATOM 3038 C CA . ALA B 1 152 ? 4.605 -18.547 10.828 1 87.19 152 ALA B CA 1
ATOM 3039 C C . ALA B 1 152 ? 5.68 -17.656 10.211 1 87.19 152 ALA B C 1
ATOM 3041 O O . ALA B 1 152 ? 6.816 -18.094 10.016 1 87.19 152 ALA B O 1
ATOM 3042 N N . SER B 1 153 ? 5.289 -16.422 9.898 1 91.25 153 SER B N 1
ATOM 3043 C CA . SER B 1 153 ? 6.242 -15.5 9.289 1 91.25 153 SER B CA 1
ATOM 3044 C C . SER B 1 153 ? 7.371 -15.164 10.258 1 91.25 153 SER B C 1
ATOM 3046 O O . SER B 1 153 ? 8.523 -15 9.844 1 91.25 153 SER B O 1
ATOM 3048 N N . ARG B 1 154 ? 7.051 -15.008 11.508 1 91.75 154 ARG B N 1
ATOM 3049 C CA . ARG B 1 154 ? 8.062 -14.734 12.516 1 91.75 154 ARG B CA 1
ATOM 3050 C C . ARG B 1 154 ? 9.039 -15.891 12.648 1 91.75 154 ARG B C 1
ATOM 3052 O O . ARG B 1 154 ? 10.258 -15.688 12.742 1 91.75 154 ARG B O 1
ATOM 3059 N N . GLN B 1 155 ? 8.539 -17.062 12.633 1 91.19 155 GLN B N 1
ATOM 3060 C CA . GLN B 1 155 ? 9.383 -18.25 12.758 1 91.19 155 GLN B CA 1
ATOM 3061 C C . GLN B 1 155 ? 10.266 -18.438 11.531 1 91.19 155 GLN B C 1
ATOM 3063 O O . GLN B 1 155 ? 11.438 -18.812 11.641 1 91.19 155 GLN B O 1
ATOM 3068 N N . THR B 1 156 ? 9.688 -18.109 10.391 1 92.81 156 THR B N 1
ATOM 3069 C CA . THR B 1 156 ? 10.453 -18.328 9.172 1 92.81 156 THR B CA 1
ATOM 3070 C C . THR B 1 156 ? 11.609 -17.328 9.078 1 92.81 156 THR B C 1
ATOM 3072 O O . THR B 1 156 ? 12.617 -17.609 8.422 1 92.81 156 THR B O 1
ATOM 3075 N N . LEU B 1 157 ? 11.469 -16.203 9.695 1 92.94 157 LEU B N 1
ATOM 3076 C CA . LEU B 1 157 ? 12.539 -15.211 9.719 1 92.94 157 LEU B CA 1
ATOM 3077 C C . LEU B 1 157 ? 13.828 -15.812 10.266 1 92.94 157 LEU B C 1
ATOM 3079 O O . LEU B 1 157 ? 14.922 -15.469 9.812 1 92.94 157 LEU B O 1
ATOM 3083 N N . LEU B 1 158 ? 13.664 -16.734 11.125 1 90.06 158 LEU B N 1
ATOM 3084 C CA . LEU B 1 158 ? 14.812 -17.375 11.758 1 90.06 158 LEU B CA 1
ATOM 3085 C C . LEU B 1 158 ? 15.586 -18.219 10.75 1 90.06 158 LEU B C 1
ATOM 3087 O O . LEU B 1 158 ? 16.812 -18.328 10.844 1 90.06 158 LEU B O 1
ATOM 3091 N N . TYR B 1 159 ? 14.906 -18.75 9.797 1 91.38 159 TYR B N 1
ATOM 3092 C CA . TYR B 1 159 ? 15.516 -19.562 8.742 1 91.38 159 TYR B CA 1
ATOM 3093 C C . TYR B 1 159 ? 16.078 -18.672 7.637 1 91.38 159 TYR B C 1
ATOM 3095 O O . TYR B 1 159 ? 16.922 -19.109 6.859 1 91.38 159 TYR B O 1
ATOM 3103 N N . GLN B 1 160 ? 15.609 -17.391 7.547 1 92.56 160 GLN B N 1
ATOM 3104 C CA . GLN B 1 160 ? 15.883 -16.516 6.418 1 92.56 160 GLN B CA 1
ATOM 3105 C C . GLN B 1 160 ? 16.875 -15.414 6.797 1 92.56 160 GLN B C 1
ATOM 3107 O O . GLN B 1 160 ? 16.766 -14.273 6.324 1 92.56 160 GLN B O 1
ATOM 3112 N N . LYS B 1 161 ? 17.688 -15.617 7.652 1 90.75 161 LYS B N 1
ATOM 3113 C CA . LYS B 1 161 ? 18.781 -14.758 8.078 1 90.75 161 LYS B CA 1
ATOM 3114 C C . LYS B 1 161 ? 18.281 -13.617 8.953 1 90.75 161 LYS B C 1
ATOM 3116 O O . LYS B 1 161 ? 19.016 -12.672 9.234 1 90.75 161 LYS B O 1
ATOM 3121 N N . ASN B 1 162 ? 16.984 -13.562 9.281 1 91.69 162 ASN B N 1
ATOM 3122 C CA . ASN B 1 162 ? 16.375 -12.617 10.211 1 91.69 162 ASN B CA 1
ATOM 3123 C C . ASN B 1 162 ? 16.5 -11.18 9.719 1 91.69 162 ASN B C 1
ATOM 3125 O O . ASN B 1 162 ? 15.969 -10.828 8.672 1 91.69 162 ASN B O 1
ATOM 3129 N N . THR B 1 163 ? 17.422 -10.336 10.398 1 94.75 163 THR B N 1
ATOM 3130 C CA . THR B 1 163 ? 17.547 -8.93 10.055 1 94.75 163 THR B CA 1
ATOM 3131 C C . THR B 1 163 ? 18.625 -8.719 8.992 1 94.75 163 THR B C 1
ATOM 3133 O O . THR B 1 163 ? 19.375 -9.641 8.688 1 94.75 163 THR B O 1
ATOM 3136 N N . MET B 1 164 ? 18.578 -7.57 8.422 1 97.44 164 MET B N 1
ATOM 3137 C CA . MET B 1 164 ? 19.547 -7.199 7.387 1 97.44 164 MET B CA 1
ATOM 3138 C C . MET B 1 164 ? 20.672 -6.359 7.969 1 97.44 164 MET B C 1
ATOM 3140 O O . MET B 1 164 ? 20.469 -5.617 8.93 1 97.44 164 MET B O 1
ATOM 3144 N N . SER B 1 165 ? 21.875 -6.543 7.336 1 97.06 165 SER B N 1
ATOM 3145 C CA . SER B 1 165 ? 22.938 -5.582 7.57 1 97.06 165 SER B CA 1
ATOM 3146 C C . SER B 1 165 ? 22.656 -4.254 6.887 1 97.06 165 SER B C 1
ATOM 3148 O O . SER B 1 165 ? 21.766 -4.164 6.043 1 97.06 165 SER B O 1
ATOM 3150 N N . GLN B 1 166 ? 23.438 -3.211 7.273 1 96.69 166 GLN B N 1
ATOM 3151 C CA . GLN B 1 166 ? 23.281 -1.913 6.625 1 96.69 166 GLN B CA 1
ATOM 3152 C C . GLN B 1 166 ? 23.562 -2.012 5.125 1 96.69 166 GLN B C 1
ATOM 3154 O O . GLN B 1 166 ? 22.906 -1.34 4.328 1 96.69 166 GLN B O 1
ATOM 3159 N N . GLU B 1 167 ? 24.5 -2.822 4.793 1 97.5 167 GLU B N 1
ATOM 3160 C CA . GLU B 1 167 ? 24.828 -3.027 3.385 1 97.5 167 GLU B CA 1
ATOM 3161 C C . GLU B 1 167 ? 23.672 -3.686 2.637 1 97.5 167 GLU B C 1
ATOM 3163 O O . GLU B 1 167 ? 23.344 -3.283 1.521 1 97.5 167 GLU B O 1
ATOM 3168 N N . GLU B 1 168 ? 23.047 -4.688 3.242 1 97.62 168 GLU B N 1
ATOM 3169 C CA . GLU B 1 168 ? 21.906 -5.359 2.639 1 97.62 168 GLU B CA 1
ATOM 3170 C C . GLU B 1 168 ? 20.734 -4.402 2.463 1 97.62 168 GLU B C 1
ATOM 3172 O O . GLU B 1 168 ? 20.047 -4.422 1.434 1 97.62 168 GLU B O 1
ATOM 3177 N N . MET B 1 169 ? 20.531 -3.604 3.494 1 97.5 169 MET B N 1
ATOM 3178 C CA . MET B 1 169 ? 19.453 -2.629 3.438 1 97.5 169 MET B CA 1
ATOM 3179 C C . MET B 1 169 ? 19.672 -1.633 2.305 1 97.5 169 MET B C 1
ATOM 3181 O O . MET B 1 169 ? 18.75 -1.348 1.533 1 97.5 169 MET B O 1
ATOM 3185 N N . THR B 1 170 ? 20.906 -1.113 2.172 1 97.44 170 THR B N 1
ATOM 3186 C CA . THR B 1 170 ? 21.234 -0.142 1.138 1 97.44 170 THR B CA 1
ATOM 3187 C C . THR B 1 170 ? 21.062 -0.75 -0.251 1 97.44 170 THR B C 1
ATOM 3189 O O . THR B 1 170 ? 20.547 -0.103 -1.158 1 97.44 170 THR B O 1
ATOM 3192 N N . GLU B 1 171 ? 21.484 -1.967 -0.416 1 97.81 171 GLU B N 1
ATOM 3193 C CA . GLU B 1 171 ? 21.344 -2.668 -1.688 1 97.81 171 GLU B CA 1
ATOM 3194 C C . GLU B 1 171 ? 19.875 -2.838 -2.059 1 97.81 171 GLU B C 1
ATOM 3196 O O . GLU B 1 171 ? 19.484 -2.59 -3.203 1 97.81 171 GLU B O 1
ATOM 3201 N N . PHE B 1 172 ? 19.094 -3.271 -1.076 1 98.38 172 PHE B N 1
ATOM 3202 C CA . PHE B 1 172 ? 17.672 -3.48 -1.346 1 98.38 172 PHE B CA 1
ATOM 3203 C C . PHE B 1 172 ? 16.984 -2.158 -1.654 1 98.38 172 PHE B C 1
ATOM 3205 O O . PHE B 1 172 ? 16.156 -2.084 -2.562 1 98.38 172 PHE B O 1
ATOM 3212 N N . GLU B 1 173 ? 17.359 -1.09 -0.92 1 96.88 173 GLU B N 1
ATOM 3213 C CA . GLU B 1 173 ? 16.781 0.234 -1.111 1 96.88 173 GLU B CA 1
ATOM 3214 C C . GLU B 1 173 ? 17.109 0.787 -2.496 1 96.88 173 GLU B C 1
ATOM 3216 O O . GLU B 1 173 ? 16.359 1.615 -3.029 1 96.88 173 GLU B O 1
ATOM 3221 N N . SER B 1 174 ? 18.172 0.323 -3.141 1 97.25 174 SER B N 1
ATOM 3222 C CA . SER B 1 174 ? 18.609 0.806 -4.449 1 97.25 174 SER B CA 1
ATOM 3223 C C . SER B 1 174 ? 17.938 0.025 -5.574 1 97.25 174 SER B C 1
ATOM 3225 O O . SER B 1 174 ? 18.047 0.399 -6.746 1 97.25 174 SER B O 1
ATOM 3227 N N . ASP B 1 175 ? 17.219 -1.019 -5.238 1 97.38 175 ASP B N 1
ATOM 3228 C CA . ASP B 1 175 ? 16.5 -1.811 -6.23 1 97.38 175 ASP B CA 1
ATOM 3229 C C . ASP B 1 175 ? 15.359 -1.004 -6.859 1 97.38 175 ASP B C 1
ATOM 3231 O O . ASP B 1 175 ? 14.523 -0.441 -6.148 1 97.38 175 ASP B O 1
ATOM 3235 N N . PRO B 1 176 ? 15.328 -0.986 -8.18 1 97.44 176 PRO B N 1
ATOM 3236 C CA . PRO B 1 176 ? 14.258 -0.228 -8.836 1 97.44 176 PRO B CA 1
ATOM 3237 C C . PRO B 1 176 ? 12.867 -0.742 -8.484 1 97.44 176 PRO B C 1
ATOM 3239 O O . PRO B 1 176 ? 11.875 -0.014 -8.633 1 97.44 176 PRO B O 1
ATOM 3242 N N . LEU B 1 177 ? 12.742 -1.94 -8 1 97.88 177 LEU B N 1
ATOM 3243 C CA . LEU B 1 177 ? 11.453 -2.539 -7.672 1 97.88 177 LEU B CA 1
ATOM 3244 C C . LEU B 1 177 ? 11.203 -2.512 -6.168 1 97.88 177 LEU B C 1
ATOM 3246 O O . LEU B 1 177 ? 10.305 -3.191 -5.668 1 97.88 177 LEU B O 1
ATOM 3250 N N . PHE B 1 178 ? 12.016 -1.73 -5.453 1 97.88 178 PHE B N 1
ATOM 3251 C CA . PHE B 1 178 ? 11.992 -1.671 -3.996 1 97.88 178 PHE B CA 1
ATOM 3252 C C . PHE B 1 178 ? 10.586 -1.388 -3.49 1 97.88 178 PHE B C 1
ATOM 3254 O O . PHE B 1 178 ? 10.031 -2.17 -2.715 1 97.88 178 PHE B O 1
ATOM 3261 N N . ASN B 1 179 ? 9.93 -0.398 -4.004 1 96.56 179 ASN B N 1
ATOM 3262 C CA . ASN B 1 179 ? 8.625 0.031 -3.514 1 96.56 179 ASN B CA 1
ATOM 3263 C C . ASN B 1 179 ? 7.543 -1.005 -3.811 1 96.56 179 ASN B C 1
ATOM 3265 O O . ASN B 1 179 ? 6.707 -1.3 -2.955 1 96.56 179 ASN B O 1
ATOM 3269 N N . LYS B 1 180 ? 7.59 -1.529 -5.004 1 97 180 LYS B N 1
ATOM 3270 C CA . LYS B 1 180 ? 6.613 -2.551 -5.375 1 97 180 LYS B CA 1
ATOM 3271 C C . LYS B 1 180 ? 6.785 -3.809 -4.527 1 97 180 LYS B C 1
ATOM 3273 O O . LYS B 1 180 ? 5.809 -4.488 -4.207 1 97 180 LYS B O 1
ATOM 3278 N N . SER B 1 181 ? 8.047 -4.102 -4.152 1 98.5 181 SER B N 1
ATOM 3279 C CA . SER B 1 181 ? 8.312 -5.254 -3.299 1 98.5 181 SER B CA 1
ATOM 3280 C C . SER B 1 181 ? 7.754 -5.047 -1.896 1 98.5 181 SER B C 1
ATOM 3282 O O . SER B 1 181 ? 7.242 -5.988 -1.283 1 98.5 181 SER B O 1
ATOM 3284 N N . LEU B 1 182 ? 7.84 -3.852 -1.418 1 97.38 182 LEU B N 1
ATOM 3285 C CA . LEU B 1 182 ? 7.262 -3.549 -0.113 1 97.38 182 LEU B CA 1
ATOM 3286 C C . LEU B 1 182 ? 5.746 -3.684 -0.146 1 97.38 182 LEU B C 1
ATOM 3288 O O . LEU B 1 182 ? 5.141 -4.176 0.808 1 97.38 182 LEU B O 1
ATOM 3292 N N . LYS B 1 183 ? 5.141 -3.207 -1.22 1 95.75 183 LYS B N 1
ATOM 3293 C CA . LYS B 1 183 ? 3.693 -3.338 -1.365 1 95.75 183 LYS B CA 1
ATOM 3294 C C . LYS B 1 183 ? 3.266 -4.801 -1.331 1 95.75 183 LYS B C 1
ATOM 3296 O O . LYS B 1 183 ? 2.299 -5.156 -0.654 1 95.75 183 LYS B O 1
ATOM 3301 N N . LEU B 1 184 ? 3.986 -5.594 -2.061 1 98.31 184 LEU B N 1
ATOM 3302 C CA . LEU B 1 184 ? 3.672 -7.02 -2.057 1 98.31 184 LEU B CA 1
ATOM 3303 C C . LEU B 1 184 ? 3.771 -7.594 -0.648 1 98.31 184 LEU B C 1
ATOM 3305 O O . LEU B 1 184 ? 2.934 -8.406 -0.242 1 98.31 184 LEU B O 1
ATOM 3309 N N . ARG B 1 185 ? 4.82 -7.203 0.051 1 97.25 185 ARG B N 1
ATOM 3310 C CA . ARG B 1 185 ? 5.004 -7.707 1.407 1 97.25 185 ARG B CA 1
ATOM 3311 C C . ARG B 1 185 ? 3.836 -7.309 2.305 1 97.25 185 ARG B C 1
ATOM 3313 O O . ARG B 1 185 ? 3.393 -8.094 3.143 1 97.25 185 ARG B O 1
ATOM 3320 N N . PHE B 1 186 ? 3.377 -6.133 2.119 1 92.69 186 PHE B N 1
ATOM 3321 C CA . PHE B 1 186 ? 2.215 -5.672 2.867 1 92.69 186 PHE B CA 1
ATOM 3322 C C . PHE B 1 186 ? 1.02 -6.586 2.633 1 92.69 186 PHE B C 1
ATOM 3324 O O . PHE B 1 186 ? 0.364 -7.02 3.582 1 92.69 186 PHE B O 1
ATOM 3331 N N . TYR B 1 187 ? 0.675 -6.863 1.388 1 95.81 187 TYR B N 1
ATOM 3332 C CA . TYR B 1 187 ? -0.475 -7.699 1.064 1 95.81 187 TYR B CA 1
ATOM 3333 C C . TYR B 1 187 ? -0.289 -9.109 1.602 1 95.81 187 TYR B C 1
ATOM 3335 O O . TYR B 1 187 ? -1.244 -9.734 2.072 1 95.81 187 TYR B O 1
ATOM 3343 N N . ASP B 1 188 ? 0.939 -9.57 1.538 1 96 188 ASP B N 1
ATOM 3344 C CA . ASP B 1 188 ? 1.274 -10.883 2.094 1 96 188 ASP B CA 1
ATOM 3345 C C . ASP B 1 188 ? 0.989 -10.93 3.592 1 96 188 ASP B C 1
ATOM 3347 O O . ASP B 1 188 ? 0.282 -11.82 4.066 1 96 188 ASP B O 1
ATOM 3351 N N . ASP B 1 189 ? 1.437 -9.945 4.293 1 92.81 189 ASP B N 1
ATOM 3352 C CA . ASP B 1 189 ? 1.289 -9.93 5.742 1 92.81 189 ASP B CA 1
ATOM 3353 C C . ASP B 1 189 ? -0.173 -9.742 6.145 1 92.81 189 ASP B C 1
ATOM 3355 O O . ASP B 1 189 ? -0.67 -10.43 7.035 1 92.81 189 ASP B O 1
ATOM 3359 N N . GLN B 1 190 ? -0.85 -8.859 5.473 1 89.62 190 GLN B N 1
ATOM 3360 C CA . GLN B 1 190 ? -2.221 -8.539 5.855 1 89.62 190 GLN B CA 1
ATOM 3361 C C . GLN B 1 190 ? -3.168 -9.688 5.52 1 89.62 190 GLN B C 1
ATOM 3363 O O . GLN B 1 190 ? -4.137 -9.938 6.242 1 89.62 190 GLN B O 1
ATOM 3368 N N . SER B 1 191 ? -2.879 -10.344 4.461 1 90.56 191 SER B N 1
ATOM 3369 C CA . SER B 1 191 ? -3.766 -11.422 4.027 1 90.56 191 SER B CA 1
ATOM 3370 C C . SER B 1 191 ? -3.766 -12.578 5.023 1 90.56 191 SER B C 1
ATOM 3372 O O . SER B 1 191 ? -4.746 -13.312 5.125 1 90.56 191 SER B O 1
ATOM 3374 N N . LYS B 1 192 ? -2.73 -12.727 5.754 1 85.25 192 LYS B N 1
ATOM 3375 C CA . LYS B 1 192 ? -2.602 -13.812 6.719 1 85.25 192 LYS B CA 1
ATOM 3376 C C . LYS B 1 192 ? -3.545 -13.617 7.902 1 85.25 192 LYS B C 1
ATOM 3378 O O . LYS B 1 192 ? -3.814 -14.555 8.648 1 85.25 192 LYS B O 1
ATOM 3383 N N . LEU B 1 193 ? -3.967 -12.438 7.977 1 75.88 193 LEU B N 1
ATOM 3384 C CA . LEU B 1 193 ? -4.785 -12.094 9.133 1 75.88 193 LEU B CA 1
ATOM 3385 C C . LEU B 1 193 ? -6.258 -12.016 8.75 1 75.88 193 LEU B C 1
ATOM 3387 O O . LEU B 1 193 ? -7.102 -11.656 9.578 1 75.88 193 LEU B O 1
ATOM 3391 N N . LEU B 1 194 ? -6.586 -12.344 7.508 1 79.06 194 LEU B N 1
ATOM 3392 C CA . LEU B 1 194 ? -7.949 -12.211 7.004 1 79.06 194 LEU B CA 1
ATOM 3393 C C . LEU B 1 194 ? -8.586 -13.578 6.793 1 79.06 194 LEU B C 1
ATOM 3395 O O . LEU B 1 194 ? -7.895 -14.547 6.473 1 79.06 194 LEU B O 1
ATOM 3399 N N . SER B 1 195 ? -9.875 -13.703 6.957 1 79.88 195 SER B N 1
ATOM 3400 C CA . SER B 1 195 ? -10.578 -14.961 6.77 1 79.88 195 SER B CA 1
ATOM 3401 C C . SER B 1 195 ? -11.703 -14.82 5.746 1 79.88 195 SER B C 1
ATOM 3403 O O . SER B 1 195 ? -12.523 -15.727 5.59 1 79.88 195 SER B O 1
ATOM 3405 N N . LYS B 1 196 ? -11.711 -13.891 5.031 1 80.56 196 LYS B N 1
ATOM 3406 C CA . LYS B 1 196 ? -12.758 -13.641 4.039 1 80.56 196 LYS B CA 1
ATOM 3407 C C . LYS B 1 196 ? -12.789 -14.742 2.986 1 80.56 196 LYS B C 1
ATOM 3409 O O . LYS B 1 196 ? -11.766 -15.359 2.691 1 80.56 196 LYS B O 1
ATOM 3414 N N . SER B 1 197 ? -13.969 -14.938 2.391 1 88.81 197 SER B N 1
ATOM 3415 C CA . SER B 1 197 ? -14.109 -15.852 1.264 1 88.81 197 SER B CA 1
ATOM 3416 C C . SER B 1 197 ? -13.266 -15.398 0.075 1 88.81 197 SER B C 1
ATOM 3418 O O . SER B 1 197 ? -13.008 -14.211 -0.088 1 88.81 197 SER B O 1
ATOM 3420 N N . ILE B 1 198 ? -12.852 -16.375 -0.704 1 93.38 198 ILE B N 1
ATOM 3421 C CA . ILE B 1 198 ? -11.898 -16.031 -1.758 1 93.38 198 ILE B CA 1
ATOM 3422 C C . ILE B 1 198 ? -12.578 -16.156 -3.121 1 93.38 198 ILE B C 1
ATOM 3424 O O . ILE B 1 198 ? -13.523 -16.922 -3.289 1 93.38 198 ILE B O 1
ATOM 3428 N N . LYS B 1 199 ? -12.148 -15.406 -4.109 1 95.25 199 LYS B N 1
ATOM 3429 C CA . LYS B 1 199 ? -12.562 -15.523 -5.504 1 95.25 199 LYS B CA 1
ATOM 3430 C C . LYS B 1 199 ? -12.172 -16.891 -6.078 1 95.25 199 LYS B C 1
ATOM 3432 O O . LYS B 1 199 ? -11.203 -17.5 -5.633 1 95.25 199 LYS B O 1
ATOM 3437 N N . PRO B 1 200 ? -12.922 -17.312 -7.066 1 96 200 PRO B N 1
ATOM 3438 C CA . PRO B 1 200 ? -12.578 -18.594 -7.688 1 96 200 PRO B CA 1
ATOM 3439 C C . PRO B 1 200 ? -11.258 -18.547 -8.453 1 96 200 PRO B C 1
ATOM 3441 O O . PRO B 1 200 ? -10.898 -17.516 -9.008 1 96 200 PRO B O 1
ATOM 3444 N N . LEU B 1 201 ? -10.609 -19.688 -8.555 1 97 201 LEU B N 1
ATOM 3445 C CA . LEU B 1 201 ? -9.32 -19.828 -9.211 1 97 201 LEU B CA 1
ATOM 3446 C C . LEU B 1 201 ? -9.391 -19.359 -10.664 1 97 201 LEU B C 1
ATOM 3448 O O . LEU B 1 201 ? -8.43 -18.812 -11.203 1 97 201 LEU B O 1
ATOM 3452 N N . ASP B 1 202 ? -10.562 -19.516 -11.305 1 97.44 202 ASP B N 1
ATOM 3453 C CA . ASP B 1 202 ? -10.734 -19.172 -12.711 1 97.44 202 ASP B CA 1
ATOM 3454 C C . ASP B 1 202 ? -10.547 -17.672 -12.945 1 97.44 202 ASP B C 1
ATOM 3456 O O . ASP B 1 202 ? -10.094 -17.266 -14.016 1 97.44 202 ASP B O 1
ATOM 3460 N N . TYR B 1 203 ? -10.875 -16.938 -12 1 98.12 203 TYR B N 1
ATOM 3461 C CA . TYR B 1 203 ? -10.688 -15.5 -12.125 1 98.12 203 TYR B CA 1
ATOM 3462 C C . TYR B 1 203 ? -9.219 -15.164 -12.367 1 98.12 203 TYR B C 1
ATOM 3464 O O . TYR B 1 203 ? -8.891 -14.43 -13.305 1 98.12 203 TYR B O 1
ATOM 3472 N N . TYR B 1 204 ? -8.391 -15.711 -11.578 1 98.56 204 TYR B N 1
ATOM 3473 C CA . TYR B 1 204 ? -6.977 -15.375 -11.688 1 98.56 204 TYR B CA 1
ATOM 3474 C C . TYR B 1 204 ? -6.332 -16.109 -12.859 1 98.56 204 TYR B C 1
ATOM 3476 O O . TYR B 1 204 ? -5.348 -15.648 -13.43 1 98.56 204 TYR B O 1
ATOM 3484 N N . ARG B 1 205 ? -6.879 -17.281 -13.234 1 98.44 205 ARG B N 1
ATOM 3485 C CA . ARG B 1 205 ? -6.48 -17.906 -14.492 1 98.44 205 ARG B CA 1
ATOM 3486 C C . ARG B 1 205 ? -6.652 -16.953 -15.664 1 98.44 205 ARG B C 1
ATOM 3488 O O . ARG B 1 205 ? -5.727 -16.75 -16.453 1 98.44 205 ARG B O 1
ATOM 3495 N N . ASN B 1 206 ? -7.809 -16.391 -15.719 1 98.44 206 ASN B N 1
ATOM 3496 C CA . ASN B 1 206 ? -8.117 -15.484 -16.812 1 98.44 206 ASN B CA 1
ATOM 3497 C C . ASN B 1 206 ? -7.258 -14.219 -16.75 1 98.44 206 ASN B C 1
ATOM 3499 O O . ASN B 1 206 ? -6.828 -13.703 -17.781 1 98.44 206 ASN B O 1
ATOM 3503 N N . LEU B 1 207 ? -7.059 -13.75 -15.562 1 98.38 207 LEU B N 1
ATOM 3504 C CA . LEU B 1 207 ? -6.23 -12.562 -15.391 1 98.38 207 LEU B CA 1
ATOM 3505 C C . LEU B 1 207 ? -4.801 -12.828 -15.859 1 98.38 207 LEU B C 1
ATOM 3507 O O . LEU B 1 207 ? -4.18 -11.969 -16.484 1 98.38 207 LEU B O 1
ATOM 3511 N N . MET B 1 208 ? -4.273 -14 -15.539 1 98.5 208 MET B N 1
ATOM 3512 C CA . MET B 1 208 ? -2.928 -14.352 -15.977 1 98.5 208 MET B CA 1
ATOM 3513 C C . MET B 1 208 ? -2.854 -14.438 -17.5 1 98.5 208 MET B C 1
ATOM 3515 O O . MET B 1 208 ? -1.894 -13.953 -18.094 1 98.5 208 MET B O 1
ATOM 3519 N N . ILE B 1 209 ? -3.836 -15.047 -18.109 1 97.62 209 ILE B N 1
ATOM 3520 C CA . ILE B 1 209 ? -3.863 -15.18 -19.562 1 97.62 209 ILE B CA 1
ATOM 3521 C C . ILE B 1 209 ? -3.879 -13.789 -20.203 1 97.62 209 ILE B C 1
ATOM 3523 O O . ILE B 1 209 ? -3.109 -13.516 -21.125 1 97.62 209 ILE B O 1
ATOM 3527 N N . GLU B 1 210 ? -4.715 -12.93 -19.688 1 96.81 210 GLU B N 1
ATOM 3528 C CA . GLU B 1 210 ? -4.793 -11.57 -20.203 1 96.81 210 GLU B CA 1
ATOM 3529 C C . GLU B 1 210 ? -3.461 -10.836 -20.047 1 96.81 210 GLU B C 1
ATOM 3531 O O . GLU B 1 210 ? -2.988 -10.18 -20.969 1 96.81 210 GLU B O 1
ATOM 3536 N N . TYR B 1 211 ? -2.885 -10.953 -18.922 1 97.06 211 TYR B N 1
ATOM 3537 C CA . TYR B 1 211 ? -1.639 -10.266 -18.594 1 97.06 211 TYR B CA 1
ATOM 3538 C C . TYR B 1 211 ? -0.514 -10.719 -19.516 1 97.06 211 TYR B C 1
ATOM 3540 O O . TYR B 1 211 ? 0.22 -9.891 -20.062 1 97.06 211 TYR B O 1
ATOM 3548 N N . LEU B 1 212 ? -0.395 -12.031 -19.703 1 96.94 212 LEU B N 1
ATOM 3549 C CA . LEU B 1 212 ? 0.681 -12.594 -20.516 1 96.94 212 LEU B CA 1
ATOM 3550 C C . LEU B 1 212 ? 0.454 -12.312 -21.984 1 96.94 212 LEU B C 1
ATOM 3552 O O . LEU B 1 212 ? 1.411 -12.188 -22.766 1 96.94 212 LEU B O 1
ATOM 3556 N N . SER B 1 213 ? -0.811 -12.203 -22.375 1 93.88 213 SER B N 1
ATOM 3557 C CA . SER B 1 213 ? -1.134 -11.906 -23.766 1 93.88 213 SER B CA 1
ATOM 3558 C C . SER B 1 213 ? -0.776 -10.469 -24.125 1 93.88 213 SER B C 1
ATOM 3560 O O . SER B 1 213 ? -0.392 -10.18 -25.25 1 93.88 213 SER B O 1
ATOM 3562 N N . GLU B 1 214 ? -0.93 -9.523 -23.188 1 89.06 214 GLU B N 1
ATOM 3563 C CA . GLU B 1 214 ? -0.611 -8.117 -23.406 1 89.06 214 GLU B CA 1
ATOM 3564 C C . GLU B 1 214 ? 0.897 -7.895 -23.453 1 89.06 214 GLU B C 1
ATOM 3566 O O . GLU B 1 214 ? 1.381 -7.004 -24.156 1 89.06 214 GLU B O 1
ATOM 3571 N N . SER B 1 215 ? 1.544 -8.57 -22.734 1 78.25 215 SER B N 1
ATOM 3572 C CA . SER B 1 215 ? 2.994 -8.422 -22.656 1 78.25 215 SER B CA 1
ATOM 3573 C C . SER B 1 215 ? 3.666 -8.906 -23.938 1 78.25 215 SER B C 1
ATOM 3575 O O . SER B 1 215 ? 4.73 -8.406 -24.312 1 78.25 215 SER B O 1
ATOM 3577 N N . THR B 1 216 ? 3.133 -9.867 -24.516 1 68.88 216 THR B N 1
ATOM 3578 C CA . THR B 1 216 ? 3.678 -10.398 -25.766 1 68.88 216 THR B CA 1
ATOM 3579 C C . THR B 1 216 ? 3.412 -9.438 -26.922 1 68.88 216 THR B C 1
ATOM 3581 O O . THR B 1 216 ? 4.219 -9.336 -27.844 1 68.88 216 THR B O 1
ATOM 3584 N N . ASN B 1 217 ? 2.393 -8.641 -26.719 1 59.72 217 ASN B N 1
ATOM 3585 C CA . ASN B 1 217 ? 2.078 -7.699 -27.781 1 59.72 217 ASN B CA 1
ATOM 3586 C C . ASN B 1 217 ? 2.936 -6.441 -27.688 1 59.72 217 ASN B C 1
ATOM 3588 O O . ASN B 1 217 ? 3.152 -5.754 -28.688 1 59.72 217 ASN B O 1
ATOM 3592 N N . ASN B 1 218 ? 3.367 -6.184 -26.484 1 50.28 218 ASN B N 1
ATOM 3593 C CA . ASN B 1 218 ? 4.195 -4.988 -26.375 1 50.28 218 ASN B CA 1
ATOM 3594 C C . ASN B 1 218 ? 5.652 -5.277 -26.719 1 50.28 218 ASN B C 1
ATOM 3596 O O . ASN B 1 218 ? 6.484 -4.371 -26.734 1 50.28 218 ASN B O 1
ATOM 3600 N N . VAL B 1 219 ? 5.953 -6.672 -26.906 1 41.88 219 VAL B N 1
ATOM 3601 C CA . VAL B 1 219 ? 7.305 -6.922 -27.391 1 41.88 219 VAL B CA 1
ATOM 3602 C C . VAL B 1 219 ? 7.309 -6.949 -28.922 1 41.88 219 VAL B C 1
ATOM 3604 O O . VAL B 1 219 ? 6.34 -7.391 -29.531 1 41.88 219 VAL B O 1
#

pLDDT: mean 90.58, std 10.13, range [41.62, 98.88]

Secondary structure (DSSP, 8-state):
-HHHHHHHHHHHHHHHHHHHHHHHHHHHHHHHHHHHHHHHHHHHHTTSB-TTSSSBHHHHHHHHHHHHHHTT--HHHHHHHHHTTTHHHHTTTS---B-TTS-BTTHHHHHHHHHHHTT--HHHHHHHHTHHHHHHHHHHH-GGGGGGS-HHHHHHHHHTTSSPPHHHHHHHHT-TTHHHHHHHHHHHHHHTT-------HHHHHHHHHHHHHHHHHT-/-HHHHHHHHHHHHHHHHHHHHHHHHHHHHHHHHHHHHHHHHHHHHTTSB-TTSSSBHHHHHHHHHHHHHHTT--HHHHHHHHHTTTHHHHTTTS---B-TTS-BTTHHHHHHHHHHHTT--HHHHHHHHTHHHHHHHHHHH-GGGGGGS-HHHHHHHHHTTSSPPHHHHHHHHT-TTHHHHHHHHHHHHHHTT-------HHHHHHHHHHHHHHHHHT-

Organism: Acanthamoeba polyphaga mimivirus (NCBI:txid212035)

Foldseek 3Di:
DVVVVVVVVVVVVVVVVVVVVVVLVVLLVLLLVLLVVLLVLCVVQQQPPQQPAPGGNQQLLQQLLVVCVVVPHDLLLSLLSNQLQSLQSVCVPPPADAPVSNGGPQSQLSSLVSVVVSQDDNLSSVLSSCLLVLVQLCCQVPVCCVVLADPSNNSVCVVVVRHDDPVSNVVLVPDPCNVSSNSSNVSSSVSSVDDDDGDDSVVVSVSSSVVSSVVVVVD/DVVVVVVVVVVVVVVVVVVVVVVLVVLLVLLLVLLVVLLVLCVVQQQPPQQPAPGGNQQLLQQLLVVCVVVPHDLLLSLLSNQLQSLQSVCVPPPADAPVSNGGPQSQLSSLVSVVVSQDDNLSSVLSSCLLVLVQLCCQVPVCCVVLADPSNNSVLVVVVRHDDPVSNVVLVPDPCNVSSNSSNVSSSVSSVDDDDGDDSVVVSVSSSVVSSVVVVVD

Solvent-accessible surface area (backbone atoms only — not comparable to full-atom values): 22585 Å² total; per-residue (Å²): 116,66,66,59,54,53,53,52,47,51,50,51,52,51,50,47,51,49,49,53,48,48,52,50,48,54,51,48,51,50,44,48,51,41,48,48,54,53,52,47,40,43,72,74,47,14,71,44,69,26,40,84,46,100,42,25,47,44,54,36,23,42,36,10,17,52,48,30,51,66,50,62,53,54,69,61,56,24,49,29,29,46,44,31,64,45,17,38,51,76,44,62,89,47,91,59,60,55,52,75,67,64,40,45,59,63,20,27,51,49,24,20,55,53,37,41,74,59,62,48,58,65,66,49,24,48,33,23,36,30,33,62,57,33,46,23,43,46,36,50,75,33,60,50,48,55,74,62,42,48,70,47,57,55,57,46,31,69,78,64,66,38,59,57,53,73,68,54,46,54,54,48,67,68,37,92,52,36,31,62,13,43,51,44,32,48,30,54,38,52,21,71,53,50,81,69,88,64,80,61,70,64,58,56,50,50,51,50,46,52,53,54,55,52,54,57,66,76,97,114,66,67,59,53,52,52,52,48,51,50,50,51,50,48,47,52,51,49,51,48,48,51,49,49,52,50,49,51,50,45,51,51,40,49,48,55,54,52,46,42,43,73,74,48,15,71,45,69,28,44,85,48,99,44,26,45,44,54,37,24,43,36,10,16,52,49,30,51,66,49,61,52,55,69,60,57,24,48,30,30,47,45,31,64,46,18,37,51,75,46,62,88,48,92,60,60,55,51,76,67,64,40,44,60,62,19,27,52,48,25,20,56,52,37,42,73,59,63,46,57,64,65,48,23,48,34,24,35,30,33,61,57,32,48,22,42,45,36,49,76,34,60,50,48,54,74,62,42,50,72,48,56,55,58,46,30,68,79,63,66,39,61,57,53,72,66,55,45,52,54,49,68,67,38,92,54,36,29,62,12,41,51,44,30,49,29,53,37,53,21,71,53,49,81,68,86,63,81,61,69,64,58,56,50,50,49,48,48,52,52,54,55,53,53,57,66,77,97

InterPro domains:
  IPR003607 HD/PDEase domain [cd00077] (64-134)
  IPR006674 HD domain [PF01966] (58-136)
  IPR006674 HD domain [PS51831] (57-158)
  IPR052567 Organophosphonate Dioxygenase [PTHR40202] (33-215)

Radius of gyration: 27.08 Å; Cα contacts (8 Å, |Δi|>4): 515; chains: 2; bounding box: 50×90×92 Å

Sequence (438 aa):
MIFYIISLKIKLIRDYYKYNACIYNNNMEQIIQNVNTIINLYEQFGGSDYIGESQTQLEHMTRAAMLAEEFGEQNDIILAAFLHDIGHLIEINNDTIKMGSLGIMNHELIARDYLIEKGFDKDIANIIGNHVKAKRYLVTKYPEYKINLSEASRQTLLYQKNTMSQEEMTEFESDPLFNKSLKLRFYDDQSKLLSKSIKPLDYYRNLMIEYLSESTNNVMIFYIISLKIKLIRDYYKYNACIYNNNMEQIIQNVNTIINLYEQFGGSDYIGESQTQLEHMTRAAMLAEEFGEQNDIILAAFLHDIGHLIEINNDTIKMGSLGIMNHELIARDYLIEKGFDKDIANIIGNHVKAKRYLVTKYPEYKINLSEASRQTLLYQKNTMSQEEMTEFESDPLFNKSLKLRFYDDQSKLLSKSIKPLDYYRNLMIEYLSESTNNV

Nearest PDB structures (foldseek):
  4n71-assembly4_E  TM=9.608E-01  e=7.672E-14  uncultured bacterium HF130_AEPn_1
  4n71-assembly3_D  TM=9.513E-01  e=1.786E-13  uncultured bacterium HF130_AEPn_1
  4n6w-assembly1_A  TM=9.518E-01  e=8.017E-13  uncultured bacterium HF130_AEPn_1
  4mln-assembly2_B  TM=9.460E-01  e=1.063E-12  uncultured bacterium HF130_AEPn_1
  4mlm-assembly3_A  TM=8.774E-01  e=3.127E-12  uncultured bacterium HF130_AEPn_1